Protein AF-0000000079569879 (afdb_homodimer)

InterPro domains:
  IPR009339 Protein of unknown function DUF998 [PF06197] (35-205)

Sequence (540 aa):
MSITLASHATQTTATSPPASRTATWTLASFAAPLALISIIAMALVHVVAIGAVDPIDQTMSMYGVHRLSAGLFGLGCTALAAACVALADRLPRVGRWAAYGAALTLVLVVVFPTDVGNGPLSLSAQIHRYAAGTAFALLAILICAVLATSRAASGVLTVLLVIAAVVLALTIIATFAPDFLGISQWRGVPQRVMLLDYALAVALIGARLSDPRAAARHRQGRAAAESHRASRGRSRPAHPGPRPLPGPRSAPARPLAAAGSSLQAAGAVRMSITLASHATQTTATSPPASRTATWTLASFAAPLALISIIAMALVHVVAIGAVDPIDQTMSMYGVHRLSAGLFGLGCTALAAACVALADRLPRVGRWAAYGAALTLVLVVVFPTDVGNGPLSLSAQIHRYAAGTAFALLAILICAVLATSRAASGVLTVLLVIAAVVLALTIIATFAPDFLGISQWRGVPQRVMLLDYALAVALIGARLSDPRAAARHRQGRAAAESHRASRGRSRPAHPGPRPLPGPRSAPARPLAAAGSSLQAAGAVR

Secondary structure (DSSP, 8-state):
--------------------------GGGGHHHHHHHHHHHHHHHHHHTTTTS-TTTS-GGGGGGSHHHHHHHHHHHHHHHHHHHHHHTTS-HHHHHHHHHHHHHHHHHHHSPPPSSSSPPPHHHHHHHHHHHHHHHHHHHHHHHHHHH--TTHHHHHHHHHHHHHHHHHHHHHHH-TTGGGGGGGTHHHHHHHHHHHHHHHHHHHHHHS-HHHHHHHHHHHHHHHHHHHHHHHT-----------------------------------/--------------------------GGGGHHHHHHHHHHHHHHHHHHTTTTS-TTTS-GGGGGGSHHHHHHHHHHHHHHHHHHHHHHTTS-HHHHHHHHHHHHHHHHHHHSPPPSSSSPPPHHHHHHHHHHHHHHHHHHHHHHHHHHH--TTHHHHHHHHHHHHHHHHHHHHHHH-TTGGGGGGGTHHHHHHHHHHHHHHHHHHHHHHS-HHHHHHHHHHHHHHHHHHHHHHHT-----------------------------------

pLDDT: mean 80.25, std 24.83, range [18.89, 98.94]

Organism: NCBI:txid1891644

Radius of gyration: 41.14 Å; Cα contacts (8 Å, |Δi|>4): 631; chains: 2; bounding box: 113×117×156 Å

Solvent-accessible surface area (backbone atoms only — not comparable to full-atom values): 29274 Å² total; per-residue (Å²): 137,83,80,78,78,76,80,77,77,77,75,73,73,76,74,69,74,74,72,76,72,69,80,76,80,51,60,30,53,46,6,22,62,27,13,47,49,14,51,51,26,56,53,48,31,63,63,62,28,60,92,74,56,55,63,44,45,35,53,71,61,58,38,42,61,34,60,61,13,20,26,23,39,30,48,15,38,45,26,38,20,49,14,27,52,28,36,20,84,79,39,56,71,68,17,20,55,21,20,47,50,22,20,52,20,30,48,44,32,32,50,21,36,60,73,87,80,87,68,85,77,48,71,44,22,48,51,15,52,52,22,45,54,48,20,54,51,24,48,52,48,24,53,50,40,47,55,73,75,34,74,76,64,37,66,64,51,48,52,45,47,52,51,41,51,53,27,49,51,50,44,51,40,30,70,77,40,33,75,54,89,52,33,41,66,43,39,8,44,37,50,51,51,37,53,50,45,50,34,50,49,48,20,52,52,18,53,51,64,43,32,66,68,46,49,49,50,51,52,49,49,50,52,50,51,52,50,51,51,55,50,56,67,65,60,61,72,77,74,81,71,83,74,82,73,81,75,78,77,82,73,76,78,78,78,82,80,82,82,79,73,88,78,83,81,83,83,79,84,132,137,85,80,78,79,78,79,78,76,77,76,74,73,76,73,68,73,74,72,78,71,68,79,77,80,52,60,30,53,46,6,23,60,26,13,48,49,14,51,53,26,55,54,47,30,62,63,64,27,59,91,76,56,56,63,46,42,35,53,70,60,58,39,43,62,32,60,60,12,20,25,22,39,31,47,13,38,46,26,37,19,50,16,28,52,29,35,20,85,78,39,57,72,68,17,19,54,21,20,47,50,22,21,53,23,31,47,43,33,30,51,22,34,58,73,87,79,85,68,84,76,50,70,42,23,48,52,15,52,52,23,46,54,48,21,55,52,24,48,52,47,23,52,51,42,46,54,73,73,32,75,78,63,37,65,63,52,47,53,44,49,52,52,41,52,52,28,50,52,51,44,50,40,31,71,77,39,32,74,52,92,53,32,40,66,43,40,9,44,37,49,53,51,36,52,52,44,50,34,49,49,47,19,52,53,18,53,50,63,44,33,64,67,46,47,50,50,51,51,49,49,50,53,50,51,50,51,51,53,55,51,56,65,64,60,58,70,76,72,78,70,80,72,81,73,79,72,78,72,80,69,76,82,73,79,81,78,87,80,87,71,88,71,76,79,82,89,77,79,135

Foldseek 3Di:
DPPPPPPPPPPPPPPPPDDPPPLPDALLLLLQVLLVLLVVLLVCLCVQCPVPDDLFQDASLSLCVDDRNVVSNLSSLQSNLSSLCSCLVVFPPLLNVLSNLLSVLSNLLSVQGWDDDDDDTDPSNVSNVVSLLSSLVSLLSNLVRCLVPDPVVNPVSVVLSVLSVVLSVLLVCCVPPVVPVVSSRGSSVSNSSSSNSSSVSSNVSSVQSSPVVNVVVVVVVVVVVVVVVVVVVVPPPDDPPDDPPPDPDPPDDPDDPDDDDPPDDDDPDD/DDPPPPPPPPPPPPPPPDDPPPLPDALLLLLQVLLVLLVVLLVCLCVQCPVPDDLFQDASLSLCVDDRNVVSNLSSLQSNLSSLCSCLVVFPPLLNVLSNLLSVLSNLLSVQGWDDDDDDTDPSNVSNVVSLLSSLVSLLSNLVRCLVPDPVVNPVSVVLSVLSVVLSVLLVCCVPPVVPVVSSRGSSVSNSSSSNSSSVSSNVSSVQSSPVVNVVVVVVVVVVVVVVVVVVVVPPPPPPPPDPDPPPDPPPPPDDDDDDDPPDDDDDDD

Structure (mmCIF, N/CA/C/O backbone):
data_AF-0000000079569879-model_v1
#
loop_
_entity.id
_entity.type
_entity.pdbx_description
1 polymer 'DUF998 domain-containing protein'
#
loop_
_atom_site.group_PDB
_atom_site.id
_atom_site.type_symbol
_atom_site.label_atom_id
_atom_site.label_alt_id
_atom_site.label_comp_id
_atom_site.label_asym_id
_atom_site.label_entity_id
_atom_site.label_seq_id
_atom_site.pdbx_PDB_ins_code
_atom_site.Cartn_x
_atom_site.Cartn_y
_atom_site.Cartn_z
_atom_site.occupancy
_atom_site.B_iso_or_equiv
_atom_site.auth_seq_id
_atom_site.auth_comp_id
_atom_site.auth_asym_id
_atom_site.auth_atom_id
_atom_site.pdbx_PDB_model_num
ATOM 1 N N . MET A 1 1 ? -15.891 85.938 1.828 1 34.03 1 MET A N 1
ATOM 2 C CA . MET A 1 1 ? -16.547 84.625 2.02 1 34.03 1 MET A CA 1
ATOM 3 C C . MET A 1 1 ? -15.82 83.562 1.267 1 34.03 1 MET A C 1
ATOM 5 O O . MET A 1 1 ? -15.977 83.438 0.052 1 34.03 1 MET A O 1
ATOM 9 N N . SER A 1 2 ? -14.523 83.312 1.575 1 44.41 2 SER A N 1
ATOM 10 C CA . SER A 1 2 ? -13.602 82.312 1.029 1 44.41 2 SER A CA 1
ATOM 11 C C . SER A 1 2 ? -14.039 80.875 1.384 1 44.41 2 SER A C 1
ATOM 13 O O . SER A 1 2 ? -14.18 80.562 2.562 1 44.41 2 SER A O 1
ATOM 15 N N . ILE A 1 3 ? -14.797 80.25 0.468 1 45.56 3 ILE A N 1
ATOM 16 C CA . ILE A 1 3 ? -15.234 78.875 0.487 1 45.56 3 ILE A CA 1
ATOM 17 C C . ILE A 1 3 ? -14.016 77.938 0.489 1 45.56 3 ILE A C 1
ATOM 19 O O . ILE A 1 3 ? -13.234 77.938 -0.467 1 45.56 3 ILE A O 1
ATOM 23 N N . THR A 1 4 ? -13.477 77.625 1.663 1 46.91 4 THR A N 1
ATOM 24 C CA . THR A 1 4 ? -12.461 76.562 1.837 1 46.91 4 THR A CA 1
ATOM 25 C C . THR A 1 4 ? -13 75.188 1.407 1 46.91 4 THR A C 1
ATOM 27 O O . THR A 1 4 ? -13.938 74.688 2.016 1 46.91 4 THR A O 1
ATOM 30 N N . LEU A 1 5 ? -12.852 74.812 0.13 1 45.88 5 LEU A N 1
ATOM 31 C CA . LEU A 1 5 ? -13.125 73.5 -0.375 1 45.88 5 LEU A CA 1
ATOM 32 C C . LEU A 1 5 ? -12.289 72.438 0.369 1 45.88 5 LEU A C 1
ATOM 34 O O . LEU A 1 5 ? -11.055 72.438 0.301 1 45.88 5 LEU A O 1
ATOM 38 N N . ALA A 1 6 ? -12.844 71.875 1.493 1 49.38 6 ALA A N 1
ATOM 39 C CA . ALA A 1 6 ? -12.258 70.75 2.172 1 49.38 6 ALA A CA 1
ATOM 40 C C . ALA A 1 6 ? -12.195 69.5 1.249 1 49.38 6 ALA A C 1
ATOM 42 O O . ALA A 1 6 ? -13.219 69.062 0.712 1 49.38 6 ALA A O 1
ATOM 43 N N . SER A 1 7 ? -11.07 69.25 0.539 1 48.66 7 SER A N 1
ATOM 44 C CA . SER A 1 7 ? -10.773 68.062 -0.206 1 48.66 7 SER A CA 1
ATOM 45 C C . SER A 1 7 ? -10.891 66.812 0.684 1 48.66 7 SER A C 1
ATOM 47 O O . SER A 1 7 ? -10.164 66.688 1.67 1 48.66 7 SER A O 1
ATOM 49 N N . HIS A 1 8 ? -12.109 66.25 0.897 1 49.5 8 HIS A N 1
ATOM 50 C CA . HIS A 1 8 ? -12.242 64.938 1.508 1 49.5 8 HIS A CA 1
ATOM 51 C C . HIS A 1 8 ? -11.484 63.875 0.709 1 49.5 8 HIS A C 1
ATOM 53 O O . HIS A 1 8 ? -11.875 63.531 -0.412 1 49.5 8 HIS A O 1
ATOM 59 N N . ALA A 1 9 ? -10.195 63.719 0.902 1 49.5 9 ALA A N 1
ATOM 60 C CA . ALA A 1 9 ? -9.484 62.531 0.401 1 49.5 9 ALA A CA 1
ATOM 61 C C . ALA A 1 9 ? -10.133 61.25 0.89 1 49.5 9 ALA A C 1
ATOM 63 O O . ALA A 1 9 ? -10.258 61.031 2.098 1 49.5 9 ALA A O 1
ATOM 64 N N . THR A 1 10 ? -11.07 60.656 0.145 1 49.91 10 THR A N 1
ATOM 65 C CA . THR A 1 10 ? -11.539 59.312 0.358 1 49.91 10 THR A CA 1
ATOM 66 C C . THR A 1 10 ? -10.367 58.344 0.469 1 49.91 10 THR A C 1
ATOM 68 O O . THR A 1 10 ? -9.625 58.125 -0.495 1 49.91 10 THR A O 1
ATOM 71 N N . GLN A 1 11 ? -9.766 58.156 1.621 1 50.34 11 GLN A N 1
ATOM 72 C CA . GLN A 1 11 ? -8.828 57.062 1.804 1 50.34 11 GLN A CA 1
ATOM 73 C C . GLN A 1 11 ? -9.477 55.719 1.419 1 50.34 11 GLN A C 1
ATOM 75 O O . GLN A 1 11 ? -10.391 55.25 2.094 1 50.34 11 GLN A O 1
ATOM 80 N N . THR A 1 12 ? -9.477 55.344 0.13 1 52.75 12 THR A N 1
ATOM 81 C CA . THR A 1 12 ? -9.781 53.969 -0.23 1 52.75 12 THR A CA 1
ATOM 82 C C . THR A 1 12 ? -8.953 53 0.602 1 52.75 12 THR A C 1
ATOM 84 O O . THR A 1 12 ? -7.723 52.969 0.503 1 52.75 12 THR A O 1
ATOM 87 N N . THR A 1 13 ? -9.461 52.656 1.745 1 54 13 THR A N 1
ATOM 88 C CA . THR A 1 13 ? -8.859 51.531 2.436 1 54 13 THR A CA 1
ATOM 89 C C . THR A 1 13 ? -8.609 50.375 1.468 1 54 13 THR A C 1
ATOM 91 O O . THR A 1 13 ? -9.547 49.844 0.862 1 54 13 THR A O 1
ATOM 94 N N . ALA A 1 14 ? -7.441 50.312 0.847 1 53.75 14 ALA A N 1
ATOM 95 C CA . ALA A 1 14 ? -7.039 49.125 0.111 1 53.75 14 ALA A CA 1
ATOM 96 C C . ALA A 1 14 ? -7.3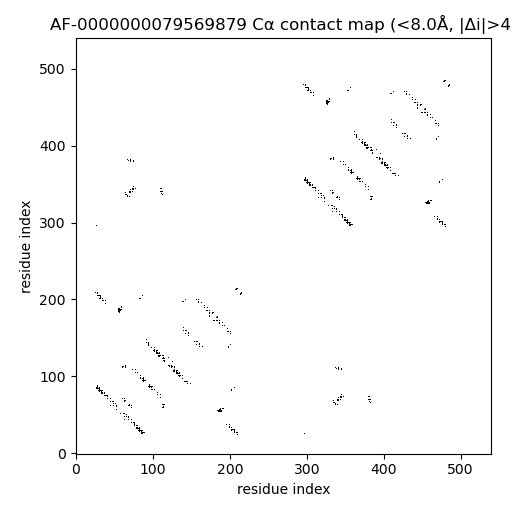2 47.844 0.917 1 53.75 14 ALA A C 1
ATOM 98 O O . ALA A 1 14 ? -6.762 47.656 2 1 53.75 14 ALA A O 1
ATOM 99 N N . THR A 1 15 ? -8.539 47.25 0.862 1 54.91 15 THR A N 1
ATOM 100 C CA . THR A 1 15 ? -8.773 45.906 1.379 1 54.91 15 THR A CA 1
ATOM 101 C C . THR A 1 15 ? -7.664 44.969 0.928 1 54.91 15 THR A C 1
ATOM 103 O O . THR A 1 15 ? -7.402 44.844 -0.27 1 54.91 15 THR A O 1
ATOM 106 N N . SER A 1 16 ? -6.703 44.688 1.727 1 54.06 16 SER A N 1
ATOM 107 C CA . SER A 1 16 ? -5.68 43.688 1.461 1 54.06 16 SER A CA 1
ATOM 108 C C . SER A 1 16 ? -6.273 42.469 0.778 1 54.06 16 SER A C 1
ATOM 110 O O . SER A 1 16 ? -7.418 42.094 1.041 1 54.06 16 SER A O 1
ATOM 112 N N . PRO A 1 17 ? -5.805 42.156 -0.421 1 53.41 17 PRO A N 1
ATOM 113 C CA . PRO A 1 17 ? -6.309 40.906 -1.037 1 53.41 17 PRO A CA 1
ATOM 114 C C . PRO A 1 17 ? -6.477 39.781 -0.033 1 53.41 17 PRO A C 1
ATOM 116 O O . PRO A 1 17 ? -5.773 39.75 0.98 1 53.41 17 PRO A O 1
ATOM 119 N N . PRO A 1 18 ? -7.66 39.188 -0.026 1 50.12 18 PRO A N 1
ATOM 120 C CA . PRO A 1 18 ? -7.844 38.062 0.874 1 50.12 18 PRO A CA 1
ATOM 121 C C . PRO A 1 18 ? -6.633 37.125 0.908 1 50.12 18 PRO A C 1
ATOM 123 O O . PRO A 1 18 ? -5.918 37 -0.089 1 50.12 18 PRO A O 1
ATOM 126 N N . ALA A 1 19 ? -6.012 37 1.988 1 46.03 19 ALA A N 1
ATOM 127 C CA . ALA A 1 19 ? -4.945 36.031 2.213 1 46.03 19 ALA A CA 1
ATOM 128 C C . ALA A 1 19 ? -5.191 34.781 1.407 1 46.03 19 ALA A C 1
ATOM 130 O O . ALA A 1 19 ? -6.324 34.281 1.33 1 46.03 19 ALA A O 1
ATOM 131 N N . SER A 1 20 ? -4.562 34.562 0.279 1 44.5 20 SER A N 1
ATOM 132 C CA . SER A 1 20 ? -4.602 33.281 -0.415 1 44.5 20 SER A CA 1
ATOM 133 C C . SER A 1 20 ? -4.746 32.125 0.569 1 44.5 20 SER A C 1
ATOM 135 O O . SER A 1 20 ? -3.924 31.969 1.475 1 44.5 20 SER A O 1
ATOM 137 N N . ARG A 1 21 ? -5.957 31.75 0.917 1 44.25 21 ARG A N 1
ATOM 138 C CA . ARG A 1 21 ? -6.168 30.609 1.794 1 44.25 21 ARG A CA 1
ATOM 139 C C . ARG A 1 21 ? -5.289 29.422 1.381 1 44.25 21 ARG A C 1
ATOM 141 O O . ARG A 1 21 ? -5.516 28.812 0.336 1 44.25 21 ARG A O 1
ATOM 148 N N . THR A 1 22 ? -4.02 29.453 1.562 1 47.56 22 THR A N 1
ATOM 149 C CA . THR A 1 22 ? -3.211 28.25 1.382 1 47.56 22 THR A CA 1
ATOM 150 C C . THR A 1 22 ? -4 27 1.767 1 47.56 22 THR A C 1
ATOM 152 O O . THR A 1 22 ? -4.543 26.922 2.871 1 47.56 22 THR A O 1
ATOM 155 N N . ALA A 1 23 ? -4.727 26.484 0.802 1 51.59 23 ALA A N 1
ATOM 156 C CA . ALA A 1 23 ? -5.48 25.25 1.003 1 51.59 23 ALA A CA 1
ATOM 157 C C . ALA A 1 23 ? -4.785 24.344 2.014 1 51.59 23 ALA A C 1
ATOM 159 O O . ALA A 1 23 ? -3.645 23.922 1.801 1 51.59 23 ALA A O 1
ATOM 160 N N . THR A 1 24 ? -4.992 24.516 3.279 1 62.5 24 THR A N 1
ATOM 161 C CA . THR A 1 24 ? -4.418 23.703 4.34 1 62.5 24 THR A CA 1
ATOM 162 C C . THR A 1 24 ? -4.855 22.25 4.199 1 62.5 24 THR A C 1
ATOM 164 O O . THR A 1 24 ? -6.043 21.938 4.305 1 62.5 24 THR A O 1
ATOM 167 N N . TRP A 1 25 ? -4.098 21.438 3.404 1 72.12 25 TRP A N 1
ATOM 168 C CA . TRP A 1 25 ? -4.398 20.016 3.305 1 72.12 25 TRP A CA 1
ATOM 169 C C . TRP A 1 25 ? -4.359 19.359 4.68 1 72.12 25 TRP A C 1
ATOM 171 O O . TRP A 1 25 ? -3.434 19.594 5.461 1 72.12 25 TRP A O 1
ATOM 181 N N . THR A 1 26 ? -5.5 18.844 4.988 1 80.19 26 THR A N 1
ATOM 182 C CA . THR A 1 26 ? -5.57 18 6.18 1 80.19 26 THR A CA 1
ATOM 183 C C . THR A 1 26 ? -5.414 16.531 5.809 1 80.19 26 THR A C 1
ATOM 185 O O . THR A 1 26 ? -5.418 16.188 4.625 1 80.19 26 THR A O 1
ATOM 188 N N . LEU A 1 27 ? -5.203 15.695 6.703 1 87.12 27 LEU A N 1
ATOM 189 C CA . LEU A 1 27 ? -5.117 14.258 6.473 1 87.12 27 LEU A CA 1
ATOM 190 C C . LEU A 1 27 ? -6.375 13.742 5.785 1 87.12 27 LEU A C 1
ATOM 192 O O . LEU A 1 27 ? -6.301 12.906 4.887 1 87.12 27 LEU A O 1
ATOM 196 N N . ALA A 1 28 ? -7.477 14.297 6.18 1 90.19 28 ALA A N 1
ATOM 197 C CA . ALA A 1 28 ? -8.766 13.859 5.641 1 90.19 28 ALA A CA 1
ATOM 198 C C . ALA A 1 28 ? -8.867 14.164 4.148 1 90.19 28 ALA A C 1
ATOM 200 O O . ALA A 1 28 ? -9.609 13.492 3.424 1 90.19 28 ALA A O 1
ATOM 201 N N . SER A 1 29 ? -8.164 15.156 3.684 1 91.19 29 SER A N 1
ATOM 202 C CA . SER A 1 29 ? -8.188 15.531 2.273 1 91.19 29 SER A CA 1
ATOM 203 C C . SER A 1 29 ? -7.656 14.406 1.393 1 91.19 29 SER A C 1
ATOM 205 O O . SER A 1 29 ? -7.91 14.383 0.187 1 91.19 29 SER A O 1
ATOM 207 N N . PHE A 1 30 ? -6.996 13.43 1.963 1 93.75 30 PHE A N 1
ATOM 208 C CA . PHE A 1 30 ? -6.383 12.359 1.187 1 93.75 30 PHE A CA 1
ATOM 209 C C . PHE A 1 30 ? -7.297 11.141 1.123 1 93.75 30 PHE A C 1
ATOM 211 O O . PHE A 1 30 ? -7.051 10.211 0.353 1 93.75 30 PHE A O 1
ATOM 218 N N . ALA A 1 31 ? -8.344 11.148 1.9 1 97.12 31 ALA A N 1
ATOM 219 C CA . ALA A 1 31 ? -9.219 9.977 1.971 1 97.12 31 ALA A CA 1
ATOM 220 C C . ALA A 1 31 ? -9.859 9.688 0.616 1 97.12 31 ALA A C 1
ATOM 222 O O . ALA A 1 31 ? -9.812 8.555 0.13 1 97.12 31 ALA A O 1
ATOM 223 N N . ALA A 1 32 ? -10.406 10.68 -0.006 1 97.38 32 ALA A N 1
ATOM 224 C CA . ALA A 1 32 ? -11.117 10.477 -1.269 1 97.38 32 ALA A CA 1
ATOM 225 C C . ALA A 1 32 ? -10.156 10.062 -2.377 1 97.38 32 ALA A C 1
ATOM 227 O O . ALA A 1 32 ? -10.383 9.055 -3.055 1 97.38 32 ALA A O 1
ATOM 228 N N . PRO A 1 33 ? -9.008 10.742 -2.598 1 97.38 33 PRO A N 1
ATOM 229 C CA . PRO A 1 33 ? -8.07 10.289 -3.623 1 97.38 33 PRO A CA 1
ATOM 230 C C . PRO A 1 33 ? -7.574 8.867 -3.377 1 97.38 33 PRO A C 1
ATOM 232 O O . PRO A 1 33 ? -7.418 8.086 -4.32 1 97.38 33 PRO A O 1
ATOM 235 N N . LEU A 1 34 ? -7.305 8.516 -2.168 1 98.44 34 LEU A N 1
ATOM 236 C CA . LEU A 1 34 ? -6.832 7.18 -1.836 1 98.44 34 LEU A CA 1
ATOM 237 C C . LEU A 1 34 ? -7.91 6.137 -2.115 1 98.44 34 LEU A C 1
ATOM 239 O O . LEU A 1 34 ? -7.613 5.051 -2.623 1 98.44 34 LEU A O 1
ATOM 243 N N . ALA A 1 35 ? -9.133 6.445 -1.771 1 98.75 35 ALA A N 1
ATOM 244 C CA . ALA A 1 35 ? -10.242 5.559 -2.105 1 98.75 35 ALA A CA 1
ATOM 245 C C . ALA A 1 35 ? -10.375 5.391 -3.617 1 98.75 35 ALA A C 1
ATOM 247 O O . ALA A 1 35 ? -10.664 4.297 -4.105 1 98.75 35 ALA A O 1
ATOM 248 N N . LEU A 1 36 ? -10.148 6.43 -4.352 1 98.56 36 LEU A N 1
ATOM 249 C CA . LEU A 1 36 ? -10.211 6.363 -5.809 1 98.56 36 LEU A CA 1
ATOM 250 C C . LEU A 1 36 ? -9.078 5.504 -6.359 1 98.56 36 LEU A C 1
ATOM 252 O O . LEU A 1 36 ? -9.273 4.734 -7.301 1 98.56 36 LEU A O 1
ATOM 256 N N . ILE A 1 37 ? -7.926 5.625 -5.801 1 98.56 37 ILE A N 1
ATOM 257 C CA . ILE A 1 37 ? -6.816 4.758 -6.18 1 98.56 37 ILE A CA 1
ATOM 258 C C . ILE A 1 37 ? -7.199 3.297 -5.953 1 98.56 37 ILE A C 1
ATOM 260 O O . ILE A 1 37 ? -6.902 2.436 -6.785 1 98.56 37 ILE A O 1
ATOM 264 N N . SER A 1 38 ? -7.816 3.035 -4.844 1 98.81 38 SER A N 1
ATOM 265 C CA . SER A 1 38 ? -8.297 1.684 -4.566 1 98.81 38 SER A CA 1
ATOM 266 C C . SER A 1 38 ? -9.25 1.202 -5.656 1 98.81 38 SER A C 1
ATOM 268 O O . SER A 1 38 ? -9.109 0.087 -6.164 1 98.81 38 SER A O 1
ATOM 270 N N . ILE A 1 39 ? -10.18 2.018 -6.039 1 98.75 39 ILE A N 1
ATOM 271 C CA . ILE A 1 39 ? -11.172 1.664 -7.055 1 98.75 39 ILE A CA 1
ATOM 272 C C . ILE A 1 39 ? -10.461 1.375 -8.383 1 98.75 39 ILE A C 1
ATOM 274 O O . ILE A 1 39 ? -10.742 0.363 -9.031 1 98.75 39 ILE A O 1
ATOM 278 N N . ILE A 1 40 ? -9.57 2.201 -8.75 1 98.69 40 ILE A N 1
ATOM 279 C CA . ILE A 1 40 ? -8.859 2.061 -10.016 1 98.69 40 ILE A CA 1
ATOM 280 C C . ILE A 1 40 ? -8.016 0.785 -9.992 1 98.69 40 ILE A C 1
ATOM 282 O O . ILE A 1 40 ? -8.031 0.01 -10.953 1 98.69 40 ILE A O 1
ATOM 286 N N . ALA A 1 41 ? -7.285 0.57 -8.922 1 98.69 41 ALA A N 1
ATOM 287 C CA . ALA A 1 41 ? -6.477 -0.638 -8.797 1 98.69 41 ALA A CA 1
ATOM 288 C C . ALA A 1 41 ? -7.34 -1.892 -8.883 1 98.69 41 ALA A C 1
ATOM 290 O O . ALA A 1 41 ? -6.996 -2.84 -9.594 1 98.69 41 ALA A O 1
ATOM 291 N N . MET A 1 42 ? -8.484 -1.856 -8.219 1 98.12 42 MET A N 1
ATOM 292 C CA . MET A 1 42 ? -9.383 -3.01 -8.195 1 98.12 42 MET A CA 1
ATOM 293 C C . MET A 1 42 ? -10.039 -3.219 -9.555 1 98.12 42 MET A C 1
ATOM 295 O O . MET A 1 42 ? -10.328 -4.352 -9.938 1 98.12 42 MET A O 1
ATOM 299 N N . ALA A 1 43 ? -10.203 -2.191 -10.273 1 98.19 43 ALA A N 1
ATOM 300 C CA . ALA A 1 43 ? -10.703 -2.33 -11.641 1 98.19 43 ALA A CA 1
ATOM 301 C C . ALA A 1 43 ? -9.641 -2.926 -12.555 1 98.19 43 ALA A C 1
ATOM 303 O O . ALA A 1 43 ? -9.93 -3.812 -13.359 1 98.19 43 ALA A O 1
ATOM 304 N N . LEU A 1 44 ? -8.438 -2.5 -12.391 1 98.44 44 LEU A N 1
ATOM 305 C CA . LEU A 1 44 ? -7.348 -2.887 -13.281 1 98.44 44 LEU A CA 1
ATOM 306 C C . LEU A 1 44 ? -6.984 -4.355 -13.094 1 98.44 44 LEU A C 1
ATOM 308 O O . LEU A 1 44 ? -6.5 -5.004 -14.023 1 98.44 44 LEU A O 1
ATOM 312 N N . VAL A 1 45 ? -7.215 -4.898 -11.891 1 98.44 45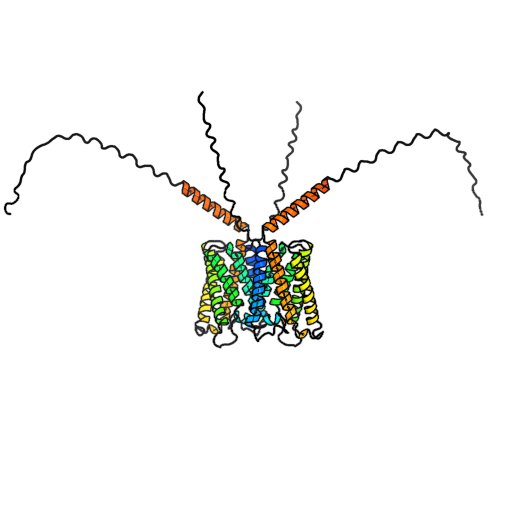 VAL A N 1
ATOM 313 C CA . VAL A 1 45 ? -6.91 -6.312 -11.695 1 98.44 45 VAL A CA 1
ATOM 314 C C . VAL A 1 45 ? -7.73 -7.156 -12.672 1 98.44 45 VAL A C 1
ATOM 316 O O . VAL A 1 45 ? -7.273 -8.211 -13.125 1 98.44 45 VAL A O 1
ATOM 319 N N . HIS A 1 46 ? -8.945 -6.777 -13.062 1 98.12 46 HIS A N 1
ATOM 320 C CA . HIS A 1 46 ? -9.812 -7.535 -13.961 1 98.12 46 HIS A CA 1
ATOM 321 C C . HIS A 1 46 ? -9.305 -7.492 -15.391 1 98.12 46 HIS A C 1
ATOM 323 O O . HIS A 1 46 ? -9.625 -8.367 -16.203 1 98.12 46 HIS A O 1
ATOM 329 N N . VAL A 1 47 ? -8.5 -6.48 -15.656 1 98 47 VAL A N 1
ATOM 330 C CA . VAL A 1 47 ? -7.926 -6.367 -16.984 1 98 47 VAL A CA 1
ATOM 331 C C . VAL A 1 47 ? -6.664 -7.223 -17.078 1 98 47 VAL A C 1
ATOM 333 O O . VAL A 1 47 ? -6.508 -8.008 -18.031 1 98 47 VAL A O 1
ATOM 336 N N . VAL A 1 48 ? -5.812 -7.203 -16.125 1 97.5 48 VAL A N 1
ATOM 337 C CA . VAL A 1 48 ? -4.504 -7.836 -16.219 1 97.5 48 VAL A CA 1
ATOM 338 C C . VAL A 1 48 ? -4.629 -9.336 -15.945 1 97.5 48 VAL A C 1
ATOM 340 O O . VAL A 1 48 ? -3.74 -10.109 -16.297 1 97.5 48 VAL A O 1
ATOM 343 N N . ALA A 1 49 ? -5.699 -9.734 -15.336 1 97.5 49 ALA A N 1
ATOM 344 C CA . ALA A 1 49 ? -5.863 -11.141 -14.984 1 97.5 49 ALA A CA 1
ATOM 345 C C . ALA A 1 49 ? -6.953 -11.797 -15.82 1 97.5 49 ALA A C 1
ATOM 347 O O . ALA A 1 49 ? -7.555 -12.789 -15.414 1 97.5 49 ALA A O 1
ATOM 348 N N . ILE A 1 50 ? -7.227 -11.211 -16.922 1 96.81 50 ILE A N 1
ATOM 349 C CA . ILE A 1 50 ? -8.164 -11.844 -17.859 1 96.81 50 ILE A CA 1
ATOM 350 C C . ILE A 1 50 ? -7.68 -13.25 -18.203 1 96.81 50 ILE A C 1
ATOM 352 O O . ILE A 1 50 ? -6.504 -13.453 -18.516 1 96.81 50 ILE A O 1
ATOM 356 N N . GLY A 1 51 ? -8.594 -14.234 -18.062 1 96.31 51 GLY A N 1
ATOM 357 C CA . GLY A 1 51 ? -8.25 -15.617 -18.359 1 96.31 51 GLY A CA 1
ATOM 358 C C . GLY A 1 51 ? -7.641 -16.359 -17.188 1 96.31 51 GLY A C 1
ATOM 359 O O . GLY A 1 51 ? -7.645 -17.578 -17.156 1 96.31 51 GLY A O 1
ATOM 360 N N . ALA A 1 52 ? -7.098 -15.617 -16.234 1 95.69 52 ALA A N 1
ATOM 361 C CA . ALA A 1 52 ? -6.434 -16.234 -15.094 1 95.69 52 ALA A CA 1
ATOM 362 C C . ALA A 1 52 ? -7.387 -16.359 -13.906 1 95.69 52 ALA A C 1
ATOM 364 O O . ALA A 1 52 ? -7.32 -17.328 -13.141 1 95.69 52 ALA A O 1
ATOM 365 N N . VAL A 1 53 ? -8.258 -15.375 -13.719 1 96.94 53 VAL A N 1
ATOM 366 C CA . VAL A 1 53 ? -9.234 -15.359 -12.633 1 96.94 53 VAL A CA 1
ATOM 367 C C . VAL A 1 53 ? -10.641 -15.188 -13.203 1 96.94 53 VAL A C 1
ATOM 369 O O . VAL A 1 53 ? -10.883 -14.273 -13.992 1 96.94 53 VAL A O 1
ATOM 372 N N . ASP A 1 54 ? -11.539 -16.078 -12.844 1 97.25 54 ASP A N 1
ATOM 373 C CA . ASP A 1 54 ? -12.938 -15.922 -13.219 1 97.25 54 ASP A CA 1
ATOM 374 C C . ASP A 1 54 ? -13.672 -14.992 -12.25 1 97.25 54 ASP A C 1
ATOM 376 O O . ASP A 1 54 ? -13.891 -15.352 -11.086 1 97.25 54 ASP A O 1
ATOM 380 N N . PRO A 1 55 ? -14.086 -13.844 -12.727 1 96.81 55 PRO A N 1
ATOM 381 C CA . PRO A 1 55 ? -14.641 -12.852 -11.797 1 96.81 55 PRO A CA 1
ATOM 382 C C . PRO A 1 55 ? -16.016 -13.25 -11.273 1 96.81 55 PRO A C 1
ATOM 384 O O . PRO A 1 55 ? -16.516 -12.664 -10.305 1 96.81 55 PRO A O 1
ATOM 387 N N . ILE A 1 56 ? -16.641 -14.18 -11.867 1 96.75 56 ILE A N 1
ATOM 388 C CA . ILE A 1 56 ? -17.984 -14.578 -11.469 1 96.75 56 ILE A CA 1
ATOM 389 C C . ILE A 1 56 ? -17.906 -15.602 -10.336 1 96.75 56 ILE A C 1
ATOM 391 O O . ILE A 1 56 ? -18.531 -15.422 -9.289 1 96.75 56 ILE A O 1
ATOM 395 N N . ASP A 1 57 ? -17.094 -16.594 -10.391 1 94.56 57 ASP A N 1
ATOM 396 C CA . ASP A 1 57 ? -17.156 -17.688 -9.422 1 94.56 57 ASP A CA 1
ATOM 397 C C . ASP A 1 57 ? -16 -17.594 -8.422 1 94.56 57 ASP A C 1
ATOM 399 O O . ASP A 1 57 ? -16.016 -18.266 -7.387 1 94.56 57 ASP A O 1
ATOM 403 N N . GLN A 1 58 ? -15 -16.828 -8.82 1 95.19 58 GLN A N 1
ATOM 404 C CA . GLN A 1 58 ? -13.859 -16.75 -7.918 1 95.19 58 GLN A CA 1
ATOM 405 C C . GLN A 1 58 ? -13.859 -15.453 -7.125 1 95.19 58 GLN A C 1
ATOM 407 O O . GLN A 1 58 ? -14.273 -14.406 -7.641 1 95.19 58 GLN A O 1
ATOM 412 N N . THR A 1 59 ? -13.383 -15.578 -5.914 1 95.12 59 THR A N 1
ATOM 413 C CA . THR A 1 59 ? -13.367 -14.438 -5 1 95.12 59 THR A CA 1
ATOM 414 C C . THR A 1 59 ? -12.352 -13.398 -5.449 1 95.12 59 THR A C 1
ATOM 416 O O . THR A 1 59 ? -11.453 -13.695 -6.234 1 95.12 59 THR A O 1
ATOM 419 N N . MET A 1 60 ? -12.539 -12.18 -4.945 1 96.19 60 MET A N 1
ATOM 420 C CA . MET A 1 60 ? -11.633 -11.062 -5.211 1 96.19 60 MET A CA 1
ATOM 421 C C . MET A 1 60 ? -10.211 -11.406 -4.77 1 96.19 60 MET A C 1
ATOM 423 O O . MET A 1 60 ? -9.242 -10.977 -5.402 1 96.19 60 MET A O 1
ATOM 427 N N . SER A 1 61 ? -10.031 -12.148 -3.75 1 96.5 61 SER A N 1
ATOM 428 C CA . SER A 1 61 ? -8.719 -12.422 -3.164 1 96.5 61 SER A CA 1
ATOM 429 C C . SER A 1 61 ? -7.859 -13.266 -4.105 1 96.5 61 SER A C 1
ATOM 431 O O . SER A 1 61 ? -6.637 -13.305 -3.961 1 96.5 61 SER A O 1
ATOM 433 N N . MET A 1 62 ? -8.5 -13.961 -5.102 1 97.19 62 MET A N 1
ATOM 434 C CA . MET A 1 62 ? -7.727 -14.734 -6.074 1 97.19 62 MET A CA 1
ATOM 435 C C . MET A 1 62 ? -6.836 -13.82 -6.906 1 97.19 62 MET A C 1
ATOM 437 O O . MET A 1 62 ? -5.777 -14.234 -7.375 1 97.19 62 MET A O 1
ATOM 441 N N . TYR A 1 63 ? -7.195 -12.562 -7.035 1 97.75 63 TYR A N 1
ATOM 442 C CA . TYR A 1 63 ? -6.336 -11.602 -7.719 1 97.75 63 TYR A CA 1
ATOM 443 C C . TYR A 1 63 ? -5.062 -11.352 -6.922 1 97.75 63 TYR A C 1
ATOM 445 O O . TYR A 1 63 ? -4.047 -10.938 -7.484 1 97.75 63 TYR A O 1
ATOM 453 N N . GLY A 1 64 ? -5.078 -11.641 -5.656 1 97.75 64 GLY A N 1
ATOM 454 C CA . GLY A 1 64 ? -3.924 -11.422 -4.797 1 97.75 64 GLY A CA 1
ATOM 455 C C . GLY A 1 64 ? -2.889 -12.523 -4.898 1 97.75 64 GLY A C 1
ATOM 456 O O . GLY A 1 64 ? -1.784 -12.398 -4.363 1 97.75 64 GLY A O 1
ATOM 457 N N . VAL A 1 65 ? -3.229 -13.586 -5.598 1 96.88 65 VAL A N 1
ATOM 458 C CA . VAL A 1 65 ? -2.285 -14.695 -5.656 1 96.88 65 VAL A CA 1
ATOM 459 C C . VAL A 1 65 ? -1.909 -14.984 -7.109 1 96.88 65 VAL A C 1
ATOM 461 O O . VAL A 1 65 ? -1.324 -16.016 -7.414 1 96.88 65 VAL A O 1
ATOM 464 N N . HIS A 1 66 ? -2.225 -14.102 -7.969 1 96.12 66 HIS A N 1
ATOM 465 C CA . HIS A 1 66 ? -1.788 -14.156 -9.359 1 96.12 66 HIS A CA 1
ATOM 466 C C . HIS A 1 66 ? -0.705 -13.117 -9.633 1 96.12 66 HIS A C 1
ATOM 468 O O . HIS A 1 66 ? -0.832 -11.961 -9.242 1 96.12 66 HIS A O 1
ATOM 474 N N . ARG A 1 67 ? 0.287 -13.508 -10.359 1 95.19 67 ARG A N 1
ATOM 475 C CA . ARG A 1 67 ? 1.518 -12.75 -10.547 1 95.19 67 ARG A CA 1
ATOM 476 C C . ARG A 1 67 ? 1.217 -11.336 -11.031 1 95.19 67 ARG A C 1
ATOM 478 O O . ARG A 1 67 ? 1.741 -10.359 -10.484 1 95.19 67 ARG A O 1
ATOM 485 N N . LEU A 1 68 ? 0.326 -11.211 -12.016 1 96.69 68 LEU A N 1
ATOM 486 C CA . LEU A 1 68 ? 0.16 -9.93 -12.695 1 96.69 68 LEU A CA 1
ATOM 487 C C . LEU A 1 68 ? -0.787 -9.023 -11.922 1 96.69 68 LEU A C 1
ATOM 489 O O . LEU A 1 68 ? -0.774 -7.805 -12.102 1 96.69 68 LEU A O 1
ATOM 493 N N . SER A 1 69 ? -1.563 -9.617 -11.055 1 98.19 69 SER A N 1
ATOM 494 C CA . SER A 1 69 ? -2.578 -8.789 -10.414 1 98.19 69 SER A CA 1
ATOM 495 C C . SER A 1 69 ? -2.297 -8.633 -8.922 1 98.19 69 SER A C 1
ATOM 497 O O . SER A 1 69 ? -2.891 -7.785 -8.258 1 98.19 69 SER A O 1
ATOM 499 N N . ALA A 1 70 ? -1.4 -9.383 -8.367 1 98.25 70 ALA A N 1
ATOM 500 C CA . ALA A 1 70 ? -1.168 -9.383 -6.922 1 98.25 70 ALA A CA 1
ATOM 501 C C . ALA A 1 70 ? -0.765 -8 -6.426 1 98.25 70 ALA A C 1
ATOM 503 O O . ALA A 1 70 ? -1.246 -7.539 -5.387 1 98.25 70 ALA A O 1
ATOM 504 N N . GLY A 1 71 ? 0.078 -7.375 -7.156 1 98.38 71 GLY A N 1
ATOM 505 C CA . GLY A 1 71 ? 0.488 -6.031 -6.785 1 98.38 71 GLY A CA 1
ATOM 506 C C . GLY A 1 71 ? -0.659 -5.039 -6.777 1 98.38 71 GLY A C 1
ATOM 507 O O . GLY A 1 71 ? -0.781 -4.227 -5.855 1 98.38 71 GLY A O 1
ATOM 508 N N . LEU A 1 72 ? -1.469 -5.09 -7.781 1 98.62 72 LEU A N 1
ATOM 509 C CA . LEU A 1 72 ? -2.621 -4.203 -7.895 1 98.62 72 LEU A CA 1
ATOM 510 C C . LEU A 1 72 ? -3.627 -4.473 -6.781 1 98.62 72 LEU A C 1
ATOM 512 O O . LEU A 1 72 ? -4.188 -3.539 -6.203 1 98.62 72 LEU A O 1
ATOM 516 N N . PHE A 1 73 ? -3.854 -5.793 -6.5 1 98.75 73 PHE A N 1
ATOM 517 C CA . PHE A 1 73 ? -4.73 -6.164 -5.395 1 98.75 73 PHE A CA 1
ATOM 518 C C . PHE A 1 73 ? -4.219 -5.582 -4.082 1 98.75 73 PHE A C 1
ATOM 520 O O . PHE A 1 73 ? -4.984 -4.965 -3.332 1 98.75 73 PHE A O 1
ATOM 527 N N . GLY A 1 74 ? -2.936 -5.758 -3.811 1 98.44 74 GLY A N 1
ATOM 528 C CA . GLY A 1 74 ? -2.334 -5.207 -2.609 1 98.44 74 GLY A CA 1
ATOM 529 C C . GLY A 1 74 ? -2.43 -3.693 -2.535 1 98.44 74 GLY A C 1
ATOM 530 O O . GLY A 1 74 ? -2.744 -3.135 -1.482 1 98.44 74 GLY A O 1
ATOM 531 N N . LEU A 1 75 ? -2.143 -3.07 -3.652 1 98.56 75 LEU A N 1
ATOM 532 C CA . LEU A 1 75 ? -2.227 -1.616 -3.725 1 98.56 75 LEU A CA 1
ATOM 533 C C . LEU A 1 75 ? -3.645 -1.138 -3.428 1 98.56 75 LEU A C 1
ATOM 535 O O . LEU A 1 75 ? -3.836 -0.169 -2.689 1 98.56 75 LEU A O 1
ATOM 539 N N . GLY A 1 76 ? -4.578 -1.766 -4.035 1 98.75 76 GLY A N 1
ATOM 540 C CA . GLY A 1 76 ? -5.961 -1.395 -3.789 1 98.75 76 GLY A CA 1
ATOM 541 C C . GLY A 1 76 ? -6.355 -1.511 -2.328 1 98.75 76 GLY A C 1
ATOM 542 O O . GLY A 1 76 ? -6.965 -0.596 -1.771 1 98.75 76 GLY A O 1
ATOM 543 N N . CYS A 1 77 ? -6.008 -2.637 -1.702 1 98.69 77 CYS A N 1
ATOM 544 C CA . CYS A 1 77 ? -6.324 -2.865 -0.297 1 98.69 77 CYS A CA 1
ATOM 545 C C . CYS A 1 77 ? -5.613 -1.856 0.594 1 98.69 77 CYS A C 1
ATOM 547 O O . CYS A 1 77 ? -6.219 -1.279 1.496 1 98.69 77 CYS A O 1
ATOM 549 N N . THR A 1 78 ? -4.391 -1.607 0.303 1 98.69 78 THR A N 1
ATOM 550 C CA . THR A 1 78 ? -3.607 -0.706 1.14 1 98.69 78 THR A CA 1
ATOM 551 C C . THR A 1 78 ? -4.066 0.738 0.955 1 98.69 78 THR A C 1
ATOM 553 O O . THR A 1 78 ? -4.059 1.522 1.906 1 98.69 78 THR A O 1
ATOM 556 N N . ALA A 1 79 ? -4.41 1.069 -0.264 1 98.75 79 ALA A N 1
ATOM 557 C CA . ALA A 1 79 ? -4.945 2.408 -0.502 1 98.75 79 ALA A CA 1
ATOM 558 C C . ALA A 1 79 ? -6.234 2.631 0.279 1 98.75 79 ALA A C 1
ATOM 560 O O . ALA A 1 79 ? -6.434 3.693 0.873 1 98.75 79 ALA A O 1
ATOM 561 N N . LEU A 1 80 ? -7.094 1.668 0.283 1 98.88 80 LEU A N 1
ATOM 562 C CA . LEU A 1 80 ? -8.336 1.794 1.038 1 98.88 80 LEU A CA 1
ATOM 563 C C . LEU A 1 80 ? -8.055 1.852 2.537 1 98.88 80 LEU A C 1
ATOM 565 O O . LEU A 1 80 ? -8.703 2.613 3.262 1 98.88 80 LEU A O 1
ATOM 569 N N . ALA A 1 81 ? -7.137 1.038 2.988 1 98.88 81 ALA A N 1
ATOM 570 C CA . ALA A 1 81 ? -6.711 1.089 4.383 1 98.88 81 ALA A CA 1
ATOM 571 C C . ALA A 1 81 ? -6.223 2.484 4.758 1 98.88 81 ALA A C 1
ATOM 573 O O . ALA A 1 81 ? -6.625 3.037 5.785 1 98.88 81 ALA A O 1
ATOM 574 N N . ALA A 1 82 ? -5.434 3.049 3.906 1 98.25 82 ALA A N 1
ATOM 575 C CA . ALA A 1 82 ? -4.906 4.391 4.145 1 98.25 82 ALA A CA 1
ATOM 576 C C . ALA A 1 82 ? -6.023 5.43 4.137 1 98.25 82 ALA A C 1
ATOM 578 O O . ALA A 1 82 ? -5.992 6.391 4.906 1 98.25 82 ALA A O 1
ATOM 579 N N . ALA A 1 83 ? -6.926 5.258 3.24 1 98.56 83 ALA A N 1
ATOM 580 C CA . ALA A 1 83 ? -8.07 6.168 3.197 1 98.56 83 ALA A CA 1
ATOM 581 C C . ALA A 1 83 ? -8.836 6.145 4.516 1 98.56 83 ALA A C 1
ATOM 583 O O . ALA A 1 83 ? -9.258 7.191 5.012 1 98.56 83 ALA A O 1
ATOM 584 N N . CYS A 1 84 ? -9 4.98 5.047 1 98.69 84 CYS A N 1
ATOM 585 C CA . CYS A 1 84 ? -9.688 4.836 6.324 1 98.69 84 CYS A CA 1
ATOM 586 C C . CYS A 1 84 ? -8.93 5.559 7.434 1 98.69 84 CYS A C 1
ATOM 588 O O . CYS A 1 84 ? -9.531 6.273 8.234 1 98.69 84 CYS A O 1
ATOM 590 N N . VAL A 1 85 ? -7.684 5.422 7.441 1 97.5 85 VAL A N 1
ATOM 591 C CA . VAL A 1 85 ? -6.859 6.086 8.445 1 97.5 85 VAL A CA 1
ATOM 592 C C . VAL A 1 85 ? -6.961 7.602 8.273 1 97.5 85 VAL A C 1
ATOM 594 O O . VAL A 1 85 ? -7.098 8.336 9.258 1 97.5 85 VAL A O 1
ATOM 597 N N . ALA A 1 86 ? -6.918 8.031 7.059 1 96 86 ALA A N 1
ATOM 598 C CA . ALA A 1 86 ? -6.973 9.453 6.762 1 96 86 ALA A CA 1
ATOM 599 C C . ALA A 1 86 ? -8.281 10.07 7.25 1 96 86 ALA A C 1
ATOM 601 O O . ALA A 1 86 ? -8.328 11.25 7.609 1 96 86 ALA A O 1
ATOM 602 N N . LEU A 1 87 ? -9.266 9.258 7.285 1 95.31 87 LEU A N 1
ATOM 603 C CA . LEU A 1 87 ? -10.602 9.734 7.625 1 95.31 87 LEU A CA 1
ATOM 604 C C . LEU A 1 87 ? -10.844 9.625 9.125 1 95.31 87 LEU A C 1
ATOM 606 O O . LEU A 1 87 ? -11.773 10.25 9.656 1 95.31 87 LEU A O 1
ATOM 610 N N . ALA A 1 88 ? -10.133 8.883 9.805 1 96.19 88 ALA A N 1
ATOM 611 C CA . ALA A 1 88 ? -10.453 8.383 11.141 1 96.19 88 ALA A CA 1
ATOM 612 C C . ALA A 1 88 ? -10.664 9.531 12.125 1 96.19 88 ALA A C 1
ATOM 614 O O . ALA A 1 88 ? -11.648 9.547 12.867 1 96.19 88 ALA A O 1
ATOM 615 N N . ASP A 1 89 ? -9.859 10.531 12.031 1 91.38 89 ASP A N 1
ATOM 616 C CA . ASP A 1 89 ? -9.891 11.578 13.039 1 91.38 89 ASP A CA 1
ATOM 617 C C . ASP A 1 89 ? -11.078 12.508 12.828 1 91.38 89 ASP A C 1
ATOM 619 O O . ASP A 1 89 ? -11.422 13.305 13.703 1 91.38 89 ASP A O 1
ATOM 623 N N . ARG A 1 90 ? -11.672 12.391 11.758 1 92.81 90 ARG A N 1
ATOM 624 C CA . ARG A 1 90 ? -12.82 13.242 11.461 1 92.81 90 ARG A CA 1
ATOM 625 C C . ARG A 1 90 ? -14.125 12.516 11.719 1 92.81 90 ARG A C 1
ATOM 627 O O . ARG A 1 90 ? -15.211 13.086 11.57 1 92.81 90 ARG A O 1
ATOM 634 N N . LEU A 1 91 ? -14.023 11.352 12.109 1 95.12 91 LEU A N 1
ATOM 635 C CA . LEU A 1 91 ? -15.203 10.531 12.336 1 95.12 91 LEU A CA 1
ATOM 636 C C . LEU A 1 91 ? -15.586 10.523 13.812 1 95.12 91 LEU A C 1
ATOM 638 O O . LEU A 1 91 ? -14.758 10.82 14.672 1 95.12 91 LEU A O 1
ATOM 642 N N . PRO A 1 92 ? -16.906 10.281 14.07 1 94.56 92 PRO A N 1
ATOM 643 C CA . PRO A 1 92 ? -17.266 10.039 15.469 1 94.56 92 PRO A CA 1
ATOM 644 C C . PRO A 1 92 ? -16.516 8.844 16.062 1 94.56 92 PRO A C 1
ATOM 646 O O . PRO A 1 92 ? -15.906 8.062 15.336 1 94.56 92 PRO A O 1
ATOM 649 N N . ARG A 1 93 ? -16.578 8.672 17.344 1 96.75 93 ARG A N 1
ATOM 650 C CA . ARG A 1 93 ? -15.75 7.715 18.078 1 96.75 93 ARG A CA 1
ATOM 651 C C . ARG A 1 93 ? -15.914 6.309 17.5 1 96.75 93 ARG A C 1
ATOM 653 O O . ARG A 1 93 ? -14.922 5.629 17.234 1 96.75 93 ARG A O 1
ATOM 660 N N . VAL A 1 94 ? -17.109 5.875 17.344 1 97.5 94 VAL A N 1
ATOM 661 C CA . VAL A 1 94 ? -17.375 4.535 16.844 1 97.5 94 VAL A CA 1
ATOM 662 C C . VAL A 1 94 ? -16.844 4.406 15.414 1 97.5 94 VAL A C 1
ATOM 664 O O . VAL A 1 94 ? -16.219 3.398 15.062 1 97.5 94 VAL A O 1
ATOM 667 N N . GLY A 1 95 ? -17.109 5.383 14.594 1 97.81 95 GLY A N 1
ATOM 668 C CA . GLY A 1 95 ? -16.594 5.391 13.234 1 97.81 95 GLY A CA 1
ATOM 669 C C . GLY A 1 95 ? -15.078 5.395 13.164 1 97.81 95 GLY A C 1
ATOM 670 O O . GLY A 1 95 ? -14.492 4.734 12.305 1 97.81 95 GLY A O 1
ATOM 671 N N . ARG A 1 96 ? -14.508 6.121 14.102 1 97.94 96 ARG A N 1
ATOM 672 C CA . ARG A 1 96 ? -13.055 6.207 14.172 1 97.94 96 ARG A CA 1
ATOM 673 C C . ARG A 1 96 ? -12.438 4.84 14.438 1 97.94 96 ARG A C 1
ATOM 675 O O . ARG A 1 96 ? -11.523 4.418 13.727 1 97.94 96 ARG A O 1
ATOM 682 N N . TRP A 1 97 ? -12.906 4.137 15.391 1 98.5 97 TRP A N 1
ATOM 683 C CA . TRP A 1 97 ? -12.359 2.824 15.727 1 98.5 97 TRP A CA 1
ATOM 684 C C . TRP A 1 97 ? -12.68 1.805 14.641 1 98.5 97 TRP A C 1
ATOM 686 O O . TRP A 1 97 ? -11.875 0.909 14.367 1 98.5 97 TRP A O 1
ATOM 696 N N . ALA A 1 98 ? -13.844 1.971 14.031 1 98.81 98 ALA A N 1
ATOM 697 C CA . ALA A 1 98 ? -14.172 1.116 12.891 1 98.81 98 ALA A CA 1
ATOM 698 C C . ALA A 1 98 ? -13.195 1.349 11.742 1 98.81 98 ALA A C 1
ATOM 700 O O . ALA A 1 98 ? -12.766 0.398 11.078 1 98.81 98 ALA A O 1
ATOM 701 N N . ALA A 1 99 ? -12.859 2.592 11.539 1 98.81 99 ALA A N 1
ATOM 702 C CA . ALA A 1 99 ? -11.922 2.939 10.469 1 98.81 99 ALA A CA 1
ATOM 703 C C . ALA A 1 99 ? -10.547 2.344 10.734 1 98.81 99 ALA A C 1
ATOM 705 O O . ALA A 1 99 ? -9.945 1.733 9.844 1 98.81 99 ALA A O 1
ATOM 706 N N . TYR A 1 100 ? -10.039 2.488 11.938 1 98.62 100 TYR A N 1
ATOM 707 C CA . TYR A 1 100 ? -8.742 1.915 12.273 1 98.62 100 TYR A CA 1
ATOM 708 C C . TYR A 1 100 ? -8.781 0.394 12.188 1 98.62 100 TYR A C 1
ATOM 710 O O . TYR A 1 100 ? -7.828 -0.227 11.703 1 98.62 100 TYR A O 1
ATOM 718 N N . GLY A 1 101 ? -9.812 -0.197 12.664 1 98.88 101 GLY A N 1
ATOM 719 C CA . GLY A 1 101 ? -9.969 -1.639 12.562 1 98.88 101 GLY A CA 1
ATOM 720 C C . GLY A 1 101 ? -10.008 -2.131 11.125 1 98.88 101 GLY A C 1
ATOM 721 O O . GLY A 1 101 ? -9.391 -3.145 10.789 1 98.88 101 GLY A O 1
ATOM 722 N N . ALA A 1 102 ? -10.789 -1.424 10.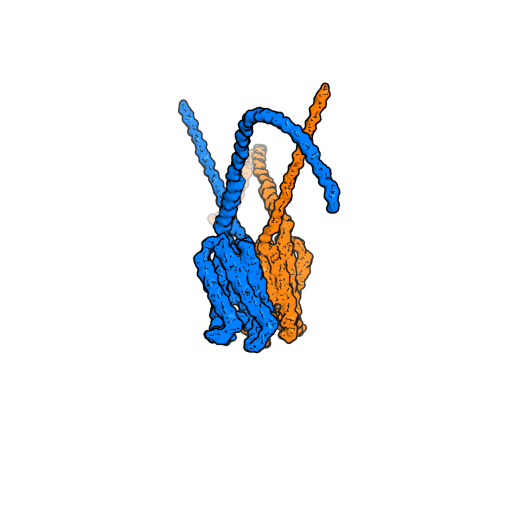328 1 98.88 102 ALA A N 1
ATOM 723 C CA . ALA A 1 102 ? -10.859 -1.78 8.914 1 98.88 102 ALA A CA 1
ATOM 724 C C . ALA A 1 102 ? -9.492 -1.672 8.25 1 98.88 102 ALA A C 1
ATOM 726 O O . ALA A 1 102 ? -9.102 -2.541 7.465 1 98.88 102 ALA A O 1
ATOM 727 N N . ALA A 1 103 ? -8.789 -0.609 8.57 1 98.88 103 ALA A N 1
ATOM 728 C CA . ALA A 1 103 ? -7.449 -0.442 8.023 1 98.88 103 ALA A CA 1
ATOM 729 C C . ALA A 1 103 ? -6.543 -1.604 8.43 1 98.88 103 ALA A C 1
ATOM 731 O O . ALA A 1 103 ? -5.859 -2.188 7.586 1 98.88 103 ALA A O 1
ATOM 732 N N . LEU A 1 104 ? -6.574 -1.96 9.664 1 98.75 104 LEU A N 1
ATOM 733 C CA . LEU A 1 104 ? -5.746 -3.051 10.172 1 98.75 104 LEU A CA 1
ATOM 734 C C . LEU A 1 104 ? -6.098 -4.363 9.484 1 98.75 104 LEU A C 1
ATOM 736 O O . LEU A 1 104 ? -5.211 -5.098 9.047 1 98.75 104 LEU A O 1
ATOM 740 N N . THR A 1 105 ? -7.289 -4.629 9.398 1 98.94 105 THR A N 1
ATOM 741 C CA . THR A 1 105 ? -7.711 -5.906 8.836 1 98.94 105 THR A CA 1
ATOM 742 C C . THR A 1 105 ? -7.473 -5.945 7.332 1 98.94 105 THR A C 1
ATOM 744 O O . THR A 1 105 ? -7.18 -7 6.77 1 98.94 105 THR A O 1
ATOM 747 N N . LEU A 1 106 ? -7.566 -4.824 6.641 1 98.88 106 LEU A N 1
ATOM 748 C CA . LEU A 1 106 ? -7.211 -4.77 5.227 1 98.88 106 LEU A CA 1
ATOM 749 C C . LEU A 1 106 ? -5.723 -5.043 5.027 1 98.88 106 LEU A C 1
ATOM 751 O O . LEU A 1 106 ? -5.332 -5.707 4.066 1 98.88 106 LEU A O 1
ATOM 755 N N . VAL A 1 107 ? -4.898 -4.551 5.914 1 98.81 107 VAL A N 1
ATOM 756 C CA . VAL A 1 107 ? -3.471 -4.836 5.848 1 98.81 107 VAL A CA 1
ATOM 757 C C . VAL A 1 107 ? -3.232 -6.328 6.078 1 98.81 107 VAL A C 1
ATOM 759 O O . VAL A 1 107 ? -2.396 -6.941 5.41 1 98.81 107 VAL A O 1
ATOM 762 N N . LEU A 1 108 ? -3.971 -6.922 6.984 1 98.81 108 LEU A N 1
ATOM 763 C CA . LEU A 1 108 ? -3.836 -8.352 7.23 1 98.81 108 LEU A CA 1
ATOM 764 C C . LEU A 1 108 ? -4.23 -9.156 5.996 1 98.81 108 LEU A C 1
ATOM 766 O O . LEU A 1 108 ? -3.627 -10.188 5.703 1 98.81 108 LEU A O 1
ATOM 770 N N . VAL A 1 109 ? -5.219 -8.703 5.262 1 98.75 109 VAL A N 1
ATOM 771 C CA . VAL A 1 109 ? -5.637 -9.344 4.02 1 98.75 109 VAL A CA 1
ATOM 772 C C . VAL A 1 109 ? -4.469 -9.383 3.037 1 98.75 109 VAL A C 1
ATOM 774 O O . VAL A 1 109 ? -4.277 -10.367 2.326 1 98.75 109 VAL A O 1
ATOM 777 N N . VAL A 1 110 ? -3.699 -8.312 3.006 1 98.56 110 VAL A N 1
ATOM 778 C CA . VAL A 1 110 ? -2.572 -8.188 2.088 1 98.56 110 VAL A CA 1
ATOM 779 C C . VAL A 1 110 ? -1.405 -9.039 2.578 1 98.56 110 VAL A C 1
ATOM 781 O O . VAL A 1 110 ? -0.732 -9.695 1.781 1 98.56 110 VAL A O 1
ATOM 784 N N . VAL A 1 111 ? -1.189 -9.125 3.846 1 98.62 111 VAL A N 1
ATOM 785 C CA . VAL A 1 111 ? -0.053 -9.805 4.457 1 98.62 111 VAL A CA 1
ATOM 786 C C . VAL A 1 111 ? -0.26 -11.32 4.395 1 98.62 111 VAL A C 1
ATOM 788 O O . VAL A 1 111 ? 0.702 -12.078 4.254 1 98.62 111 VAL A O 1
ATOM 791 N N . PHE A 1 112 ? -1.514 -11.742 4.473 1 98.62 112 PHE A N 1
ATOM 792 C CA . PHE A 1 112 ? -1.854 -13.156 4.477 1 98.62 112 PHE A CA 1
ATOM 793 C C . PHE A 1 112 ? -2.699 -13.516 3.258 1 98.62 112 PHE A C 1
ATOM 795 O O . PHE A 1 112 ? -3.924 -13.383 3.287 1 98.62 112 PHE A O 1
ATOM 802 N N . PRO A 1 113 ? -2.027 -14.055 2.238 1 98.12 113 PRO A N 1
ATOM 803 C CA . PRO A 1 113 ? -2.781 -14.383 1.025 1 98.12 113 PRO A CA 1
ATOM 804 C C . PRO A 1 113 ? -3.635 -15.641 1.186 1 98.12 113 PRO A C 1
ATOM 806 O O . PRO A 1 113 ? -3.363 -16.469 2.057 1 98.12 113 PRO A O 1
ATOM 809 N N . THR A 1 114 ? -4.629 -15.688 0.365 1 97.44 114 THR A N 1
ATOM 810 C CA . THR A 1 114 ? -5.469 -16.875 0.31 1 97.44 114 THR A CA 1
ATOM 811 C C . THR A 1 114 ? -4.75 -18.016 -0.419 1 97.44 114 THR A C 1
ATOM 813 O O . THR A 1 114 ? -3.625 -17.844 -0.888 1 97.44 114 THR A O 1
ATOM 816 N N . ASP A 1 115 ? -5.391 -19.234 -0.403 1 96.56 115 ASP A N 1
ATOM 817 C CA . ASP A 1 115 ? -4.855 -20.422 -1.07 1 96.56 115 ASP A CA 1
ATOM 818 C C . ASP A 1 115 ? -5.352 -20.5 -2.512 1 96.56 115 ASP A C 1
ATOM 820 O O . ASP A 1 115 ? -6.391 -19.938 -2.852 1 96.56 115 ASP A O 1
ATOM 824 N N . VAL A 1 116 ? -4.402 -21.188 -3.221 1 91.19 116 VAL A N 1
ATOM 825 C CA . VAL A 1 116 ? -4.828 -21.531 -4.57 1 91.19 116 VAL A CA 1
ATOM 826 C C . VAL A 1 116 ? -5.395 -22.953 -4.586 1 91.19 116 VAL A C 1
ATOM 828 O O . VAL A 1 116 ? -4.906 -23.828 -3.863 1 91.19 116 VAL A O 1
ATOM 831 N N . GLY A 1 117 ? -6.559 -23.25 -5.039 1 85.5 117 GLY A N 1
ATOM 832 C CA . GLY A 1 117 ? -7.105 -24.594 -5.133 1 85.5 117 GLY A CA 1
ATOM 833 C C . GLY A 1 117 ? -8.273 -24.828 -4.195 1 85.5 117 GLY A C 1
ATOM 834 O O . GLY A 1 117 ? -8.828 -23.891 -3.635 1 85.5 117 GLY A O 1
ATOM 835 N N . ASN A 1 118 ? -8.664 -26.094 -4.062 1 81.56 118 ASN A N 1
ATOM 836 C CA . ASN A 1 118 ? -9.883 -26.422 -3.332 1 81.56 118 ASN A CA 1
ATOM 837 C C . ASN A 1 118 ? -9.578 -27.266 -2.094 1 81.56 118 ASN A C 1
ATOM 839 O O . ASN A 1 118 ? -10.484 -27.828 -1.473 1 81.56 118 ASN A O 1
ATOM 843 N N . GLY A 1 119 ? -8.328 -27.359 -1.714 1 86.69 119 GLY A N 1
ATOM 844 C CA . GLY A 1 119 ? -7.973 -28.109 -0.519 1 86.69 119 GLY A CA 1
ATOM 845 C C . GLY A 1 119 ? -8.32 -27.391 0.766 1 86.69 119 GLY A C 1
ATOM 846 O O . GLY A 1 119 ? -8.938 -26.328 0.734 1 86.69 119 GLY A O 1
ATOM 847 N N . PRO A 1 120 ? -7.996 -28.094 1.913 1 92.75 120 PRO A N 1
ATOM 848 C CA . PRO A 1 120 ? -8.211 -27.391 3.186 1 92.75 120 PRO A CA 1
ATOM 849 C C . PRO A 1 120 ? -7.449 -26.078 3.275 1 92.75 120 PRO A C 1
ATOM 851 O O . PRO A 1 120 ? -6.328 -25.969 2.768 1 92.75 120 PRO A O 1
ATOM 854 N N . LEU A 1 121 ? -8.047 -25.188 3.982 1 94.19 121 LEU A N 1
ATOM 855 C CA . LEU A 1 121 ? -7.457 -23.859 4.074 1 94.19 121 LEU A CA 1
ATOM 856 C C . LEU A 1 121 ? -6.211 -23.875 4.953 1 94.19 121 LEU A C 1
ATOM 858 O O . LEU A 1 121 ? -6.219 -24.469 6.039 1 94.19 121 LEU A O 1
ATOM 862 N N . SER A 1 122 ? -5.164 -23.219 4.477 1 96.88 122 SER A N 1
ATOM 863 C CA . SER A 1 122 ? -3.99 -22.938 5.301 1 96.88 122 SER A CA 1
ATOM 864 C C . SER A 1 122 ? -4.305 -21.906 6.383 1 96.88 122 SER A C 1
ATOM 866 O O . SER A 1 122 ? -5.371 -21.297 6.371 1 96.88 122 SER A O 1
ATOM 868 N N . LEU A 1 123 ? -3.391 -21.781 7.348 1 97.12 123 LEU A N 1
ATOM 869 C CA . LEU A 1 123 ? -3.541 -20.719 8.352 1 97.12 123 LEU A CA 1
ATOM 870 C C . LEU A 1 123 ? -3.598 -19.344 7.695 1 97.12 123 LEU A C 1
ATOM 872 O O . LEU A 1 123 ? -4.406 -18.5 8.086 1 97.12 123 LEU A O 1
ATOM 876 N N . SER A 1 124 ? -2.752 -19.125 6.734 1 97.75 124 SER A N 1
ATOM 877 C CA . SER A 1 124 ? -2.754 -17.859 6 1 97.75 124 SER A CA 1
ATOM 878 C C . SER A 1 124 ? -4.117 -17.578 5.383 1 97.75 124 SER A C 1
ATOM 880 O O . SER A 1 124 ? -4.656 -16.484 5.527 1 97.75 124 SER A O 1
ATOM 882 N N . ALA A 1 125 ? -4.668 -18.547 4.773 1 97.88 125 ALA A N 1
ATOM 883 C CA . ALA A 1 125 ? -5.961 -18.391 4.113 1 97.88 125 ALA A CA 1
ATOM 884 C C . ALA A 1 125 ? -7.07 -18.141 5.137 1 97.88 125 ALA A C 1
ATOM 886 O O . ALA A 1 125 ? -8.008 -17.391 4.871 1 97.88 125 ALA A O 1
ATOM 887 N N . GLN A 1 126 ? -6.957 -18.797 6.258 1 97.81 126 GLN A N 1
ATOM 888 C CA . GLN A 1 126 ? -7.938 -18.578 7.316 1 97.81 126 GLN A CA 1
ATOM 889 C C . GLN A 1 126 ? -7.863 -17.141 7.836 1 97.81 126 GLN A C 1
ATOM 891 O O . GLN A 1 126 ? -8.891 -16.484 7.969 1 97.81 126 GLN A O 1
ATOM 896 N N . ILE A 1 127 ? -6.699 -16.719 8.133 1 98.62 127 ILE A N 1
ATOM 897 C CA . ILE A 1 127 ? -6.523 -15.352 8.594 1 98.62 127 ILE A CA 1
ATOM 898 C C . ILE A 1 127 ? -7.047 -14.383 7.535 1 98.62 127 ILE A C 1
ATOM 900 O O . ILE A 1 127 ? -7.773 -13.438 7.859 1 98.62 127 ILE A O 1
ATOM 904 N N . HIS A 1 128 ? -6.719 -14.672 6.293 1 98.5 128 HIS A N 1
ATOM 905 C CA . HIS A 1 128 ? -7.176 -13.836 5.188 1 98.5 128 HIS A CA 1
ATOM 906 C C . HIS A 1 128 ? -8.695 -13.742 5.164 1 98.5 128 HIS A C 1
ATOM 908 O O . HIS A 1 128 ? -9.25 -12.641 5.109 1 98.5 128 HIS A O 1
ATOM 914 N N . ARG A 1 129 ? -9.328 -14.883 5.25 1 97.19 129 ARG A N 1
ATOM 915 C CA . ARG A 1 129 ? -10.789 -14.961 5.172 1 97.19 129 ARG A CA 1
ATOM 916 C C . ARG A 1 129 ? -11.438 -14.148 6.289 1 97.19 129 ARG A C 1
ATOM 918 O O . ARG A 1 129 ? -12.328 -13.336 6.031 1 97.19 129 ARG A O 1
ATOM 925 N N . TYR A 1 130 ? -11.016 -14.273 7.445 1 98.12 130 TYR A N 1
ATOM 926 C CA . TYR A 1 130 ? -11.648 -13.609 8.586 1 98.12 130 TYR A CA 1
ATOM 927 C C . TYR A 1 130 ? -11.258 -12.141 8.648 1 98.12 130 TYR A C 1
ATOM 929 O O . TYR A 1 130 ? -12.055 -11.297 9.07 1 98.12 130 TYR A O 1
ATOM 937 N N . ALA A 1 131 ? -10.086 -11.867 8.25 1 98.81 131 ALA A N 1
ATOM 938 C CA . ALA A 1 131 ? -9.703 -10.461 8.141 1 98.81 131 ALA A CA 1
ATOM 939 C C . ALA A 1 131 ? -10.578 -9.734 7.129 1 98.81 131 ALA A C 1
ATOM 941 O O . ALA A 1 131 ? -11.055 -8.625 7.391 1 98.81 131 ALA A O 1
ATOM 942 N N . ALA A 1 132 ? -10.805 -10.352 6.039 1 98.38 132 ALA A N 1
ATOM 943 C CA . ALA A 1 132 ? -11.641 -9.75 5 1 98.38 132 ALA A CA 1
ATOM 944 C C . ALA A 1 132 ? -13.07 -9.547 5.496 1 98.38 132 ALA A C 1
ATOM 946 O O . ALA A 1 132 ? -13.625 -8.453 5.367 1 98.38 132 ALA A O 1
ATOM 947 N N . GLY A 1 133 ? -13.625 -10.609 6.047 1 97.75 133 GLY A N 1
ATOM 948 C CA . GLY A 1 133 ? -14.961 -10.484 6.602 1 97.75 133 GLY A CA 1
ATOM 949 C C . GLY A 1 133 ? -15.078 -9.391 7.645 1 97.75 133 GLY A C 1
ATOM 950 O O . GLY A 1 133 ? -16.047 -8.625 7.648 1 97.75 133 GLY A O 1
ATOM 951 N N . THR A 1 134 ? -14.117 -9.312 8.508 1 98.56 134 THR A N 1
ATOM 952 C CA . THR A 1 134 ? -14.109 -8.305 9.562 1 98.56 134 THR A CA 1
ATOM 953 C C . THR A 1 134 ? -13.984 -6.902 8.969 1 98.56 134 THR A C 1
ATOM 955 O O . THR A 1 134 ? -14.664 -5.973 9.406 1 98.56 134 THR A O 1
ATOM 958 N N . ALA A 1 135 ? -13.125 -6.773 7.984 1 98.75 135 ALA A N 1
ATOM 959 C CA . ALA A 1 135 ? -12.992 -5.48 7.32 1 98.75 135 ALA A CA 1
ATOM 960 C C . ALA A 1 135 ? -14.328 -5.02 6.746 1 98.75 135 ALA A C 1
ATOM 962 O O . ALA A 1 135 ? -14.719 -3.861 6.914 1 98.75 135 ALA A O 1
ATOM 963 N N . PHE A 1 136 ? -14.992 -5.879 6.109 1 98.44 136 PHE A N 1
ATOM 964 C CA . PHE A 1 136 ? -16.281 -5.555 5.512 1 98.44 136 PHE A CA 1
ATOM 965 C C . PHE A 1 136 ? -17.281 -5.141 6.578 1 98.44 136 PHE A C 1
ATOM 967 O O . PHE A 1 136 ? -18 -4.156 6.41 1 98.44 136 PHE A O 1
ATOM 974 N N . ALA A 1 137 ? -17.312 -5.828 7.637 1 98.44 137 ALA A N 1
ATOM 975 C CA . ALA A 1 137 ? -18.219 -5.496 8.719 1 98.44 137 ALA A CA 1
ATOM 976 C C . ALA A 1 137 ? -17.875 -4.141 9.336 1 98.44 137 ALA A C 1
ATOM 978 O O . ALA A 1 137 ? -18.781 -3.336 9.617 1 98.44 137 ALA A O 1
ATOM 979 N N . LEU A 1 138 ? -16.656 -3.912 9.531 1 98.88 138 LEU A N 1
ATOM 980 C CA . LEU A 1 138 ? -16.203 -2.666 10.148 1 98.88 138 LEU A CA 1
ATOM 981 C C . LEU A 1 138 ? -16.5 -1.478 9.234 1 98.88 138 LEU A C 1
ATOM 983 O O . LEU A 1 138 ? -16.844 -0.395 9.711 1 98.88 138 LEU A O 1
ATOM 987 N N . LEU A 1 139 ? -16.391 -1.675 7.977 1 98.81 139 LEU A N 1
ATOM 988 C CA . LEU A 1 139 ? -16.703 -0.602 7.043 1 98.81 139 LEU A CA 1
ATOM 989 C C . LEU A 1 139 ? -18.203 -0.296 7.062 1 98.81 139 LEU A C 1
ATOM 991 O O . LEU A 1 139 ? -18.609 0.864 6.957 1 98.81 139 LEU A O 1
ATOM 995 N N . ALA A 1 140 ? -19.016 -1.312 7.211 1 98.44 140 ALA A N 1
ATOM 996 C CA . ALA A 1 140 ? -20.453 -1.079 7.387 1 98.44 140 ALA A CA 1
ATOM 997 C C . ALA A 1 140 ? -20.719 -0.278 8.656 1 98.44 140 ALA A C 1
ATOM 999 O O . ALA A 1 140 ? -21.531 0.651 8.648 1 98.44 140 ALA A O 1
ATOM 1000 N N . ILE A 1 141 ? -20.031 -0.601 9.672 1 98.38 141 ILE A N 1
ATOM 1001 C CA . ILE A 1 141 ? -20.188 0.094 10.945 1 98.38 141 ILE A CA 1
ATOM 1002 C C . ILE A 1 141 ? -19.75 1.548 10.797 1 98.38 141 ILE A C 1
ATOM 1004 O O . ILE A 1 141 ? -20.375 2.453 11.352 1 98.38 141 ILE A O 1
ATOM 1008 N N . LEU A 1 142 ? -18.719 1.704 10.078 1 98.25 142 LEU A N 1
ATOM 1009 C CA . LEU A 1 142 ? -18.219 3.051 9.805 1 98.25 142 LEU A CA 1
ATOM 1010 C C . LEU A 1 142 ? -19.297 3.889 9.125 1 98.25 142 LEU A C 1
ATOM 1012 O O . LEU A 1 142 ? -19.578 5.016 9.539 1 98.25 142 LEU A O 1
ATOM 1016 N N . ILE A 1 143 ? -19.922 3.369 8.141 1 97.75 143 ILE A N 1
ATOM 1017 C CA . ILE A 1 143 ? -20.984 4.074 7.434 1 97.75 143 ILE A CA 1
ATOM 1018 C C . ILE A 1 143 ? -22.141 4.355 8.391 1 97.75 143 ILE A C 1
ATOM 1020 O O . ILE A 1 143 ? -22.688 5.469 8.414 1 97.75 143 ILE A O 1
ATOM 1024 N N . CYS A 1 144 ? -22.516 3.408 9.203 1 96.88 144 CYS A N 1
ATOM 1025 C CA . CYS A 1 144 ? -23.578 3.574 10.188 1 96.88 144 CYS A CA 1
ATOM 1026 C C . CYS A 1 144 ? -23.266 4.719 11.141 1 96.88 144 CYS A C 1
ATOM 1028 O O . CYS A 1 144 ? -24.141 5.531 11.453 1 96.88 144 CYS A O 1
ATOM 1030 N N . ALA A 1 145 ? -22.078 4.742 11.562 1 96.56 145 ALA A N 1
ATOM 1031 C CA . ALA A 1 145 ? -21.656 5.773 12.516 1 96.56 145 ALA A CA 1
ATOM 1032 C C . ALA A 1 145 ? -21.781 7.168 11.898 1 96.56 145 ALA A C 1
ATOM 1034 O O . ALA A 1 145 ? -22.219 8.109 12.57 1 96.56 145 ALA A O 1
ATOM 1035 N N . VAL A 1 146 ? -21.422 7.254 10.625 1 95.94 146 VAL A N 1
ATOM 1036 C CA . VAL A 1 146 ? -21.5 8.539 9.93 1 95.94 146 VAL A CA 1
ATOM 1037 C C . VAL A 1 146 ? -22.969 8.93 9.766 1 95.94 146 VAL A C 1
ATOM 1039 O O . VAL A 1 146 ? -23.344 10.078 10.016 1 95.94 146 VAL A O 1
ATOM 1042 N N . LEU A 1 147 ? -23.781 7.984 9.438 1 95.06 147 LEU A N 1
ATOM 1043 C CA . LEU A 1 147 ? -25.203 8.234 9.234 1 95.06 147 LEU A CA 1
ATOM 1044 C C . LEU A 1 147 ? -25.875 8.625 10.539 1 95.06 147 LEU A C 1
ATOM 1046 O O . LEU A 1 147 ? -26.828 9.414 10.539 1 95.06 147 LEU A O 1
ATOM 1050 N N . ALA A 1 148 ? -25.391 8.203 11.617 1 93.88 148 ALA A N 1
ATOM 1051 C CA . ALA A 1 148 ? -25.984 8.484 12.922 1 93.88 148 ALA A CA 1
ATOM 1052 C C . ALA A 1 148 ? -25.656 9.898 13.383 1 93.88 148 ALA A C 1
ATOM 1054 O O . ALA A 1 148 ? -26.359 10.461 14.227 1 93.88 148 ALA A O 1
ATOM 1055 N N . THR A 1 149 ? -24.641 10.461 12.875 1 89.06 149 THR A N 1
ATOM 1056 C CA . THR A 1 1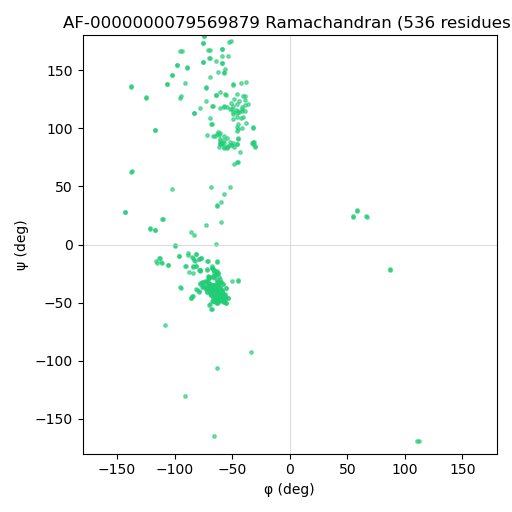49 ? -24.172 11.727 13.43 1 89.06 149 THR A CA 1
ATOM 1057 C C . THR A 1 149 ? -24.312 12.852 12.398 1 89.06 149 THR A C 1
ATOM 1059 O O . THR A 1 149 ? -24.141 14.023 12.734 1 89.06 149 THR A O 1
ATOM 1062 N N . SER A 1 150 ? -24.484 12.43 11.234 1 81.62 150 SER A N 1
ATOM 1063 C CA . SER A 1 150 ? -24.531 13.469 10.211 1 81.62 150 SER A CA 1
ATOM 1064 C C . SER A 1 150 ? -25.641 13.203 9.203 1 81.62 150 SER A C 1
ATOM 1066 O O . SER A 1 150 ? -25.875 12.055 8.812 1 81.62 150 SER A O 1
ATOM 1068 N N . ARG A 1 151 ? -26.359 14.258 8.891 1 77.38 151 ARG A N 1
ATOM 1069 C CA . ARG A 1 151 ? -27.391 14.141 7.863 1 77.38 151 ARG A CA 1
ATOM 1070 C C . ARG A 1 151 ? -26.812 14.406 6.477 1 77.38 151 ARG A C 1
ATOM 1072 O O . ARG A 1 151 ? -27.5 14.195 5.469 1 77.38 151 ARG A O 1
ATOM 1079 N N . ALA A 1 152 ? -25.594 14.852 6.449 1 65.94 152 ALA A N 1
ATOM 1080 C CA . ALA A 1 152 ? -25 15.125 5.145 1 65.94 152 ALA A CA 1
ATOM 1081 C C . ALA A 1 152 ? -24.875 13.844 4.324 1 65.94 152 ALA A C 1
ATOM 1083 O O . ALA A 1 152 ? -24.391 12.828 4.816 1 65.94 152 ALA A O 1
ATOM 1084 N N . ALA A 1 153 ? -25.359 13.82 3.072 1 72.19 153 ALA A N 1
ATOM 1085 C CA . ALA A 1 153 ? -25.328 12.727 2.098 1 72.19 153 ALA A CA 1
ATOM 1086 C C . ALA A 1 153 ? -26.031 11.492 2.646 1 72.19 153 ALA A C 1
ATOM 1088 O O . ALA A 1 153 ? -25.688 10.359 2.285 1 72.19 153 ALA A O 1
ATOM 1089 N N . SER A 1 154 ? -26.969 11.695 3.486 1 84.19 154 SER A N 1
ATOM 1090 C CA . SER A 1 154 ? -27.625 10.594 4.191 1 84.19 154 SER A CA 1
ATOM 1091 C C . SER A 1 154 ? -28.344 9.672 3.221 1 84.19 154 SER A C 1
ATOM 1093 O O . SER A 1 154 ? -28.297 8.445 3.369 1 84.19 154 SER A O 1
ATOM 1095 N N . GLY A 1 155 ? -28.828 10.305 2.141 1 92.06 155 GLY A N 1
ATOM 1096 C CA . GLY A 1 155 ? -29.562 9.453 1.212 1 92.06 155 GLY A CA 1
ATOM 1097 C C . GLY A 1 155 ? -28.656 8.453 0.498 1 92.06 155 GLY A C 1
ATOM 1098 O O . GLY A 1 155 ? -28.922 7.25 0.526 1 92.06 155 GLY A O 1
ATOM 1099 N N . VAL A 1 156 ? -27.641 8.969 -0.144 1 95.69 156 VAL A N 1
ATOM 1100 C CA . VAL A 1 156 ? -26.719 8.117 -0.899 1 95.69 156 VAL A CA 1
ATOM 1101 C C . VAL A 1 156 ? -26.031 7.129 0.041 1 95.69 156 VAL A C 1
ATOM 1103 O O . VAL A 1 156 ? -25.906 5.945 -0.279 1 95.69 156 VAL A O 1
ATOM 1106 N N . LEU A 1 157 ? -25.625 7.566 1.204 1 96.62 157 LEU A N 1
ATOM 1107 C CA . LEU A 1 157 ? -24.938 6.688 2.152 1 96.62 157 LEU A CA 1
ATOM 1108 C C . LEU A 1 157 ? -25.891 5.602 2.658 1 96.62 157 LEU A C 1
ATOM 1110 O O . LEU A 1 157 ? -25.453 4.473 2.912 1 96.62 157 LEU A O 1
ATOM 1114 N N . THR A 1 158 ? -27.141 5.965 2.803 1 96.81 158 THR A N 1
ATOM 1115 C CA . THR A 1 158 ? -28.125 4.961 3.203 1 96.81 158 THR A CA 1
ATOM 1116 C C . THR A 1 158 ? -28.25 3.879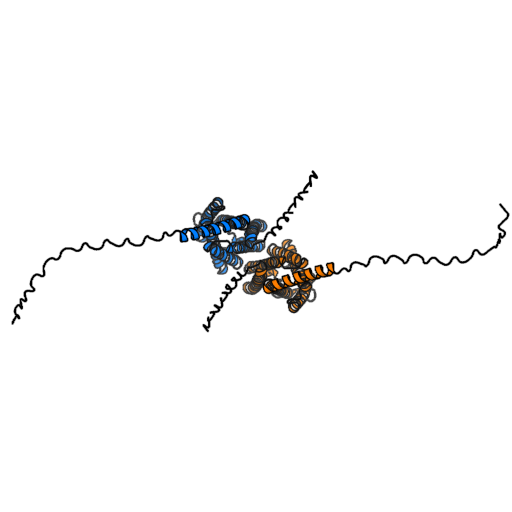 2.135 1 96.81 158 THR A C 1
ATOM 1118 O O . THR A 1 158 ? -28.297 2.688 2.453 1 96.81 158 THR A O 1
ATOM 1121 N N . VAL A 1 159 ? -28.297 4.285 0.901 1 97.75 159 VAL A N 1
ATOM 1122 C CA . VAL A 1 159 ? -28.391 3.328 -0.198 1 97.75 159 VAL A CA 1
ATOM 1123 C C . VAL A 1 159 ? -27.141 2.445 -0.208 1 97.75 159 VAL A C 1
ATOM 1125 O O . VAL A 1 159 ? -27.234 1.222 -0.317 1 97.75 159 VAL A O 1
ATOM 1128 N N . LEU A 1 160 ? -26.016 3.039 -0.064 1 98 160 LEU A N 1
ATOM 1129 C CA . LEU A 1 160 ? -24.75 2.293 -0.044 1 98 160 LEU A CA 1
ATOM 1130 C C . LEU A 1 160 ? -24.719 1.322 1.132 1 98 160 LEU A C 1
ATOM 1132 O O . LEU A 1 160 ? -24.219 0.2 1.001 1 98 160 LEU A O 1
ATOM 1136 N N . LEU A 1 161 ? -25.266 1.738 2.225 1 97.75 161 LEU A N 1
ATOM 1137 C CA . LEU A 1 161 ? -25.297 0.865 3.393 1 97.75 161 LEU A CA 1
ATOM 1138 C C . LEU A 1 161 ? -26.219 -0.332 3.152 1 97.75 161 LEU A C 1
ATOM 1140 O O . LEU A 1 161 ? -25.891 -1.457 3.535 1 97.75 161 LEU A O 1
ATOM 1144 N N . VAL A 1 162 ? -27.328 -0.101 2.59 1 97.94 162 VAL A N 1
ATOM 1145 C CA . VAL A 1 162 ? -28.266 -1.181 2.299 1 97.94 162 VAL A CA 1
ATOM 1146 C C . VAL A 1 162 ? -27.625 -2.172 1.328 1 97.94 162 VAL A C 1
ATOM 1148 O O . VAL A 1 162 ? -27.672 -3.385 1.542 1 97.94 162 VAL A O 1
ATOM 1151 N N . ILE A 1 163 ? -27.016 -1.669 0.275 1 98.44 163 ILE A N 1
ATOM 1152 C CA . ILE A 1 163 ? -26.312 -2.527 -0.673 1 98.44 163 ILE A CA 1
ATOM 1153 C C . ILE A 1 163 ? -25.234 -3.324 0.055 1 98.44 163 ILE A C 1
ATOM 1155 O O . ILE A 1 163 ? -25.125 -4.539 -0.121 1 98.44 163 ILE A O 1
ATOM 1159 N N . ALA A 1 164 ? -24.484 -2.648 0.868 1 98.19 164 ALA A N 1
ATOM 1160 C CA . ALA A 1 164 ? -23.406 -3.295 1.627 1 98.19 164 ALA A CA 1
ATOM 1161 C C . ALA A 1 164 ? -23.969 -4.422 2.498 1 98.19 164 ALA A C 1
ATOM 1163 O O . ALA A 1 164 ? -23.375 -5.5 2.576 1 98.19 164 ALA A O 1
ATOM 1164 N N . ALA A 1 165 ? -25.047 -4.172 3.139 1 97.81 165 ALA A N 1
ATOM 1165 C CA . ALA A 1 165 ? -25.656 -5.172 4.012 1 97.81 165 ALA A CA 1
ATOM 1166 C C . ALA A 1 165 ? -26.094 -6.402 3.221 1 97.81 165 ALA A C 1
ATOM 1168 O O . ALA A 1 165 ? -25.844 -7.535 3.645 1 97.81 165 ALA A O 1
ATOM 1169 N N . VAL A 1 166 ? -26.688 -6.184 2.117 1 98.06 166 VAL A N 1
ATOM 1170 C CA . VAL A 1 166 ? -27.172 -7.273 1.284 1 98.06 166 VAL A CA 1
ATOM 1171 C C . VAL A 1 166 ? -26 -8.102 0.767 1 98.06 166 VAL A C 1
ATOM 1173 O O . VAL A 1 166 ? -26 -9.328 0.893 1 98.06 166 VAL A O 1
ATOM 1176 N N . VAL A 1 167 ? -25.047 -7.465 0.259 1 97.75 167 VAL A N 1
ATOM 1177 C CA . VAL A 1 167 ? -23.938 -8.188 -0.359 1 97.75 167 VAL A CA 1
ATOM 1178 C C . VAL A 1 167 ? -23.078 -8.828 0.722 1 97.75 167 VAL A C 1
ATOM 1180 O O . VAL A 1 167 ? -22.484 -9.891 0.508 1 97.75 167 VAL A O 1
ATOM 1183 N N . LEU A 1 168 ? -22.984 -8.203 1.854 1 98 168 LEU A N 1
ATOM 1184 C CA . LEU A 1 168 ? -22.297 -8.836 2.973 1 98 168 LEU A CA 1
ATOM 1185 C C . LEU A 1 168 ? -22.984 -10.133 3.371 1 98 168 LEU A C 1
ATOM 1187 O O . LEU A 1 168 ? -22.328 -11.148 3.596 1 98 168 LEU A O 1
ATOM 1191 N N . ALA A 1 169 ? -24.266 -10.117 3.48 1 97.31 169 ALA A N 1
ATOM 1192 C CA . ALA A 1 169 ? -25.016 -11.328 3.791 1 97.31 169 ALA A CA 1
ATOM 1193 C C . ALA A 1 169 ? -24.766 -12.414 2.744 1 97.31 169 ALA A C 1
ATOM 1195 O O . ALA A 1 169 ? -24.547 -13.578 3.088 1 97.31 169 ALA A O 1
ATOM 1196 N N . LEU A 1 170 ? -24.797 -12.008 1.5 1 97.12 170 LEU A N 1
ATOM 1197 C CA . LEU A 1 170 ? -24.547 -12.961 0.424 1 97.12 170 LEU A CA 1
ATOM 1198 C C . LEU A 1 170 ? -23.141 -13.539 0.515 1 97.12 170 LEU A C 1
ATOM 1200 O O . LEU A 1 170 ? -22.938 -14.734 0.29 1 97.12 170 LEU A O 1
ATOM 1204 N N . THR A 1 171 ? -22.203 -12.727 0.804 1 96.44 171 THR A N 1
ATOM 1205 C CA . THR A 1 171 ? -20.812 -13.172 0.946 1 96.44 171 THR A CA 1
ATOM 1206 C C . THR A 1 171 ? -20.672 -14.141 2.115 1 96.44 171 THR A C 1
ATOM 1208 O O . THR A 1 171 ? -19.969 -15.141 2.02 1 96.44 171 THR A O 1
ATOM 1211 N N . ILE A 1 172 ? -21.359 -13.898 3.215 1 96.56 172 ILE A N 1
ATOM 1212 C CA . ILE A 1 172 ? -21.344 -14.781 4.379 1 96.56 172 ILE A CA 1
ATOM 1213 C C . ILE A 1 172 ? -21.938 -16.125 4.012 1 96.56 172 ILE A C 1
ATOM 1215 O O . ILE A 1 172 ? -21.375 -17.172 4.332 1 96.56 172 ILE A O 1
ATOM 1219 N N . ILE A 1 173 ? -22.984 -16.125 3.322 1 96.56 173 ILE A N 1
ATOM 1220 C CA . ILE A 1 173 ? -23.625 -17.359 2.889 1 96.56 173 ILE A CA 1
ATOM 1221 C C . ILE A 1 173 ? -22.688 -18.125 1.948 1 96.56 173 ILE A C 1
ATOM 1223 O O . ILE A 1 173 ? -22.5 -19.328 2.1 1 96.56 173 ILE A O 1
ATOM 1227 N N . ALA A 1 174 ? -22.078 -17.391 1.009 1 94.81 174 ALA A N 1
ATOM 1228 C CA . ALA A 1 174 ? -21.172 -18.031 0.049 1 94.81 174 ALA A CA 1
ATOM 1229 C C . ALA A 1 174 ? -19.984 -18.672 0.756 1 94.81 174 ALA A C 1
ATOM 1231 O O . ALA A 1 174 ? -19.438 -19.672 0.293 1 94.81 174 ALA A O 1
ATOM 1232 N N . THR A 1 175 ? -19.594 -18.094 1.832 1 92.69 175 THR A N 1
ATOM 1233 C CA . THR A 1 175 ? -18.406 -18.547 2.551 1 92.69 175 THR A CA 1
ATOM 1234 C C . THR A 1 175 ? -18.734 -19.766 3.418 1 92.69 175 THR A C 1
ATOM 1236 O O . THR A 1 175 ? -17.984 -20.734 3.447 1 92.69 175 THR A O 1
ATOM 1239 N N . PHE A 1 176 ? -19.891 -19.797 4.055 1 94 176 PHE A N 1
ATOM 1240 C CA . PHE A 1 176 ? -20.125 -20.797 5.082 1 94 176 PHE A CA 1
ATOM 1241 C C . PHE A 1 176 ? -21.156 -21.812 4.613 1 94 176 PHE A C 1
ATOM 1243 O O . PHE A 1 176 ? -21.297 -22.891 5.199 1 94 176 PHE A O 1
ATOM 1250 N N . ALA A 1 177 ? -21.875 -21.516 3.598 1 95.19 177 ALA A N 1
ATOM 1251 C CA . ALA A 1 177 ? -22.844 -22.422 2.969 1 95.19 177 ALA A CA 1
ATOM 1252 C C . ALA A 1 177 ? -22.75 -22.344 1.447 1 95.19 177 ALA A C 1
ATOM 1254 O O . ALA A 1 177 ? -23.734 -22.016 0.778 1 95.19 177 ALA A O 1
ATOM 1255 N N . PRO A 1 178 ? -21.609 -22.719 0.92 1 91.31 178 PRO A N 1
ATOM 1256 C CA . PRO A 1 178 ? -21.344 -22.5 -0.507 1 91.31 178 PRO A CA 1
ATOM 1257 C C . PRO A 1 178 ? -22.297 -23.297 -1.4 1 91.31 178 PRO A C 1
ATOM 1259 O O . PRO A 1 178 ? -22.516 -22.938 -2.561 1 91.31 178 PRO A O 1
ATOM 1262 N N . ASP A 1 179 ? -22.859 -24.312 -0.987 1 93.12 179 ASP A N 1
ATOM 1263 C CA . ASP A 1 179 ? -23.75 -25.125 -1.789 1 93.12 179 ASP A CA 1
ATOM 1264 C C . ASP A 1 179 ? -25.172 -24.562 -1.779 1 93.12 179 ASP A C 1
ATOM 1266 O O . ASP A 1 179 ? -26.016 -24.984 -2.576 1 93.12 179 ASP A O 1
ATOM 1270 N N . PHE A 1 180 ? -25.375 -23.625 -0.88 1 91.75 180 PHE A N 1
ATOM 1271 C CA . PHE A 1 180 ? -26.703 -23.031 -0.771 1 91.75 180 PHE A CA 1
ATOM 1272 C C . PHE A 1 180 ? -27.047 -22.234 -2.027 1 91.75 180 PHE A C 1
ATOM 1274 O O . PHE A 1 180 ? -26.344 -21.281 -2.377 1 91.75 180 PHE A O 1
ATOM 1281 N N . LEU A 1 181 ? -28.141 -22.625 -2.766 1 91.31 181 LEU A N 1
ATOM 1282 C CA . LEU A 1 181 ? -28.688 -21.953 -3.943 1 91.31 181 LEU A CA 1
ATOM 1283 C C . LEU A 1 181 ? -27.609 -21.781 -5.016 1 91.31 181 LEU A C 1
ATOM 1285 O O . LEU A 1 181 ? -27.656 -20.828 -5.797 1 91.31 181 LEU A O 1
ATOM 1289 N N . GLY A 1 182 ? -26.578 -22.625 -4.973 1 93.44 182 GLY A N 1
ATOM 1290 C CA . GLY A 1 182 ? -25.531 -22.562 -5.977 1 93.44 182 GLY A CA 1
ATOM 1291 C C . GLY A 1 182 ? -24.703 -21.297 -5.902 1 93.44 182 GLY A C 1
ATOM 1292 O O . GLY A 1 182 ? -24.141 -20.844 -6.906 1 93.44 182 GLY A O 1
ATOM 1293 N N . ILE A 1 183 ? -24.656 -20.688 -4.785 1 92.94 183 ILE A N 1
ATOM 1294 C CA . ILE A 1 183 ? -24.047 -19.375 -4.633 1 92.94 183 ILE A CA 1
ATOM 1295 C C . ILE A 1 183 ? -22.547 -19.469 -4.883 1 92.94 183 ILE A C 1
ATOM 1297 O O . ILE A 1 183 ? -21.891 -18.484 -5.246 1 92.94 183 ILE A O 1
ATOM 1301 N N . SER A 1 184 ? -21.984 -20.609 -4.738 1 91 184 SER A N 1
ATOM 1302 C CA . SER A 1 184 ? -20.562 -20.812 -4.992 1 91 184 SER A CA 1
ATOM 1303 C C . SER A 1 184 ? -20.203 -20.531 -6.449 1 91 184 SER A C 1
ATOM 1305 O O . SER A 1 184 ? -19.078 -20.172 -6.762 1 91 184 SER A O 1
ATOM 1307 N N . GLN A 1 185 ? -21.172 -20.656 -7.332 1 94.31 185 GLN A N 1
ATOM 1308 C CA . GLN A 1 185 ? -20.938 -20.484 -8.766 1 94.31 185 GLN A CA 1
ATOM 1309 C C . GLN A 1 185 ? -20.859 -19.016 -9.133 1 94.31 185 GLN A C 1
ATOM 1311 O O . GLN A 1 185 ? -20.438 -18.656 -10.234 1 94.31 185 GLN A O 1
ATOM 1316 N N . TRP A 1 186 ? -21.266 -18.094 -8.18 1 95.69 186 TRP A N 1
ATOM 1317 C CA . TRP A 1 186 ? -21.219 -16.672 -8.5 1 95.69 186 TRP A CA 1
ATOM 1318 C C . TRP A 1 186 ? -20.797 -15.852 -7.285 1 95.69 186 TRP A C 1
ATOM 1320 O O . TRP A 1 186 ? -21.141 -14.672 -7.168 1 95.69 186 TRP A O 1
ATOM 1330 N N . ARG A 1 187 ? -20.047 -16.453 -6.426 1 95.12 187 ARG A N 1
ATOM 1331 C CA . ARG A 1 187 ? -19.641 -15.859 -5.156 1 95.12 187 ARG A CA 1
ATOM 1332 C C . ARG A 1 187 ? -18.734 -14.648 -5.387 1 95.12 187 ARG A C 1
ATOM 1334 O O . ARG A 1 187 ? -18.609 -13.789 -4.508 1 95.12 187 ARG A O 1
ATOM 1341 N N . GLY A 1 188 ? -18.109 -14.555 -6.508 1 96.94 188 GLY A N 1
ATOM 1342 C CA . GLY A 1 188 ? -17.234 -13.438 -6.789 1 96.94 188 GLY A CA 1
ATOM 1343 C C . GLY A 1 188 ? -17.969 -12.125 -6.973 1 96.94 188 GLY A C 1
ATOM 1344 O O . GLY A 1 188 ? -17.422 -11.055 -6.699 1 96.94 188 GLY A O 1
ATOM 1345 N N . VAL A 1 189 ? -19.141 -12.094 -7.387 1 97.19 189 VAL A N 1
ATOM 1346 C CA . VAL A 1 189 ? -19.906 -10.914 -7.773 1 97.19 189 VAL A CA 1
ATOM 1347 C C . VAL A 1 189 ? -20.219 -10.07 -6.539 1 97.19 189 VAL A C 1
ATOM 1349 O O . VAL A 1 189 ? -19.906 -8.875 -6.5 1 97.19 189 VAL A O 1
ATOM 1352 N N . PRO A 1 190 ? -20.766 -10.656 -5.5 1 96.62 190 PRO A N 1
ATOM 1353 C CA . PRO A 1 190 ? -21.062 -9.812 -4.34 1 96.62 190 PRO A CA 1
ATOM 1354 C C . PRO A 1 190 ? -19.828 -9.18 -3.732 1 96.62 190 PRO A C 1
ATOM 1356 O O . PRO A 1 190 ? -19.875 -8.047 -3.24 1 96.62 190 PRO A O 1
ATOM 1359 N N . GLN A 1 191 ? -18.766 -9.82 -3.771 1 96.44 191 GLN A N 1
ATOM 1360 C CA . GLN A 1 191 ? -17.547 -9.273 -3.201 1 96.44 191 GLN A CA 1
ATOM 1361 C C . GLN A 1 191 ? -17.062 -8.062 -3.998 1 96.44 191 GLN A C 1
ATOM 1363 O O . GLN A 1 191 ? -16.609 -7.074 -3.422 1 96.44 191 GLN A O 1
ATOM 1368 N N . ARG A 1 192 ? -17.203 -8.117 -5.262 1 97.56 192 ARG A N 1
ATOM 1369 C CA . ARG A 1 192 ? -16.828 -6.992 -6.109 1 97.56 192 ARG A CA 1
ATOM 1370 C C . ARG A 1 192 ? -17.75 -5.797 -5.887 1 97.56 192 ARG A C 1
ATOM 1372 O O . ARG A 1 192 ? -17.297 -4.656 -5.812 1 97.56 192 ARG A O 1
ATOM 1379 N N . VAL A 1 193 ? -18.922 -6.082 -5.789 1 97.81 193 VAL A N 1
ATOM 1380 C CA . VAL A 1 193 ? -19.875 -5.02 -5.496 1 97.81 193 VAL A CA 1
ATOM 1381 C C . VAL A 1 193 ? -19.578 -4.41 -4.133 1 97.81 193 VAL A C 1
ATOM 1383 O O . VAL A 1 193 ? -19.594 -3.188 -3.969 1 97.81 193 VAL A O 1
ATOM 1386 N N . MET A 1 194 ? -19.266 -5.211 -3.221 1 97.38 194 MET A N 1
ATOM 1387 C CA . MET A 1 194 ? -19 -4.781 -1.853 1 97.38 194 MET A CA 1
ATOM 1388 C C . MET A 1 194 ? -17.781 -3.859 -1.804 1 97.38 194 MET A C 1
ATOM 1390 O O . MET A 1 194 ? -17.844 -2.781 -1.209 1 97.38 194 MET A O 1
ATOM 1394 N N . LEU A 1 195 ? -16.766 -4.262 -2.438 1 97.19 195 LEU A N 1
ATOM 1395 C CA . LEU A 1 195 ? -15.539 -3.471 -2.408 1 97.19 195 LEU A CA 1
ATOM 1396 C C . LEU A 1 195 ? -15.742 -2.129 -3.104 1 97.19 195 LEU A C 1
ATOM 1398 O O . LEU A 1 195 ? -15.297 -1.094 -2.604 1 97.19 195 LEU A O 1
ATOM 1402 N N . LEU A 1 196 ? -16.406 -2.184 -4.219 1 98 196 LEU A N 1
ATOM 1403 C CA . LEU A 1 196 ? -16.719 -0.936 -4.91 1 98 196 LEU A CA 1
ATOM 1404 C C . LEU A 1 196 ? -17.594 -0.035 -4.043 1 98 196 LEU A C 1
ATOM 1406 O O . LEU A 1 196 ? -17.328 1.166 -3.932 1 98 196 LEU A O 1
ATOM 1410 N N . ASP A 1 197 ? -18.547 -0.64 -3.467 1 98.19 197 ASP A N 1
ATOM 1411 C CA . ASP A 1 197 ? -19.5 0.057 -2.615 1 98.19 197 ASP A CA 1
ATOM 1412 C C . ASP A 1 197 ? -18.797 0.76 -1.456 1 98.19 197 ASP A C 1
ATOM 1414 O O . ASP A 1 197 ? -19.031 1.946 -1.213 1 98.19 197 ASP A O 1
ATOM 1418 N N . TYR A 1 198 ? -17.953 0.084 -0.785 1 98.62 198 TYR A N 1
ATOM 1419 C CA . TYR A 1 198 ? -17.25 0.634 0.372 1 98.62 198 TYR A CA 1
ATOM 1420 C C . TYR A 1 198 ? -16.266 1.718 -0.05 1 98.62 198 TYR A C 1
ATOM 1422 O O . TYR A 1 198 ? -16.156 2.76 0.602 1 98.62 198 TYR A O 1
ATOM 1430 N N . ALA A 1 199 ? -15.555 1.483 -1.082 1 98.69 199 ALA A N 1
ATOM 1431 C CA . ALA A 1 199 ? -14.609 2.486 -1.559 1 98.69 199 ALA A CA 1
ATOM 1432 C C . ALA A 1 199 ? -15.32 3.771 -1.964 1 98.69 199 ALA A C 1
ATOM 1434 O O . ALA A 1 199 ? -14.836 4.871 -1.689 1 98.69 199 ALA A O 1
ATOM 1435 N N . LEU A 1 200 ? -16.453 3.627 -2.574 1 98.31 200 LEU A N 1
ATOM 1436 C CA . LEU A 1 200 ? -17.266 4.785 -2.941 1 98.31 200 LEU A CA 1
ATOM 1437 C C . LEU A 1 200 ? -17.734 5.535 -1.701 1 98.31 200 LEU A C 1
ATOM 1439 O O . LEU A 1 200 ? -17.703 6.77 -1.666 1 98.31 200 LEU A O 1
ATOM 1443 N N . ALA A 1 201 ? -18.172 4.801 -0.753 1 98.19 201 ALA A N 1
ATOM 1444 C CA . ALA A 1 201 ? -18.641 5.418 0.49 1 98.19 201 ALA A CA 1
ATOM 1445 C C . ALA A 1 201 ? -17.5 6.203 1.157 1 98.19 201 ALA A C 1
ATOM 1447 O O . ALA A 1 201 ? -17.703 7.348 1.571 1 98.19 201 ALA A O 1
ATOM 1448 N N . VAL A 1 202 ? -16.344 5.602 1.226 1 98.12 202 VAL A N 1
ATOM 1449 C CA . VAL A 1 202 ? -15.188 6.246 1.849 1 98.12 202 VAL A CA 1
ATOM 1450 C C . VAL A 1 202 ? -14.797 7.488 1.055 1 98.12 202 VAL A C 1
ATOM 1452 O O . VAL A 1 202 ? -14.5 8.531 1.636 1 98.12 202 VAL A O 1
ATOM 1455 N N . ALA A 1 203 ? -14.859 7.395 -0.254 1 97.75 203 ALA A N 1
ATOM 1456 C CA . ALA A 1 203 ? -14.57 8.547 -1.103 1 97.75 203 ALA A CA 1
ATOM 1457 C C . ALA A 1 203 ? -15.562 9.68 -0.851 1 97.75 203 ALA A C 1
ATOM 1459 O O . ALA A 1 203 ? -15.164 10.844 -0.723 1 97.75 203 ALA A O 1
ATOM 1460 N N . LEU A 1 204 ? -16.75 9.312 -0.762 1 96.25 204 LEU A N 1
ATOM 1461 C CA . LEU A 1 204 ? -17.812 10.305 -0.566 1 96.25 204 LEU A CA 1
ATOM 1462 C C . LEU A 1 204 ? -17.688 10.969 0.798 1 96.25 204 LEU A C 1
ATOM 1464 O O . LEU A 1 204 ? -17.781 12.195 0.903 1 96.25 204 LEU A O 1
ATOM 1468 N N . ILE A 1 205 ? -17.484 10.188 1.786 1 95.81 205 ILE A N 1
ATOM 1469 C CA . ILE A 1 205 ? -17.312 10.719 3.135 1 95.81 205 ILE A CA 1
ATOM 1470 C C . ILE A 1 205 ? -16.094 11.625 3.189 1 95.81 205 ILE A C 1
ATOM 1472 O O . ILE A 1 205 ? -16.141 12.727 3.74 1 95.81 205 ILE A O 1
ATOM 1476 N N . GLY A 1 206 ? -15.023 11.164 2.602 1 94.69 206 GLY A N 1
ATOM 1477 C CA . GLY A 1 206 ? -13.805 11.961 2.561 1 94.69 206 GLY A CA 1
ATOM 1478 C C . GLY A 1 206 ? -13.984 13.281 1.842 1 94.69 206 GLY A C 1
ATOM 1479 O O . GLY A 1 206 ? -13.508 14.312 2.309 1 94.69 206 GLY A O 1
ATOM 1480 N N . ALA A 1 207 ? -14.641 13.281 0.728 1 93.12 207 ALA A N 1
ATOM 1481 C CA . ALA A 1 207 ? -14.883 14.5 -0.048 1 93.12 207 ALA A CA 1
ATOM 1482 C C . ALA A 1 207 ? -15.719 15.5 0.746 1 93.12 207 ALA A C 1
ATOM 1484 O O . ALA A 1 207 ? -15.492 16.703 0.661 1 93.12 207 ALA A O 1
ATOM 1485 N N . ARG A 1 208 ? -16.547 15.023 1.494 1 90.06 208 ARG A N 1
ATOM 1486 C CA . ARG A 1 208 ? -17.438 15.891 2.26 1 90.06 208 ARG A CA 1
ATOM 1487 C C . ARG A 1 208 ? -16.719 16.469 3.48 1 90.06 208 ARG A C 1
ATOM 1489 O O . ARG A 1 208 ? -16.938 17.625 3.842 1 90.06 208 ARG A O 1
ATOM 1496 N N . LEU A 1 209 ? -15.992 15.648 4.051 1 86.25 209 LEU A N 1
ATOM 1497 C CA . LEU A 1 209 ? -15.328 16.078 5.281 1 86.25 209 LEU A CA 1
ATOM 1498 C C . LEU A 1 209 ? -14.117 16.953 4.973 1 86.25 209 LEU A C 1
ATOM 1500 O O . LEU A 1 209 ? -13.602 17.641 5.855 1 86.25 209 LEU A O 1
ATOM 1504 N N . SER A 1 210 ? -13.578 16.859 3.834 1 81.19 210 SER A N 1
ATOM 1505 C CA . SER A 1 210 ? -12.43 17.688 3.451 1 81.19 210 SER A CA 1
ATOM 1506 C C . SER A 1 210 ? -12.883 19.062 2.973 1 81.19 210 SER A C 1
ATOM 1508 O O . SER A 1 210 ? -12.055 19.953 2.795 1 81.19 210 SER A O 1
ATOM 1510 N N . ASP A 1 211 ? -14.039 19.266 2.695 1 71.75 211 ASP A N 1
ATOM 1511 C CA . ASP A 1 211 ? -14.578 20.562 2.287 1 71.75 211 ASP A CA 1
ATOM 1512 C C . ASP A 1 211 ? -14.547 21.562 3.443 1 71.75 211 ASP A C 1
ATOM 1514 O O . ASP A 1 211 ? -15.164 21.328 4.484 1 71.75 211 ASP A O 1
ATOM 1518 N N . PRO A 1 212 ? -13.547 22.5 3.375 1 62.28 212 PRO A N 1
ATOM 1519 C CA . PRO A 1 212 ? -13.43 23.516 4.43 1 62.28 212 PRO A CA 1
ATOM 1520 C C . PRO A 1 212 ? -14.773 24.141 4.797 1 62.28 212 PRO A C 1
ATOM 1522 O O . PRO A 1 212 ? -14.969 24.578 5.938 1 62.28 212 PRO A O 1
ATOM 1525 N N . ARG A 1 213 ? -15.617 24.203 3.836 1 59.41 213 ARG A N 1
ATOM 1526 C CA . ARG A 1 213 ? -16.922 24.781 4.125 1 59.41 213 ARG A CA 1
ATOM 1527 C C . ARG A 1 213 ? -17.719 23.891 5.082 1 59.41 213 ARG A C 1
ATOM 1529 O O . ARG A 1 213 ? -18.406 24.406 5.973 1 59.41 213 ARG A O 1
ATOM 1536 N N . ALA A 1 214 ? -17.5 22.703 4.859 1 58.41 214 ALA A N 1
ATOM 1537 C CA . ALA A 1 214 ? -18.219 21.75 5.715 1 58.41 214 ALA A CA 1
ATOM 1538 C C . ALA A 1 214 ? -17.625 21.75 7.125 1 58.41 214 ALA A C 1
ATOM 1540 O O . ALA A 1 214 ? -18.375 21.688 8.109 1 58.41 214 ALA A O 1
ATOM 1541 N N . ALA A 1 215 ? -16.344 21.859 7.16 1 57.5 215 ALA A N 1
ATOM 1542 C CA . ALA A 1 215 ? -15.672 21.938 8.453 1 57.5 215 ALA A CA 1
ATOM 1543 C C . ALA A 1 215 ? -16.094 23.172 9.234 1 57.5 215 ALA A C 1
ATOM 1545 O O . ALA A 1 215 ? -16.312 23.125 10.445 1 57.5 215 ALA A O 1
ATOM 1546 N N . ALA A 1 216 ? -16.266 24.219 8.531 1 57.5 216 ALA A N 1
ATOM 1547 C CA . ALA A 1 216 ? -16.719 25.469 9.141 1 57.5 216 ALA A CA 1
ATOM 1548 C C . ALA A 1 216 ? -18.141 25.344 9.672 1 57.5 216 ALA A C 1
ATOM 1550 O O . ALA A 1 216 ? -18.453 25.844 10.758 1 57.5 216 ALA A O 1
ATOM 1551 N N . ARG A 1 217 ? -18.938 24.688 9.008 1 56.62 217 ARG A N 1
ATOM 1552 C CA . ARG A 1 217 ? -20.328 24.531 9.414 1 56.62 217 ARG A CA 1
ATOM 1553 C C . ARG A 1 217 ? -20.438 23.641 10.656 1 56.62 217 ARG A C 1
ATOM 1555 O O . ARG A 1 217 ? -21.234 23.906 11.555 1 56.62 217 ARG A O 1
ATOM 1562 N N . HIS A 1 218 ? -19.578 22.688 10.703 1 56.53 218 HIS A N 1
ATOM 1563 C CA . HIS A 1 218 ? -19.562 21.797 11.852 1 56.53 218 HIS A CA 1
ATOM 1564 C C . HIS A 1 218 ? -19.062 22.516 13.102 1 56.53 218 HIS A C 1
ATOM 1566 O O . HIS A 1 218 ? -19.578 22.297 14.195 1 56.53 218 HIS A O 1
ATOM 1572 N N . ARG A 1 219 ? -18.062 23.328 12.891 1 55.25 219 ARG A N 1
ATOM 1573 C CA . ARG A 1 219 ? -17.547 24.125 14 1 55.25 219 ARG A CA 1
ATOM 1574 C C . ARG A 1 219 ? -18.578 25.141 14.477 1 55.25 219 ARG A C 1
ATOM 1576 O O . ARG A 1 219 ? -18.734 25.344 15.688 1 55.25 219 ARG A O 1
ATOM 1583 N N . GLN A 1 220 ? -19.25 25.641 13.562 1 58.72 220 GLN A N 1
ATOM 1584 C CA . GLN A 1 220 ? -20.297 26.594 13.922 1 58.72 220 GLN A CA 1
ATOM 1585 C C . GLN A 1 220 ? -21.469 25.906 14.617 1 58.72 220 GLN A C 1
ATOM 1587 O O . GLN A 1 220 ? -22.031 26.438 15.562 1 58.72 220 GLN A O 1
ATOM 1592 N N . GLY A 1 221 ? -21.688 24.734 14.086 1 56.91 221 GLY A N 1
ATOM 1593 C CA . GLY A 1 221 ? -22.75 23.984 14.734 1 56.91 221 GLY A CA 1
ATOM 1594 C C . GLY A 1 221 ? -22.391 23.562 16.156 1 56.91 221 GLY A C 1
ATOM 1595 O O . GLY A 1 221 ? -23.234 23.625 17.047 1 56.91 221 GLY A O 1
ATOM 1596 N N . ARG A 1 222 ? -21.156 23.188 16.312 1 55.69 222 ARG A N 1
ATOM 1597 C CA . ARG A 1 222 ? -20.688 22.828 17.641 1 55.69 222 ARG A CA 1
ATOM 1598 C C . ARG A 1 222 ? -20.656 24.031 18.562 1 55.69 222 ARG A C 1
ATOM 1600 O O . ARG A 1 222 ? -21.047 23.953 19.734 1 55.69 222 ARG A O 1
ATOM 1607 N N . ALA A 1 223 ? -20.203 25.156 18.109 1 57.28 223 ALA A N 1
ATOM 1608 C CA . ALA A 1 223 ? -20.188 26.406 18.875 1 57.28 223 ALA A CA 1
ATOM 1609 C C . ALA A 1 223 ? -21.594 26.828 19.25 1 57.28 223 ALA A C 1
ATOM 1611 O O . ALA A 1 223 ? -21.828 27.266 20.391 1 57.28 223 ALA A O 1
ATOM 1612 N N . ALA A 1 224 ? -22.516 26.625 18.375 1 64.06 224 ALA A N 1
ATOM 1613 C CA . ALA A 1 224 ? -23.906 26.984 18.625 1 64.06 224 ALA A CA 1
ATOM 1614 C C . ALA A 1 224 ? -24.516 26.062 19.688 1 64.06 224 ALA A C 1
ATOM 1616 O O . ALA A 1 224 ? -25.25 26.516 20.562 1 64.06 224 ALA A O 1
ATOM 1617 N N . ALA A 1 225 ? -24.156 24.812 19.656 1 63.59 225 ALA A N 1
ATOM 1618 C CA . ALA A 1 225 ? -24.656 23.844 20.609 1 63.59 225 ALA A CA 1
ATOM 1619 C C . ALA A 1 225 ? -24.078 24.094 22 1 63.59 225 ALA A C 1
ATOM 1621 O O . ALA A 1 225 ? -24.797 23.984 23 1 63.59 225 ALA A O 1
ATOM 1622 N N . GLU A 1 226 ? -22.875 24.453 21.938 1 63.75 226 GLU A N 1
ATOM 1623 C CA . GLU A 1 226 ? -22.234 24.797 23.203 1 63.75 226 GLU A CA 1
ATOM 1624 C C . GLU A 1 226 ? -22.812 26.078 23.797 1 63.75 226 GLU A C 1
ATOM 1626 O O . GLU A 1 226 ? -23.031 26.156 25 1 63.75 226 GLU A O 1
ATOM 1631 N N . SER A 1 227 ? -23.125 27 23.047 1 68.88 227 SER A N 1
ATOM 1632 C CA . SER A 1 227 ? -23.75 28.234 23.484 1 68.88 227 SER A CA 1
ATOM 1633 C C . SER A 1 227 ? -25.172 27.984 23.984 1 68.88 227 SER A C 1
ATOM 1635 O O . SER A 1 227 ? -25.594 28.578 24.984 1 68.88 227 SER A O 1
ATOM 1637 N N . HIS A 1 228 ? -25.844 27.125 23.328 1 70.31 228 HIS A N 1
ATOM 1638 C CA . HIS A 1 228 ? -27.203 26.781 23.75 1 70.31 228 HIS A CA 1
ATOM 1639 C C . HIS A 1 228 ? -27.203 26.031 25.078 1 70.31 228 HIS A C 1
ATOM 1641 O O . HIS A 1 228 ? -28.062 26.266 25.922 1 70.31 228 HIS A O 1
ATOM 1647 N N . ARG A 1 229 ? -26.266 25.156 25.25 1 66.25 229 ARG A N 1
ATOM 1648 C CA . ARG A 1 229 ? -26.125 24.438 26.516 1 66.25 229 ARG A CA 1
ATOM 1649 C C . ARG A 1 229 ? -25.734 25.375 27.641 1 66.25 229 ARG A C 1
ATOM 1651 O O . ARG A 1 229 ? -26.234 25.25 28.766 1 66.25 229 ARG A O 1
ATOM 1658 N N . ALA A 1 230 ? -24.906 26.344 27.391 1 69.62 230 ALA A N 1
ATOM 1659 C CA . ALA A 1 230 ? -24.484 27.344 28.359 1 69.62 230 ALA A CA 1
ATOM 1660 C C . ALA A 1 230 ? -25.656 28.234 28.766 1 69.62 230 ALA A C 1
ATOM 1662 O O . ALA A 1 230 ? -25.781 28.625 29.922 1 69.62 230 ALA A O 1
ATOM 1663 N N . SER A 1 231 ? -26.5 28.484 27.797 1 68.19 231 SER A N 1
ATOM 1664 C CA . SER A 1 231 ? -27.656 29.328 28.062 1 68.19 231 SER A CA 1
ATOM 1665 C C . SER A 1 231 ? -28.719 28.594 28.875 1 68.19 231 SER A C 1
ATOM 1667 O O . SER A 1 231 ? -29.375 29.188 29.734 1 68.19 231 SER A O 1
ATOM 1669 N N . ARG A 1 232 ? -28.875 27.328 28.625 1 66.19 232 ARG A N 1
ATOM 1670 C CA . ARG A 1 232 ? -29.844 26.531 29.391 1 66.19 232 ARG A CA 1
ATOM 1671 C C . ARG A 1 232 ? -29.359 26.328 30.812 1 66.19 232 ARG A C 1
ATOM 1673 O O . ARG A 1 232 ? -30.188 26.219 31.734 1 66.19 232 ARG A O 1
ATOM 1680 N N . GLY A 1 233 ? -28.094 26.219 30.906 1 62.75 233 GLY A N 1
ATOM 1681 C CA . GLY A 1 233 ? -27.547 26.062 32.25 1 62.75 233 GLY A CA 1
ATOM 1682 C C . GLY A 1 233 ? -27.766 27.297 33.125 1 62.75 233 GLY A C 1
ATOM 1683 O O . GLY A 1 233 ? -27.906 27.172 34.344 1 62.75 233 GLY A O 1
ATOM 1684 N N . ARG A 1 234 ? -27.922 28.438 32.531 1 61.5 234 ARG A N 1
ATOM 1685 C CA . ARG A 1 234 ? -28.109 29.688 33.281 1 61.5 234 ARG A CA 1
ATOM 1686 C C . ARG A 1 234 ? -29.578 29.922 33.594 1 61.5 234 ARG A C 1
ATOM 1688 O O . ARG A 1 234 ? -29.906 30.703 34.5 1 61.5 234 ARG A O 1
ATOM 1695 N N . SER A 1 235 ? -30.5 29.344 32.812 1 57.31 235 SER A N 1
ATOM 1696 C CA . SER A 1 235 ? -31.922 29.641 33 1 57.31 235 SER A CA 1
ATOM 1697 C C . SER A 1 235 ? -32.531 28.734 34.062 1 57.31 235 SER A C 1
ATOM 1699 O O . SER A 1 235 ? -33.75 28.641 34.188 1 57.31 235 SER A O 1
ATOM 1701 N N . ARG A 1 236 ? -31.766 27.984 34.812 1 54.62 236 ARG A N 1
ATOM 1702 C CA . ARG A 1 236 ? -32.5 27.344 35.938 1 54.62 236 ARG A CA 1
ATOM 1703 C C . ARG A 1 236 ? -33.062 28.391 36.875 1 54.62 236 ARG A C 1
ATOM 1705 O O . ARG A 1 236 ? -32.312 29.172 37.469 1 54.62 236 ARG A O 1
ATOM 1712 N N . PRO A 1 237 ? -34.344 28.734 36.688 1 51.34 237 PRO A N 1
ATOM 1713 C CA . PRO A 1 237 ? -34.938 29.656 37.656 1 51.34 237 PRO A CA 1
ATOM 1714 C C . PRO A 1 237 ? -34.688 29.266 39.094 1 51.34 237 PRO A C 1
ATOM 1716 O O . PRO A 1 237 ? -34.531 28.078 39.406 1 51.34 237 PRO A O 1
ATOM 1719 N N . ALA A 1 238 ? -34.125 30.125 39.938 1 49.78 238 ALA A N 1
ATOM 1720 C CA . ALA A 1 238 ? -34.031 29.984 41.375 1 49.78 238 ALA A CA 1
ATOM 1721 C C . ALA A 1 238 ? -35.375 29.547 41.969 1 49.78 238 ALA A C 1
ATOM 1723 O O . ALA A 1 238 ? -36.406 30.078 41.594 1 49.78 238 ALA A O 1
ATOM 1724 N N . HIS A 1 239 ? -35.594 28.297 42.312 1 50.03 239 HIS A N 1
ATOM 1725 C CA . HIS A 1 239 ? -36.781 27.797 43 1 50.03 239 HIS A CA 1
ATOM 1726 C C . HIS A 1 239 ? -37.219 28.766 44.094 1 50.03 239 HIS A C 1
ATOM 1728 O O . HIS A 1 239 ? -36.375 29.281 44.844 1 50.03 239 HIS A O 1
ATOM 1734 N N . PRO A 1 240 ? -38.312 29.484 44 1 48.22 240 PRO A N 1
ATOM 1735 C CA . PRO A 1 240 ? -38.75 30.359 45.094 1 48.22 240 PRO A CA 1
ATOM 1736 C C . PRO A 1 240 ? -38.75 29.641 46.438 1 48.22 240 PRO A C 1
ATOM 1738 O O . PRO A 1 240 ? -38.938 28.422 46.5 1 48.22 240 PRO A O 1
ATOM 1741 N N . GLY A 1 241 ? -37.906 29.922 47.469 1 43.06 241 GLY A N 1
ATOM 1742 C CA . GLY A 1 241 ? -37.844 29.375 48.812 1 43.06 241 GLY A CA 1
ATOM 1743 C C . GLY A 1 241 ? -39.188 29.188 49.469 1 43.06 241 GLY A C 1
ATOM 1744 O O . GLY A 1 241 ? -40.188 29.781 49.031 1 43.06 241 GLY A O 1
ATOM 1745 N N . PRO A 1 242 ? -39.438 28.109 50.188 1 45.12 242 PRO A N 1
ATOM 1746 C CA . PRO A 1 242 ? -40.75 27.766 50.75 1 45.12 242 PRO A CA 1
ATOM 1747 C C . PRO A 1 242 ? -41.375 28.922 51.531 1 45.12 242 PRO A C 1
ATOM 1749 O O . PRO A 1 242 ? -40.688 29.781 52.031 1 45.12 242 PRO A O 1
ATOM 1752 N N . ARG A 1 243 ? -42.531 29.359 51.156 1 46.12 243 ARG A N 1
ATOM 1753 C CA . ARG A 1 243 ? -43.25 30.406 51.875 1 46.12 243 ARG A CA 1
ATOM 1754 C C . ARG A 1 243 ? -43.406 30.031 53.344 1 46.12 243 ARG A C 1
ATOM 1756 O O . ARG A 1 243 ? -43.625 28.875 53.688 1 46.12 243 ARG A O 1
ATOM 1763 N N . PRO A 1 244 ? -42.875 30.781 54.312 1 41.5 244 PRO A N 1
ATOM 1764 C CA . PRO A 1 244 ? -42.938 30.453 55.719 1 41.5 244 PRO A CA 1
ATOM 1765 C C . PRO A 1 244 ? -44.375 30.078 56.188 1 41.5 244 PRO A C 1
ATOM 1767 O O . PRO A 1 244 ? -45.344 30.625 55.656 1 41.5 244 PRO A O 1
ATOM 1770 N N . LEU A 1 245 ? -44.688 28.797 56.5 1 41.88 245 LEU A N 1
ATOM 1771 C CA . LEU A 1 245 ? -45.969 28.266 56.969 1 41.88 245 LEU A CA 1
ATOM 1772 C C . LEU A 1 245 ? -46.594 29.141 58.031 1 41.88 245 LEU A C 1
ATOM 1774 O O . LEU A 1 245 ? -45.875 29.781 58.812 1 41.88 245 LEU A O 1
ATOM 1778 N N . PRO A 1 246 ? -47.781 29.594 57.812 1 42.06 246 PRO A N 1
ATOM 1779 C CA . PRO A 1 246 ? -48.406 30.484 58.781 1 42.06 246 PRO A CA 1
ATOM 1780 C C . PRO A 1 246 ? -48.375 29.922 60.219 1 42.06 246 PRO A C 1
ATOM 1782 O O . PRO A 1 246 ? -48.312 28.703 60.406 1 42.06 246 PRO A O 1
ATOM 1785 N N . GLY A 1 247 ? -47.688 30.562 61.188 1 36 247 GLY A N 1
ATOM 1786 C CA . GLY A 1 247 ? -47.531 30.266 62.625 1 36 247 GLY A CA 1
ATOM 1787 C C . GLY A 1 247 ? -48.812 29.812 63.281 1 36 247 GLY A C 1
ATOM 1788 O O . GLY A 1 247 ? -49.906 30.172 62.844 1 36 247 GLY A O 1
ATOM 1789 N N . PRO A 1 248 ? -48.844 28.516 63.75 1 36.66 248 PRO A N 1
ATOM 1790 C CA . PRO A 1 248 ? -50 27.859 64.312 1 36.66 248 PRO A CA 1
ATOM 1791 C C . PRO A 1 248 ? -50.812 28.766 65.25 1 36.66 248 PRO A C 1
ATOM 1793 O O . PRO A 1 248 ? -50.25 29.719 65.812 1 36.66 248 PRO A O 1
ATOM 1796 N N . ARG A 1 249 ? -52.031 29.031 64.938 1 36.47 249 ARG A N 1
ATOM 1797 C CA . ARG A 1 249 ? -52.969 29.781 65.812 1 36.47 249 ARG A CA 1
ATOM 1798 C C . ARG A 1 249 ? -52.969 29.234 67.188 1 36.47 249 ARG A C 1
ATOM 1800 O O . ARG A 1 249 ? -52.875 28.016 67.438 1 36.47 249 ARG A O 1
ATOM 1807 N N . SER A 1 250 ? -52.594 30.062 68.188 1 32.34 250 SER A N 1
ATOM 1808 C CA . SER A 1 250 ? -52.469 29.922 69.625 1 32.34 250 SER A CA 1
ATOM 1809 C C . SER A 1 250 ? -53.719 29.281 70.25 1 32.34 250 SER A C 1
ATOM 1811 O O . SER A 1 250 ? -54.812 29.844 70.188 1 32.34 250 SER A O 1
ATOM 1813 N N . ALA A 1 251 ? -53.938 27.906 69.938 1 33.44 251 ALA A N 1
ATOM 1814 C CA . ALA A 1 251 ? -55.125 27.312 70.562 1 33.44 251 ALA A CA 1
ATOM 1815 C C . ALA A 1 251 ? -55.156 27.625 72.062 1 33.44 251 ALA A C 1
ATOM 1817 O O . ALA A 1 251 ? -54.094 27.75 72.688 1 33.44 251 ALA A O 1
ATOM 1818 N N . PRO A 1 252 ? -56.375 27.969 72.5 1 31.97 252 PRO A N 1
ATOM 1819 C CA . PRO A 1 252 ? -56.625 28.484 73.875 1 31.97 252 PRO A CA 1
ATOM 1820 C C . PRO A 1 252 ? -56.188 27.516 75 1 31.97 252 PRO A C 1
ATOM 1822 O O . PRO A 1 252 ? -55.969 26.328 74.688 1 31.97 252 PRO A O 1
ATOM 1825 N N . ALA A 1 253 ? -56.031 27.938 76.125 1 27.41 253 ALA A N 1
ATOM 1826 C CA . ALA A 1 253 ? -55.469 27.703 77.5 1 27.41 253 ALA A CA 1
ATOM 1827 C C . ALA A 1 253 ? -56.125 26.516 78.188 1 27.41 253 ALA A C 1
ATOM 1829 O O . ALA A 1 253 ? -55.969 26.312 79.375 1 27.41 253 ALA A O 1
ATOM 1830 N N . ARG A 1 254 ? -56.531 25.391 77.375 1 28.12 254 ARG A N 1
ATOM 1831 C CA . ARG A 1 254 ? -57.406 24.703 78.25 1 28.12 254 ARG A CA 1
ATOM 1832 C C . ARG A 1 254 ? -56.656 24.234 79.5 1 28.12 254 ARG A C 1
ATOM 1834 O O . ARG A 1 254 ? -55.469 23.906 79.438 1 28.12 254 ARG A O 1
ATOM 1841 N N . PRO A 1 255 ? -57.375 24.156 80.75 1 27.33 255 PRO A N 1
ATOM 1842 C CA . PRO A 1 255 ? -57 24.062 82.125 1 27.33 255 PRO A CA 1
ATOM 1843 C C . PRO A 1 255 ? -56.375 22.719 82.5 1 27.33 255 PRO A C 1
ATOM 1845 O O . PRO A 1 255 ? -56.594 21.719 81.812 1 27.33 255 PRO A O 1
ATOM 1848 N N . LEU A 1 256 ? -55.406 22.641 83.375 1 24.19 256 LEU A N 1
ATOM 1849 C CA . LEU A 1 256 ? -54.375 21.844 84.062 1 24.19 256 LEU A CA 1
ATOM 1850 C C . LEU A 1 256 ? -55.031 20.656 84.75 1 24.19 256 LEU A C 1
ATOM 1852 O O . LEU A 1 256 ? -55.219 20.703 86 1 24.19 256 LEU A O 1
ATOM 1856 N N . ALA A 1 257 ? -56.031 19.906 84.062 1 25 257 ALA A N 1
ATOM 1857 C CA . ALA A 1 257 ? -56.625 19.047 85.062 1 25 257 ALA A CA 1
ATOM 1858 C C . ALA A 1 257 ? -55.562 18.141 85.688 1 25 257 ALA A C 1
ATOM 1860 O O . ALA A 1 257 ? -54.531 17.828 85.062 1 25 257 ALA A O 1
ATOM 1861 N N . ALA A 1 258 ? -55.844 17.641 87 1 24.27 258 ALA A N 1
ATOM 1862 C CA . ALA A 1 258 ? -55.281 17.094 88.25 1 24.27 258 ALA A CA 1
ATOM 1863 C C . ALA A 1 258 ? -54.812 15.664 88 1 24.27 258 ALA A C 1
ATOM 1865 O O . ALA A 1 258 ? -55.469 14.875 87.312 1 24.27 258 ALA A O 1
ATOM 1866 N N . ALA A 1 259 ? -53.531 15.312 88.25 1 23.31 259 ALA A N 1
ATOM 1867 C CA . ALA A 1 259 ? -52.562 14.219 88.125 1 23.31 259 ALA A CA 1
ATOM 1868 C C . ALA A 1 259 ? -52.938 13.07 89.062 1 23.31 259 ALA A C 1
ATOM 1870 O O . ALA A 1 259 ? -52.781 13.164 90.312 1 23.31 259 ALA A O 1
ATOM 1871 N N . GLY A 1 260 ? -54.219 12.594 89.062 1 23.16 260 GLY A N 1
ATOM 1872 C CA . GLY A 1 260 ? -54.406 11.641 90.125 1 23.16 260 GLY A CA 1
ATOM 1873 C C . GLY A 1 260 ? -53.5 10.43 90 1 23.16 260 GLY A C 1
ATOM 1874 O O . GLY A 1 260 ? -53.094 10.039 88.938 1 23.16 260 GLY A O 1
ATOM 1875 N N . SER A 1 261 ? -52.75 10 91.125 1 22.75 261 SER A N 1
ATOM 1876 C CA . SER A 1 261 ? -51.656 9.172 91.625 1 22.75 261 SER A CA 1
ATOM 1877 C C . SER A 1 261 ? -52 7.695 91.625 1 22.75 261 SER A C 1
ATOM 1879 O O . SER A 1 261 ? -51.25 6.852 92.062 1 22.75 261 SER A O 1
ATOM 1881 N N . SER A 1 262 ? -53.031 7.098 90.938 1 23.53 262 SER A N 1
ATOM 1882 C CA . SER A 1 262 ? -53.406 5.844 91.562 1 23.53 262 SER A CA 1
ATOM 1883 C C . SER A 1 262 ? -52.312 4.793 91.375 1 23.53 262 SER A C 1
ATOM 1885 O O . SER A 1 262 ? -51.844 4.578 90.25 1 23.53 262 SER A O 1
ATOM 1887 N N . LEU A 1 263 ? -51.531 4.383 92.438 1 23.28 263 LEU A N 1
ATOM 1888 C CA . LEU A 1 263 ? -50.469 3.441 92.875 1 23.28 263 LEU A CA 1
ATOM 1889 C C . LEU A 1 263 ? -50.938 2.002 92.688 1 23.28 263 LEU A C 1
ATOM 1891 O O . LEU A 1 263 ? -50.938 1.216 93.625 1 23.28 263 LEU A O 1
ATOM 1895 N N . GLN A 1 264 ? -51.688 1.589 91.688 1 21.03 264 GLN A N 1
ATOM 1896 C CA . GLN A 1 264 ? -52.219 0.247 91.875 1 21.03 264 GLN A CA 1
ATOM 1897 C C . GLN A 1 264 ? -51.094 -0.742 92.188 1 21.03 264 GLN A C 1
ATOM 1899 O O . GLN A 1 264 ? -49.969 -0.556 91.688 1 21.03 264 GLN A O 1
ATOM 1904 N N . ALA A 1 265 ? -51.469 -1.929 92.75 1 22.67 265 ALA A N 1
ATOM 1905 C CA . ALA A 1 265 ? -51.312 -3.117 93.562 1 22.67 265 ALA A CA 1
ATOM 1906 C C . ALA A 1 265 ? -50.469 -4.172 92.875 1 22.67 265 ALA A C 1
ATOM 1908 O O . ALA A 1 265 ? -50.594 -4.395 91.688 1 22.67 265 ALA A O 1
ATOM 1909 N N . ALA A 1 266 ? -49.344 -4.434 93.562 1 24.27 266 ALA A N 1
ATOM 1910 C CA . ALA A 1 266 ? -48.25 -5.402 93.562 1 24.27 266 ALA A CA 1
ATOM 1911 C C . ALA A 1 266 ? -48.781 -6.832 93.5 1 24.27 266 ALA A C 1
ATOM 1913 O O . ALA A 1 266 ? -49.5 -7.277 94.375 1 24.27 266 ALA A O 1
ATOM 1914 N N . GLY A 1 267 ? -49.094 -7.371 92.312 1 20.97 267 GLY A N 1
ATOM 1915 C CA . GLY A 1 267 ? -49.438 -8.773 92.125 1 20.97 267 GLY A CA 1
ATOM 1916 C C . GLY A 1 267 ? -48.438 -9.719 92.75 1 20.97 267 GLY A C 1
ATOM 1917 O O . GLY A 1 267 ? -47.219 -9.469 92.688 1 20.97 267 GLY A O 1
ATOM 1918 N N . ALA A 1 268 ? -48.75 -10.617 93.812 1 23.77 268 ALA A N 1
ATOM 1919 C CA . ALA A 1 268 ? -48.375 -11.773 94.625 1 23.77 268 ALA A CA 1
ATOM 1920 C C . ALA A 1 268 ? -47.969 -12.953 93.75 1 23.77 268 ALA A C 1
ATOM 1922 O O . ALA A 1 268 ? -47.25 -13.859 94.188 1 23.77 268 ALA A O 1
ATOM 1923 N N . VAL A 1 269 ? -48.531 -13.172 92.5 1 22.42 269 VAL A N 1
ATOM 1924 C CA . VAL A 1 269 ? -48.938 -14.555 92.25 1 22.42 269 VAL A CA 1
ATOM 1925 C C . VAL A 1 269 ? -47.719 -15.477 92.375 1 22.42 269 VAL A C 1
ATOM 1927 O O . VAL A 1 269 ? -46.625 -15.102 92 1 22.42 269 VAL A O 1
ATOM 1930 N N . ARG A 1 270 ? -48.188 -16.781 92.688 1 23.52 270 ARG A N 1
ATOM 1931 C CA . ARG A 1 270 ? -48.062 -18.234 92.75 1 23.52 270 ARG A CA 1
ATOM 1932 C C . ARG A 1 270 ? -47.375 -18.812 91.5 1 23.52 270 ARG A C 1
ATOM 1934 O O . ARG A 1 270 ? -47.625 -18.391 90.375 1 23.52 270 ARG A O 1
ATOM 1941 N N . MET B 1 1 ? 0.233 57.625 65.875 1 34.22 1 MET B N 1
ATOM 1942 C CA . MET B 1 1 ? 0.979 57.156 64.688 1 34.22 1 MET B CA 1
ATOM 1943 C C . MET B 1 1 ? 0.521 55.781 64.25 1 34.22 1 MET B C 1
ATOM 1945 O O . MET B 1 1 ? 0.777 54.781 64.938 1 34.22 1 MET B O 1
ATOM 1949 N N . SER B 1 2 ? -0.712 55.656 63.719 1 44.88 2 SER B N 1
ATOM 1950 C CA . SER B 1 2 ? -1.45 54.5 63.219 1 44.88 2 SER B CA 1
ATOM 1951 C C . SER B 1 2 ? -0.774 53.906 61.969 1 44.88 2 SER B C 1
ATOM 1953 O O . SER B 1 2 ? -0.598 54.594 60.969 1 44.88 2 SER B O 1
ATOM 1955 N N . ILE B 1 3 ? 0.104 52.906 62.188 1 44.94 3 ILE B N 1
ATOM 1956 C CA . ILE B 1 3 ? 0.784 52.094 61.188 1 44.94 3 ILE B CA 1
ATOM 1957 C C . ILE B 1 3 ? -0.244 51.312 60.344 1 44.94 3 ILE B C 1
ATOM 1959 O O . ILE B 1 3 ? -0.947 50.469 60.906 1 44.94 3 ILE B O 1
ATOM 1963 N N . THR B 1 4 ? -0.799 51.938 59.312 1 46.97 4 THR B N 1
ATOM 1964 C CA . THR B 1 4 ? -1.626 51.25 58.312 1 46.97 4 THR B CA 1
ATOM 1965 C C . THR B 1 4 ? -0.826 50.156 57.594 1 46.97 4 THR B C 1
ATOM 1967 O O . THR B 1 4 ? 0.143 50.469 56.906 1 46.97 4 THR B O 1
ATOM 1970 N N . LEU B 1 5 ? -0.811 48.906 58.062 1 46.12 5 LEU B N 1
ATOM 1971 C CA . LEU B 1 5 ? -0.271 47.719 57.406 1 46.12 5 LEU B CA 1
ATOM 1972 C C . LEU B 1 5 ? -0.974 47.5 56.062 1 46.12 5 LEU B C 1
ATOM 1974 O O . LEU B 1 5 ? -2.18 47.25 56.031 1 46.12 5 LEU B O 1
ATOM 1978 N N . ALA B 1 6 ? -0.467 48.125 54.969 1 47.78 6 ALA B N 1
ATOM 1979 C CA . ALA B 1 6 ? -0.933 47.812 53.594 1 47.78 6 ALA B CA 1
ATOM 1980 C C . ALA B 1 6 ? -0.671 46.344 53.25 1 47.78 6 ALA B C 1
ATOM 1982 O O . ALA B 1 6 ? 0.469 45.875 53.312 1 47.78 6 ALA B O 1
ATOM 1983 N N . SER B 1 7 ? -1.64 45.438 53.406 1 48.16 7 SER B N 1
ATOM 1984 C CA . SER B 1 7 ? -1.624 44.031 52.938 1 48.16 7 SER B CA 1
ATOM 1985 C C . SER B 1 7 ? -1.396 44 51.438 1 48.16 7 SER B C 1
ATOM 1987 O O . SER B 1 7 ? -2.193 44.531 50.656 1 48.16 7 SER B O 1
ATOM 1989 N N . HIS B 1 8 ? -0.14 44 50.969 1 50.41 8 HIS B N 1
ATOM 1990 C CA . HIS B 1 8 ? 0.165 43.656 49.562 1 50.41 8 HIS B CA 1
ATOM 1991 C C . HIS B 1 8 ? -0.357 42.281 49.188 1 50.41 8 HIS B C 1
ATOM 1993 O O . HIS B 1 8 ? 0.16 41.281 49.688 1 50.41 8 HIS B O 1
ATOM 1999 N N . ALA B 1 9 ? -1.619 42.156 48.812 1 50.19 9 ALA B N 1
ATOM 2000 C CA . ALA B 1 9 ? -2.084 40.938 48.156 1 50.19 9 ALA B CA 1
ATOM 2001 C C . ALA B 1 9 ? -1.269 40.656 46.906 1 50.19 9 ALA B C 1
ATOM 2003 O O . ALA B 1 9 ? -1.239 41.438 45.969 1 50.19 9 ALA B O 1
ATOM 2004 N N . THR B 1 10 ? -0.217 39.844 47.031 1 49.44 10 THR B N 1
ATOM 2005 C CA . THR B 1 10 ? 0.454 39.25 45.875 1 49.44 10 THR B CA 1
ATOM 2006 C C . THR B 1 10 ? -0.546 38.5 44.969 1 49.44 10 THR B C 1
ATOM 2008 O O . THR B 1 10 ? -1.136 37.5 45.375 1 49.44 10 THR B O 1
ATOM 2011 N N . GLN B 1 11 ? -1.23 39.156 44.062 1 49.88 11 GLN B N 1
ATOM 2012 C CA . GLN B 1 11 ? -1.976 38.438 43.031 1 49.88 11 GLN B CA 1
ATOM 2013 C C . GLN B 1 11 ? -1.086 37.406 42.312 1 49.88 11 GLN B C 1
ATOM 2015 O O . GLN B 1 11 ? -0.175 37.812 41.594 1 49.88 11 GLN B O 1
ATOM 2020 N N . THR B 1 12 ? -0.938 36.188 42.844 1 52.88 12 THR B N 1
ATOM 2021 C CA . THR B 1 12 ? -0.377 35.125 42.031 1 52.88 12 THR B CA 1
ATOM 2022 C C . THR B 1 12 ? -1.098 35 40.719 1 52.88 12 THR B C 1
ATOM 2024 O O . THR B 1 12 ? -2.293 34.688 40.656 1 52.88 12 THR B O 1
ATOM 2027 N N . THR B 1 13 ? -0.647 35.75 39.75 1 54.09 13 THR B N 1
ATOM 2028 C CA . THR B 1 13 ? -1.11 35.469 38.406 1 54.09 13 THR B CA 1
ATOM 2029 C C . THR B 1 13 ? -1.076 33.969 38.125 1 54.09 13 THR B C 1
ATOM 2031 O O . THR B 1 13 ? -0.012 33.344 38.188 1 54.09 13 THR B O 1
ATOM 2034 N N . ALA B 1 14 ? -2.162 33.25 38.375 1 54.38 14 ALA B N 1
ATOM 2035 C CA . ALA B 1 14 ? -2.291 31.875 37.906 1 54.38 14 ALA B CA 1
ATOM 2036 C C . ALA B 1 14 ? -1.853 31.766 36.438 1 54.38 14 ALA B C 1
ATOM 2038 O O . ALA B 1 14 ? -2.449 32.375 35.562 1 54.38 14 ALA B O 1
ATOM 2039 N N . THR B 1 15 ? -0.55 31.562 36.125 1 55.59 15 THR B N 1
ATOM 2040 C CA . THR B 1 15 ? -0.134 31.156 34.781 1 55.59 15 THR B CA 1
ATOM 2041 C C . THR B 1 15 ? -1.013 30.031 34.25 1 55.59 15 THR B C 1
ATOM 2043 O O . THR B 1 15 ? -1.146 28.984 34.906 1 55.59 15 THR B O 1
ATOM 2046 N N . SER B 1 16 ? -1.988 30.281 33.469 1 54.66 16 SER B N 1
ATOM 2047 C CA . SER B 1 16 ? -2.785 29.281 32.781 1 54.66 16 SER B CA 1
ATOM 2048 C C . SER B 1 16 ? -1.922 28.109 32.344 1 54.66 16 SER B C 1
ATOM 2050 O O . SER B 1 16 ? -0.759 28.281 31.969 1 54.66 16 SER B O 1
ATOM 2052 N N . PRO B 1 17 ? -2.25 26.891 32.812 1 53.94 17 PRO B N 1
ATOM 2053 C CA . PRO B 1 17 ? -1.481 25.75 32.312 1 53.94 17 PRO B CA 1
ATOM 2054 C C . PRO B 1 17 ? -1.186 25.844 30.812 1 53.94 17 PRO B C 1
ATOM 2056 O O . PRO B 1 17 ? -1.944 26.469 30.078 1 53.94 17 PRO B O 1
ATOM 2059 N N . PRO B 1 18 ? 0.076 25.703 30.484 1 50.25 18 PRO B N 1
ATOM 2060 C CA . PRO B 1 18 ? 0.404 25.703 29.062 1 50.25 18 PRO B CA 1
ATOM 2061 C C . PRO B 1 18 ? -0.614 24.953 28.203 1 50.25 18 PRO B C 1
ATOM 2063 O O . PRO B 1 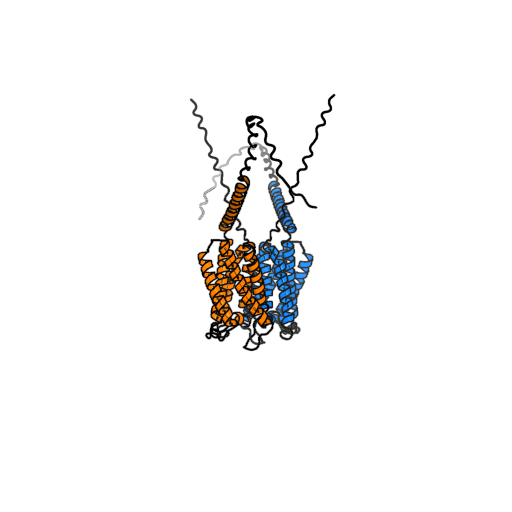18 ? -1.218 23.984 28.688 1 50.25 18 PRO B O 1
ATOM 2066 N N . ALA B 1 19 ? -1.286 25.594 27.375 1 45.94 19 ALA B N 1
ATOM 2067 C CA . ALA B 1 19 ? -2.162 24.969 26.391 1 45.94 19 ALA B CA 1
ATOM 2068 C C . ALA B 1 19 ? -1.62 23.609 25.953 1 45.94 19 ALA B C 1
ATOM 2070 O O . ALA B 1 19 ? -0.418 23.469 25.719 1 45.94 19 ALA B O 1
ATOM 2071 N N . SER B 1 20 ? -2.121 22.516 26.453 1 44.69 20 SER B N 1
ATOM 2072 C CA . SER B 1 20 ? -1.78 21.203 25.922 1 44.69 20 SER B CA 1
ATOM 2073 C C . SER B 1 20 ? -1.514 21.266 24.422 1 44.69 20 SER B C 1
ATOM 2075 O O . SER B 1 20 ? -2.371 21.703 23.656 1 44.69 20 SER B O 1
ATOM 2077 N N . ARG B 1 21 ? -0.291 21.531 24.031 1 44.22 21 ARG B N 1
ATOM 2078 C CA . ARG B 1 21 ? 0.055 21.547 22.609 1 44.22 21 ARG B CA 1
ATOM 2079 C C . ARG B 1 21 ? -0.53 20.328 21.906 1 44.22 21 ARG B C 1
ATOM 2081 O O . ARG B 1 21 ? -0.083 19.203 22.125 1 44.22 21 ARG B O 1
ATOM 2088 N N . THR B 1 22 ? -1.803 20.219 21.703 1 47.41 22 THR B N 1
ATOM 2089 C CA . THR B 1 22 ? -2.338 19.188 20.828 1 47.41 22 THR B CA 1
ATOM 2090 C C . THR B 1 22 ? -1.361 18.875 19.688 1 47.41 22 THR B C 1
ATOM 2092 O O . THR B 1 22 ? -0.93 19.781 18.969 1 47.41 22 THR B O 1
ATOM 2095 N N . ALA B 1 23 ? -0.454 17.984 19.984 1 51.5 23 ALA B N 1
ATOM 2096 C CA . ALA B 1 23 ? 0.511 17.531 18.984 1 51.5 23 ALA B CA 1
ATOM 2097 C C . ALA B 1 23 ? -0.085 17.594 17.578 1 51.5 23 ALA B C 1
ATOM 2099 O O . ALA B 1 23 ? -1.086 16.938 17.281 1 51.5 23 ALA B O 1
ATOM 2100 N N . THR B 1 24 ? -0.054 18.703 16.922 1 62.25 24 THR B N 1
ATOM 2101 C CA . THR B 1 24 ? -0.547 18.891 15.555 1 62.25 24 THR B CA 1
ATOM 2102 C C . THR B 1 24 ? 0.195 17.969 14.586 1 62.25 24 THR B C 1
ATOM 2104 O O . THR B 1 24 ? 1.406 18.109 14.398 1 62.25 24 THR B O 1
ATOM 2107 N N . TRP B 1 25 ? -0.292 16.719 14.422 1 71.81 25 TRP B N 1
ATOM 2108 C CA . TRP B 1 25 ? 0.308 15.82 13.438 1 71.81 25 TRP B CA 1
ATOM 2109 C C . TRP B 1 25 ? 0.281 16.438 12.047 1 71.81 25 TRP B C 1
ATOM 2111 O O . TRP B 1 25 ? -0.747 16.969 11.617 1 71.81 25 TRP B O 1
ATOM 2121 N N . THR B 1 26 ? 1.46 16.609 11.586 1 80.12 26 THR B N 1
ATOM 2122 C CA . THR B 1 26 ? 1.59 17.016 10.188 1 80.12 26 THR B CA 1
ATOM 2123 C C . THR B 1 26 ? 1.765 15.789 9.297 1 80.12 26 THR B C 1
ATOM 2125 O O . THR B 1 26 ? 1.951 14.672 9.789 1 80.12 26 THR B O 1
ATOM 2128 N N . LEU B 1 27 ? 1.638 15.898 8.062 1 87.19 27 LEU B N 1
ATOM 2129 C CA . LEU B 1 27 ? 1.859 14.82 7.113 1 87.19 27 LEU B CA 1
ATOM 2130 C C . LEU B 1 27 ? 3.256 14.227 7.273 1 87.19 27 LEU B C 1
ATOM 2132 O O . LEU B 1 27 ? 3.432 13.008 7.211 1 87.19 27 LEU B O 1
ATOM 2136 N N . ALA B 1 28 ? 4.188 15.086 7.543 1 90.38 28 ALA B N 1
ATOM 2137 C CA . ALA B 1 28 ? 5.582 14.672 7.676 1 90.38 28 ALA B CA 1
ATOM 2138 C C . ALA B 1 28 ? 5.762 13.742 8.875 1 90.38 28 ALA B C 1
ATOM 2140 O O . ALA B 1 28 ? 6.688 12.922 8.898 1 90.38 28 ALA B O 1
ATOM 2141 N N . SER B 1 29 ? 4.93 13.859 9.867 1 91.19 29 SER B N 1
ATOM 2142 C CA . SER B 1 29 ? 5.016 13.023 11.062 1 91.19 29 SER B CA 1
ATOM 2143 C C . SER B 1 29 ? 4.797 11.555 10.719 1 91.19 29 SER B C 1
ATOM 2145 O O . SER B 1 29 ? 5.172 10.672 11.492 1 91.19 29 SER B O 1
ATOM 2147 N N . PHE B 1 30 ? 4.297 11.25 9.555 1 93.81 30 PHE B N 1
ATOM 2148 C CA . PHE B 1 30 ? 3.984 9.875 9.18 1 93.81 30 PHE B CA 1
ATOM 2149 C C . PHE B 1 30 ? 5.125 9.258 8.383 1 93.81 30 PHE B C 1
ATOM 2151 O O . PHE B 1 30 ? 5.141 8.047 8.141 1 93.81 30 PHE B O 1
ATOM 2158 N N . ALA B 1 31 ? 6.07 10.062 7.988 1 97.12 31 ALA B N 1
ATOM 2159 C CA . ALA B 1 31 ? 7.145 9.562 7.133 1 97.12 31 ALA B CA 1
ATOM 2160 C C . ALA B 1 31 ? 7.953 8.484 7.84 1 97.12 31 ALA B C 1
ATOM 2162 O O . ALA B 1 31 ? 8.172 7.402 7.289 1 97.12 31 ALA B O 1
ATOM 2163 N N . ALA B 1 32 ? 8.352 8.734 9.047 1 97.44 32 ALA B N 1
ATOM 2164 C CA . ALA B 1 32 ? 9.203 7.789 9.773 1 97.44 32 ALA B CA 1
ATOM 2165 C C . ALA B 1 32 ? 8.453 6.496 10.078 1 97.44 32 ALA B C 1
ATOM 2167 O O . ALA B 1 32 ? 8.938 5.406 9.766 1 97.44 32 ALA B O 1
ATOM 2168 N N . PRO B 1 33 ? 7.219 6.523 10.625 1 97.38 33 PRO B N 1
ATOM 2169 C CA . PRO B 1 33 ? 6.488 5.273 10.844 1 97.38 33 PRO B CA 1
ATOM 2170 C C . PRO B 1 33 ? 6.262 4.484 9.562 1 97.38 33 PRO B C 1
ATOM 2172 O O . PRO B 1 33 ? 6.352 3.256 9.562 1 97.38 33 PRO B O 1
ATOM 2175 N N . LEU B 1 34 ? 5.949 5.137 8.5 1 98.5 34 LEU B N 1
ATOM 2176 C CA . LEU B 1 34 ? 5.723 4.465 7.227 1 98.5 34 LEU B CA 1
ATOM 2177 C C . LEU B 1 34 ? 7.008 3.824 6.711 1 98.5 34 LEU B C 1
ATOM 2179 O O . LEU B 1 34 ? 6.98 2.711 6.184 1 98.5 34 LEU B O 1
ATOM 2183 N N . ALA B 1 35 ? 8.109 4.527 6.836 1 98.75 35 ALA B N 1
ATOM 2184 C CA . ALA B 1 35 ? 9.406 3.943 6.477 1 98.75 35 ALA B CA 1
ATOM 2185 C C . ALA B 1 35 ? 9.711 2.717 7.328 1 98.75 35 ALA B C 1
ATOM 2187 O O . ALA B 1 35 ? 10.25 1.728 6.836 1 98.75 35 ALA B O 1
ATOM 2188 N N . LEU B 1 36 ? 9.352 2.748 8.578 1 98.56 36 LEU B N 1
ATOM 2189 C CA . LEU B 1 36 ? 9.555 1.61 9.469 1 98.56 36 LEU B CA 1
ATOM 2190 C C . LEU B 1 36 ? 8.672 0.436 9.062 1 98.56 36 LEU B C 1
ATOM 2192 O O . LEU B 1 36 ? 9.109 -0.716 9.094 1 98.56 36 LEU B O 1
ATOM 2196 N N . ILE B 1 37 ? 7.48 0.709 8.68 1 98.56 37 ILE B N 1
ATOM 2197 C CA . ILE B 1 37 ? 6.605 -0.335 8.156 1 98.56 37 ILE B CA 1
ATOM 2198 C C . ILE B 1 37 ? 7.25 -0.988 6.938 1 98.56 37 ILE B C 1
ATOM 2200 O O . ILE B 1 37 ? 7.211 -2.211 6.789 1 98.56 37 ILE B O 1
ATOM 2204 N N . SER B 1 38 ? 7.789 -0.183 6.086 1 98.81 38 SER B N 1
ATOM 2205 C CA . SER B 1 38 ? 8.5 -0.712 4.926 1 98.81 38 SER B CA 1
ATOM 2206 C C . SER B 1 38 ? 9.625 -1.647 5.348 1 98.81 38 SER B C 1
ATOM 2208 O O . SER B 1 38 ? 9.758 -2.75 4.809 1 98.81 38 SER B O 1
ATOM 2210 N N . ILE B 1 39 ? 10.414 -1.249 6.309 1 98.75 39 ILE B N 1
ATOM 2211 C CA . ILE B 1 39 ? 11.547 -2.043 6.785 1 98.75 39 ILE B CA 1
ATOM 2212 C C . ILE B 1 39 ? 11.039 -3.371 7.348 1 98.75 39 ILE B C 1
ATOM 2214 O O . ILE B 1 39 ? 11.57 -4.434 7.02 1 98.75 39 ILE B O 1
ATOM 2218 N N . ILE B 1 40 ? 10.039 -3.32 8.133 1 98.69 40 ILE B N 1
ATOM 2219 C CA . ILE B 1 40 ? 9.492 -4.512 8.766 1 98.69 40 ILE B CA 1
ATOM 2220 C C . ILE B 1 40 ? 8.922 -5.453 7.703 1 98.69 40 ILE B C 1
ATOM 2222 O O . ILE B 1 40 ? 9.188 -6.656 7.73 1 98.69 40 ILE B O 1
ATOM 2226 N N . ALA B 1 41 ? 8.148 -4.918 6.781 1 98.69 41 ALA B N 1
ATOM 2227 C CA . ALA B 1 41 ? 7.586 -5.727 5.707 1 98.69 41 ALA B CA 1
ATOM 2228 C C . ALA B 1 41 ? 8.688 -6.398 4.891 1 98.69 41 ALA B C 1
ATOM 2230 O O . ALA B 1 41 ? 8.609 -7.594 4.59 1 98.69 41 ALA B O 1
ATOM 2231 N N . MET B 1 42 ? 9.734 -5.645 4.59 1 98.12 42 MET B N 1
ATOM 2232 C CA . MET B 1 42 ? 10.836 -6.156 3.781 1 98.12 42 MET B CA 1
ATOM 2233 C C . MET B 1 42 ? 11.648 -7.188 4.555 1 98.12 42 MET B C 1
ATOM 2235 O O . MET B 1 42 ? 12.195 -8.125 3.969 1 98.12 42 MET B O 1
ATOM 2239 N N . ALA B 1 43 ? 11.672 -7.062 5.816 1 98.19 43 ALA B N 1
ATOM 2240 C CA . ALA B 1 43 ? 12.32 -8.086 6.637 1 98.19 43 ALA B CA 1
ATOM 2241 C C . ALA B 1 43 ? 11.484 -9.367 6.672 1 98.19 43 ALA B C 1
ATOM 2243 O O . ALA B 1 43 ? 12.016 -10.469 6.543 1 98.19 43 ALA B O 1
ATOM 2244 N N . LEU B 1 44 ? 10.219 -9.227 6.773 1 98.5 44 LEU B N 1
ATOM 2245 C CA . LEU B 1 44 ? 9.312 -10.359 6.953 1 98.5 44 LEU B CA 1
ATOM 2246 C C . LEU B 1 44 ? 9.227 -11.188 5.68 1 98.5 44 LEU B C 1
ATOM 2248 O O . LEU B 1 44 ? 8.969 -12.391 5.734 1 98.5 44 LEU B O 1
ATOM 2252 N N . VAL B 1 45 ? 9.453 -10.57 4.52 1 98.44 45 VAL B N 1
ATOM 2253 C CA . VAL B 1 45 ? 9.414 -11.359 3.291 1 98.44 45 VAL B CA 1
ATOM 2254 C C . VAL B 1 45 ? 10.469 -12.461 3.348 1 98.44 45 VAL B C 1
ATOM 2256 O O . VAL B 1 45 ? 10.281 -13.539 2.793 1 98.44 45 VAL B O 1
ATOM 2259 N N . HIS B 1 46 ? 11.625 -12.273 4.004 1 98.19 46 HIS B N 1
ATOM 2260 C CA . HIS B 1 46 ? 12.703 -13.25 4.082 1 98.19 46 HIS B CA 1
ATOM 2261 C C . HIS B 1 46 ? 12.328 -14.414 4.984 1 98.19 46 HIS B C 1
ATOM 2263 O O . HIS B 1 46 ? 12.891 -15.508 4.863 1 98.19 46 HIS B O 1
ATOM 2269 N N . VAL B 1 47 ? 11.367 -14.156 5.855 1 98.06 47 VAL B N 1
ATOM 2270 C CA . VAL B 1 47 ? 10.906 -15.211 6.746 1 98.06 47 VAL B CA 1
ATOM 2271 C C . VAL B 1 47 ? 9.859 -16.062 6.039 1 98.06 47 VAL B C 1
ATOM 2273 O O . VAL B 1 47 ? 9.945 -17.297 6.035 1 98.06 47 VAL B O 1
ATOM 2276 N N . VAL B 1 48 ? 8.93 -15.484 5.359 1 97.5 48 VAL B N 1
ATOM 2277 C CA . VAL B 1 48 ? 7.785 -16.219 4.82 1 97.5 48 VAL B CA 1
ATOM 2278 C C . VAL B 1 48 ? 8.18 -16.906 3.514 1 97.5 48 VAL B C 1
ATOM 2280 O O . VAL B 1 48 ? 7.5 -17.828 3.064 1 97.5 48 VAL B O 1
ATOM 2283 N N . ALA B 1 49 ? 9.25 -16.469 2.908 1 97.56 49 ALA B N 1
ATOM 2284 C CA . ALA B 1 49 ? 9.648 -17.031 1.626 1 97.56 49 ALA B CA 1
ATOM 2285 C C . ALA B 1 49 ? 10.93 -17.859 1.771 1 97.56 49 ALA B C 1
ATOM 2287 O O . ALA B 1 49 ? 11.672 -18.031 0.805 1 97.56 49 ALA B O 1
ATOM 2288 N N . ILE B 1 50 ? 11.188 -18.297 2.945 1 96.88 50 ILE B N 1
ATOM 2289 C CA . ILE B 1 50 ? 12.312 -19.203 3.152 1 96.88 50 ILE B CA 1
ATOM 2290 C C . ILE B 1 50 ? 12.156 -20.422 2.258 1 96.88 50 ILE B C 1
ATOM 2292 O O . ILE B 1 50 ? 11.078 -21.031 2.201 1 96.88 50 ILE B O 1
ATOM 2296 N N . GLY B 1 51 ? 13.227 -20.75 1.503 1 96.31 51 GLY B N 1
ATOM 2297 C CA . GLY B 1 51 ? 13.195 -21.906 0.617 1 96.31 51 GLY B CA 1
ATOM 2298 C C . GLY B 1 51 ? 12.641 -21.578 -0.758 1 96.31 51 GLY B C 1
ATOM 2299 O O . GLY B 1 51 ? 12.891 -22.312 -1.72 1 96.31 51 GLY B O 1
ATOM 2300 N N . ALA B 1 52 ? 11.875 -20.516 -0.859 1 95.75 52 ALA B N 1
ATOM 2301 C CA . ALA B 1 52 ? 11.242 -20.156 -2.125 1 95.75 52 ALA B CA 1
ATOM 2302 C C . ALA B 1 52 ? 12.086 -19.141 -2.889 1 95.75 52 ALA B C 1
ATOM 2304 O O . ALA B 1 52 ? 12.141 -19.156 -4.121 1 95.75 52 ALA B O 1
ATOM 2305 N N . VAL B 1 53 ? 12.711 -18.219 -2.188 1 97 53 VAL B N 1
ATOM 2306 C CA . VAL B 1 53 ? 13.562 -17.188 -2.777 1 97 53 VAL B CA 1
ATOM 2307 C C . VAL B 1 53 ? 14.953 -17.234 -2.143 1 97 53 VAL B C 1
ATOM 2309 O O . VAL B 1 53 ? 15.078 -17.219 -0.916 1 97 53 VAL B O 1
ATOM 2312 N N . ASP B 1 54 ? 15.977 -17.328 -2.961 1 97.25 54 ASP B N 1
ATOM 2313 C CA . ASP B 1 54 ? 17.344 -17.25 -2.467 1 97.25 54 ASP B CA 1
ATOM 2314 C C . ASP B 1 54 ? 17.781 -15.789 -2.312 1 97.25 54 ASP B C 1
ATOM 2316 O O . ASP B 1 54 ? 17.969 -15.086 -3.307 1 97.25 54 ASP B O 1
ATOM 2320 N N . PRO B 1 55 ? 17.984 -15.375 -1.093 1 96.81 55 PRO B N 1
ATOM 2321 C CA . PRO B 1 55 ? 18.25 -13.945 -0.879 1 96.81 55 PRO B CA 1
ATOM 2322 C C . PRO B 1 55 ? 19.625 -13.523 -1.386 1 96.81 55 PRO B C 1
ATOM 2324 O O . PRO B 1 55 ? 19.906 -12.328 -1.507 1 96.81 55 PRO B O 1
ATOM 2327 N N . ILE B 1 56 ? 20.484 -14.422 -1.663 1 96.75 56 ILE B N 1
ATOM 2328 C CA . ILE B 1 56 ? 21.828 -14.102 -2.098 1 96.75 56 ILE B CA 1
ATOM 2329 C C . ILE B 1 56 ? 21.859 -13.883 -3.609 1 96.75 56 ILE B C 1
ATOM 2331 O O . ILE B 1 56 ? 22.328 -12.852 -4.09 1 96.75 56 ILE B O 1
ATOM 2335 N N . ASP B 1 57 ? 21.266 -14.703 -4.406 1 94.56 57 ASP B N 1
ATOM 2336 C CA . ASP B 1 57 ? 21.453 -14.625 -5.852 1 94.56 57 ASP B CA 1
ATOM 2337 C C . ASP B 1 57 ? 20.219 -14.039 -6.531 1 94.56 57 ASP B C 1
ATOM 2339 O O . ASP B 1 57 ? 20.266 -13.656 -7.703 1 94.56 57 ASP B O 1
ATOM 2343 N N . GLN B 1 58 ? 19.125 -14.07 -5.785 1 95.25 58 GLN B N 1
ATOM 2344 C CA . GLN B 1 58 ? 17.906 -13.562 -6.422 1 95.25 58 GLN B CA 1
ATOM 2345 C C . GLN B 1 58 ? 17.578 -12.156 -5.941 1 95.25 58 GLN B C 1
ATOM 2347 O O . GLN B 1 58 ? 17.828 -11.812 -4.785 1 95.25 58 GLN B O 1
ATOM 2352 N N . THR B 1 59 ? 17.031 -11.406 -6.871 1 95.19 59 THR B N 1
ATOM 2353 C CA . THR B 1 59 ? 16.703 -10.008 -6.598 1 95.19 59 THR B CA 1
ATOM 2354 C C . THR B 1 59 ? 15.555 -9.906 -5.605 1 95.19 59 THR B C 1
ATOM 2356 O O . THR B 1 59 ? 14.812 -10.875 -5.41 1 95.19 59 THR B O 1
ATOM 2359 N N . MET B 1 60 ? 15.445 -8.734 -4.984 1 96.19 60 MET B N 1
ATOM 2360 C CA . MET B 1 60 ? 14.359 -8.43 -4.051 1 96.19 60 MET B CA 1
ATOM 2361 C C . MET B 1 60 ? 13 -8.586 -4.727 1 96.19 60 MET B C 1
ATOM 2363 O O . MET B 1 60 ? 12.031 -8.984 -4.086 1 96.19 60 MET B O 1
ATOM 2367 N N . SER B 1 61 ? 12.875 -8.305 -5.961 1 96.5 61 SER B N 1
ATOM 2368 C CA . SER B 1 61 ? 11.602 -8.289 -6.668 1 96.5 61 SER B CA 1
ATOM 2369 C C . SER B 1 61 ? 11.016 -9.695 -6.777 1 96.5 61 SER B C 1
ATOM 2371 O O . SER B 1 61 ? 9.812 -9.852 -7.02 1 96.5 61 SER B O 1
ATOM 2373 N N . MET B 1 62 ? 11.867 -10.758 -6.629 1 97.19 62 MET B N 1
ATOM 2374 C CA . MET B 1 62 ? 11.359 -12.125 -6.664 1 97.19 62 MET B CA 1
ATOM 2375 C C . MET B 1 62 ? 10.383 -12.367 -5.512 1 97.19 62 MET B C 1
ATOM 2377 O O . MET B 1 62 ? 9.477 -13.195 -5.625 1 97.19 62 MET B O 1
ATOM 2381 N N . TYR B 1 63 ? 10.5 -11.617 -4.438 1 97.75 63 TYR B N 1
ATOM 2382 C CA . TYR B 1 63 ? 9.531 -11.719 -3.35 1 97.75 63 TYR B CA 1
ATOM 2383 C C . TYR B 1 63 ? 8.164 -11.203 -3.787 1 97.75 63 TYR B C 1
ATOM 2385 O O . TYR B 1 63 ? 7.145 -11.57 -3.203 1 97.75 63 TYR B O 1
ATOM 2393 N N . GLY B 1 64 ? 8.117 -10.422 -4.816 1 97.75 64 GLY B N 1
ATOM 2394 C CA . GLY B 1 64 ? 6.867 -9.859 -5.309 1 97.75 64 GLY B CA 1
ATOM 2395 C C . GLY B 1 64 ? 6.086 -10.828 -6.18 1 97.75 64 GLY B C 1
ATOM 2396 O O . GLY B 1 64 ? 4.934 -10.562 -6.531 1 97.75 64 GLY B O 1
ATOM 2397 N N . VAL B 1 65 ? 6.695 -11.953 -6.516 1 96.94 65 VAL B N 1
ATOM 2398 C CA . VAL B 1 65 ? 6 -12.875 -7.41 1 96.94 65 VAL B CA 1
ATOM 2399 C C . VAL B 1 65 ? 5.828 -14.227 -6.727 1 96.94 65 VAL B C 1
ATOM 2401 O O . VAL B 1 65 ? 5.5 -15.219 -7.375 1 96.94 65 VAL B O 1
ATOM 2404 N N . HIS B 1 66 ? 6.035 -14.266 -5.477 1 96.12 66 HIS B N 1
ATOM 2405 C CA . HIS B 1 66 ? 5.75 -15.445 -4.668 1 96.12 66 HIS B CA 1
ATOM 2406 C C . HIS B 1 66 ? 4.512 -15.234 -3.801 1 96.12 66 HIS B C 1
ATOM 2408 O O . HIS B 1 66 ? 4.367 -14.188 -3.162 1 96.12 66 HIS B O 1
ATOM 2414 N N . ARG B 1 67 ? 3.688 -16.219 -3.721 1 95.12 67 ARG B N 1
ATOM 2415 C CA . ARG B 1 67 ? 2.354 -16.141 -3.137 1 95.12 67 ARG B CA 1
ATOM 2416 C C . ARG B 1 67 ? 2.412 -15.57 -1.721 1 95.12 67 ARG B C 1
ATOM 2418 O O . ARG B 1 67 ? 1.659 -14.648 -1.383 1 95.12 67 ARG B O 1
ATOM 2425 N N . LEU B 1 68 ? 3.342 -16.062 -0.909 1 96.69 68 LEU B N 1
ATOM 2426 C CA . LEU B 1 68 ? 3.311 -15.758 0.517 1 96.69 68 LEU B CA 1
ATOM 2427 C C . LEU B 1 68 ? 3.982 -14.414 0.797 1 96.69 68 LEU B C 1
ATOM 2429 O O . LEU B 1 68 ? 3.748 -13.805 1.844 1 96.69 68 LEU B O 1
ATOM 2433 N N . SER B 1 69 ? 4.781 -13.977 -0.131 1 98.19 69 SER B N 1
ATOM 2434 C CA . SER B 1 69 ? 5.547 -12.773 0.175 1 98.19 69 SER B CA 1
ATOM 2435 C C . SER B 1 69 ? 5.102 -11.602 -0.691 1 98.19 69 SER B C 1
ATOM 2437 O O . SER B 1 69 ? 5.453 -10.445 -0.416 1 98.19 69 SER B O 1
ATOM 2439 N N . ALA B 1 70 ? 4.32 -11.812 -1.7 1 98.25 70 ALA B N 1
ATOM 2440 C CA . ALA B 1 70 ? 3.959 -10.766 -2.65 1 98.25 70 ALA B CA 1
ATOM 2441 C C . ALA B 1 70 ? 3.246 -9.609 -1.951 1 98.25 70 ALA B C 1
ATOM 2443 O O . ALA B 1 70 ? 3.527 -8.445 -2.221 1 98.25 70 ALA B O 1
ATOM 2444 N N . GLY B 1 71 ? 2.363 -9.945 -1.086 1 98.38 71 GLY B N 1
ATOM 2445 C CA . GLY B 1 71 ? 1.664 -8.914 -0.34 1 98.38 71 GLY B CA 1
ATOM 2446 C C . GLY B 1 71 ? 2.588 -8.07 0.519 1 98.38 71 GLY B C 1
ATOM 2447 O O . GLY B 1 71 ? 2.463 -6.844 0.553 1 98.38 71 GLY B O 1
ATOM 2448 N N . LEU B 1 72 ? 3.48 -8.703 1.193 1 98.62 72 LEU B N 1
ATOM 2449 C CA . LEU B 1 72 ? 4.441 -8.016 2.051 1 98.62 72 LEU B CA 1
ATOM 2450 C C . LEU B 1 72 ? 5.375 -7.133 1.224 1 98.62 72 LEU B C 1
ATOM 2452 O O . LEU B 1 72 ? 5.684 -6.008 1.617 1 98.62 72 LEU B O 1
ATOM 2456 N N . PHE B 1 73 ? 5.832 -7.691 0.06 1 98.75 73 PHE B N 1
ATOM 2457 C CA . PHE B 1 73 ? 6.66 -6.906 -0.85 1 98.75 73 PHE B CA 1
ATOM 2458 C C . PHE B 1 73 ? 5.926 -5.648 -1.297 1 98.75 73 PHE B C 1
ATOM 2460 O O . PHE B 1 73 ? 6.48 -4.547 -1.239 1 98.75 73 PHE B O 1
ATOM 2467 N N . GLY B 1 74 ? 4.68 -5.801 -1.72 1 98.44 74 GLY B N 1
ATOM 2468 C CA . GLY B 1 74 ? 3.873 -4.664 -2.127 1 98.44 74 GLY B CA 1
ATOM 2469 C C . GLY B 1 74 ? 3.658 -3.656 -1.015 1 98.44 74 GLY B C 1
ATOM 2470 O O . GLY B 1 74 ? 3.754 -2.447 -1.237 1 98.44 74 GLY B O 1
ATOM 2471 N N . LEU B 1 75 ? 3.363 -4.184 0.145 1 98.56 75 LEU B N 1
ATOM 2472 C CA . LEU B 1 75 ? 3.164 -3.322 1.307 1 98.56 75 LEU B CA 1
ATOM 2473 C C . LEU B 1 75 ? 4.426 -2.52 1.611 1 98.56 75 LEU B C 1
ATOM 2475 O O . LEU B 1 75 ? 4.348 -1.321 1.893 1 98.56 75 LEU B O 1
ATOM 2479 N N . GLY B 1 76 ? 5.52 -3.178 1.616 1 98.75 76 GLY B N 1
ATOM 2480 C CA . GLY B 1 76 ? 6.773 -2.484 1.867 1 98.75 76 GLY B CA 1
ATOM 2481 C C . GLY B 1 76 ? 7.047 -1.367 0.878 1 98.75 76 GLY B C 1
ATOM 2482 O O . GLY B 1 76 ? 7.406 -0.256 1.272 1 98.75 76 GLY B O 1
ATOM 2483 N N . CYS B 1 77 ? 6.867 -1.661 -0.416 1 98.69 77 CYS B N 1
ATOM 2484 C CA . CYS B 1 77 ? 7.086 -0.67 -1.464 1 98.69 77 CYS B CA 1
ATOM 2485 C C . CYS B 1 77 ? 6.109 0.49 -1.334 1 98.69 77 CYS B C 1
ATOM 2487 O O . CYS B 1 77 ? 6.504 1.653 -1.414 1 98.69 77 CYS B O 1
ATOM 2489 N N . THR B 1 78 ? 4.891 0.18 -1.073 1 98.69 78 THR B N 1
ATOM 2490 C CA . THR B 1 78 ? 3.867 1.218 -0.997 1 98.69 78 THR B CA 1
ATOM 2491 C C . THR B 1 78 ? 4.043 2.059 0.264 1 98.69 78 THR B C 1
ATOM 2493 O O . THR B 1 78 ? 3.793 3.266 0.251 1 98.69 78 THR B O 1
ATOM 2496 N N . ALA B 1 79 ? 4.438 1.407 1.326 1 98.75 79 ALA B N 1
ATOM 2497 C CA . ALA B 1 79 ? 4.715 2.158 2.549 1 98.75 79 ALA B CA 1
ATOM 2498 C C . ALA B 1 79 ? 5.859 3.146 2.338 1 98.75 79 ALA B C 1
ATOM 2500 O O . ALA B 1 79 ? 5.785 4.293 2.785 1 98.75 79 ALA B O 1
ATOM 2501 N N . LEU B 1 80 ? 6.883 2.727 1.687 1 98.88 80 LEU B N 1
ATOM 2502 C CA . LEU B 1 80 ? 8 3.625 1.413 1 98.88 80 LEU B CA 1
ATOM 2503 C C . LEU B 1 80 ? 7.578 4.746 0.47 1 98.88 80 LEU B C 1
ATOM 2505 O O . LEU B 1 80 ? 7.984 5.898 0.645 1 98.88 80 LEU B O 1
ATOM 2509 N N . ALA B 1 81 ? 6.797 4.406 -0.523 1 98.88 81 ALA B N 1
ATOM 2510 C CA . ALA B 1 81 ? 6.242 5.418 -1.422 1 98.88 81 ALA B CA 1
ATOM 2511 C C . ALA B 1 81 ? 5.449 6.465 -0.646 1 98.88 81 ALA B C 1
ATOM 2513 O O . ALA B 1 81 ? 5.637 7.668 -0.846 1 98.88 81 ALA B O 1
ATOM 2514 N N . ALA B 1 82 ? 4.648 6.008 0.256 1 98.25 82 ALA B N 1
ATOM 2515 C CA . ALA B 1 82 ? 3.846 6.914 1.074 1 98.25 82 ALA B CA 1
ATOM 2516 C C . ALA B 1 82 ? 4.73 7.773 1.975 1 98.25 82 ALA B C 1
ATOM 2518 O O . ALA B 1 82 ? 4.434 8.945 2.207 1 98.25 82 ALA B O 1
ATOM 2519 N N . ALA B 1 83 ? 5.719 7.164 2.502 1 98.62 83 ALA B N 1
ATOM 2520 C CA . ALA B 1 83 ? 6.66 7.922 3.328 1 98.62 83 ALA B CA 1
ATOM 2521 C C . ALA B 1 83 ? 7.289 9.062 2.537 1 98.62 83 ALA B C 1
ATOM 2523 O O . ALA B 1 83 ? 7.449 10.172 3.053 1 98.62 83 ALA B O 1
ATOM 2524 N N . CYS B 1 84 ? 7.633 8.773 1.331 1 98.69 84 CYS B N 1
ATOM 2525 C CA . CYS B 1 84 ? 8.211 9.797 0.466 1 98.69 84 CYS B CA 1
ATOM 2526 C C . CYS B 1 84 ? 7.227 10.938 0.228 1 98.69 84 CYS B C 1
ATOM 2528 O O . CYS B 1 84 ? 7.594 12.109 0.313 1 98.69 84 CYS B O 1
ATOM 2530 N N . VAL B 1 85 ? 6.035 10.609 -0.004 1 97.5 85 VAL B N 1
ATOM 2531 C CA . VAL B 1 85 ? 5.008 11.617 -0.221 1 97.5 85 VAL B CA 1
ATOM 2532 C C . VAL B 1 85 ? 4.82 12.445 1.05 1 97.5 85 VAL B C 1
ATOM 2534 O O . VAL B 1 85 ? 4.719 13.672 0.99 1 97.5 85 VAL B O 1
ATOM 2537 N N . ALA B 1 86 ? 4.805 11.781 2.148 1 95.94 86 ALA B N 1
ATOM 2538 C CA . ALA B 1 86 ? 4.605 12.445 3.434 1 95.94 86 ALA B CA 1
ATOM 2539 C C . ALA B 1 86 ? 5.715 13.461 3.705 1 95.94 86 ALA B C 1
ATOM 2541 O O . ALA B 1 86 ? 5.492 14.469 4.371 1 95.94 86 ALA B O 1
ATOM 2542 N N . LEU B 1 87 ? 6.832 13.172 3.17 1 95.31 87 LEU B N 1
ATOM 2543 C CA . LEU B 1 87 ? 8.008 13.992 3.439 1 95.31 87 LEU B CA 1
ATOM 2544 C C . LEU B 1 87 ? 8.133 15.117 2.418 1 95.31 87 LEU B C 1
ATOM 2546 O O . LEU B 1 87 ? 8.859 16.094 2.643 1 95.31 87 LEU B O 1
ATOM 2550 N N . ALA B 1 88 ? 7.52 15.039 1.349 1 96.19 88 ALA B N 1
ATOM 2551 C CA . ALA B 1 88 ? 7.812 15.812 0.141 1 96.19 88 ALA B CA 1
ATOM 2552 C C . ALA B 1 88 ? 7.695 17.312 0.402 1 96.19 88 ALA B C 1
ATOM 2554 O O . ALA B 1 88 ? 8.578 18.078 0.023 1 96.19 88 ALA B O 1
ATOM 2555 N N . ASP B 1 89 ? 6.711 17.688 1.152 1 91.38 89 ASP B N 1
ATOM 2556 C CA . ASP B 1 89 ? 6.441 19.125 1.3 1 91.38 89 ASP B CA 1
ATOM 2557 C C . ASP B 1 89 ? 7.434 19.766 2.26 1 91.38 89 ASP B C 1
ATOM 2559 O O . ASP B 1 89 ? 7.523 21 2.332 1 91.38 89 ASP B O 1
ATOM 2563 N N . ARG B 1 90 ? 8.141 19 2.912 1 92.75 90 ARG B N 1
ATOM 2564 C CA . ARG B 1 90 ? 9.117 19.531 3.857 1 92.75 90 ARG B CA 1
ATOM 2565 C C . ARG B 1 90 ? 10.516 19.531 3.254 1 92.75 90 ARG B C 1
ATOM 2567 O O . ARG B 1 90 ? 11.469 20 3.889 1 92.75 90 ARG B O 1
ATOM 2574 N N . LEU B 1 91 ? 10.602 19.094 2.107 1 95.06 91 LEU B N 1
ATOM 2575 C CA . LEU B 1 91 ? 11.898 18.984 1.451 1 95.06 91 LEU B CA 1
ATOM 2576 C C . LEU B 1 91 ? 12.133 20.188 0.53 1 95.06 91 LEU B C 1
ATOM 2578 O O . LEU B 1 91 ? 11.188 20.844 0.119 1 95.06 91 LEU B O 1
ATOM 2582 N N . PRO B 1 92 ? 13.445 20.484 0.314 1 94.62 92 PRO B N 1
ATOM 2583 C CA . PRO B 1 92 ? 13.711 21.469 -0.74 1 94.62 92 PRO B CA 1
ATOM 2584 C C . PRO B 1 92 ? 13.172 21.047 -2.1 1 94.62 92 PRO B C 1
ATOM 2586 O O . PRO B 1 92 ? 12.805 19.875 -2.283 1 94.62 92 PRO B O 1
ATOM 2589 N N . ARG B 1 93 ? 13.148 21.922 -3.049 1 96.75 93 ARG B N 1
ATOM 2590 C CA . ARG B 1 93 ? 12.477 21.719 -4.328 1 96.75 93 ARG B CA 1
ATOM 2591 C C . ARG B 1 93 ? 12.969 20.453 -5.02 1 96.75 93 ARG B C 1
ATOM 2593 O O . ARG B 1 93 ? 12.164 19.625 -5.449 1 96.75 93 ARG B O 1
ATOM 2600 N N . VAL B 1 94 ? 14.234 20.297 -5.133 1 97.56 94 VAL B N 1
ATOM 2601 C CA . VAL B 1 94 ? 14.805 19.141 -5.797 1 97.56 94 VAL B CA 1
ATOM 2602 C C . VAL B 1 94 ? 14.438 17.859 -5.031 1 97.56 94 VAL B C 1
ATOM 2604 O O . VAL B 1 94 ? 14.07 16.859 -5.633 1 97.56 94 VAL B O 1
ATOM 2607 N N . GLY B 1 95 ? 14.57 17.891 -3.744 1 97.81 95 GLY B N 1
ATOM 2608 C CA . GLY B 1 95 ? 14.203 16.766 -2.912 1 97.81 95 GLY B CA 1
ATOM 2609 C C . GLY B 1 95 ? 12.727 16.406 -3.008 1 97.81 95 GLY B C 1
ATOM 2610 O O . GLY B 1 95 ? 12.367 15.234 -3.014 1 97.81 95 GLY B O 1
ATOM 2611 N N . ARG B 1 96 ? 11.945 17.469 -3.102 1 97.94 96 ARG B N 1
ATOM 2612 C CA . ARG B 1 96 ? 10.5 17.281 -3.219 1 97.94 96 ARG B CA 1
ATOM 2613 C C . ARG B 1 96 ? 10.141 16.516 -4.488 1 97.94 96 ARG B C 1
ATOM 2615 O O . ARG B 1 96 ? 9.406 15.531 -4.438 1 97.94 96 ARG B O 1
ATOM 2622 N N . TRP B 1 97 ? 10.648 16.906 -5.586 1 98.5 97 TRP B N 1
ATOM 2623 C CA . TRP B 1 97 ? 10.352 16.25 -6.855 1 98.5 97 TRP B CA 1
ATOM 2624 C C . TRP B 1 97 ? 10.961 14.859 -6.906 1 98.5 97 TRP B C 1
ATOM 2626 O O . TRP B 1 97 ? 10.383 13.938 -7.488 1 98.5 97 TRP B O 1
ATOM 2636 N N . ALA B 1 98 ? 12.125 14.719 -6.281 1 98.81 98 ALA B N 1
ATOM 2637 C CA . ALA B 1 98 ? 12.711 13.391 -6.168 1 98.81 98 ALA B CA 1
ATOM 2638 C C . ALA B 1 98 ? 11.828 12.461 -5.344 1 98.81 98 ALA B C 1
ATOM 2640 O O . ALA B 1 98 ? 11.656 11.289 -5.684 1 98.81 98 ALA B O 1
ATOM 2641 N N . ALA B 1 99 ? 11.266 13.008 -4.301 1 98.81 99 ALA B N 1
ATOM 2642 C CA . ALA B 1 99 ? 10.391 12.227 -3.441 1 98.81 99 ALA B CA 1
ATOM 2643 C C . ALA B 1 99 ? 9.133 11.781 -4.191 1 98.81 99 ALA B C 1
ATOM 2645 O O . ALA B 1 99 ? 8.758 10.609 -4.145 1 98.81 99 ALA B O 1
ATOM 2646 N N . TYR B 1 100 ? 8.508 12.688 -4.895 1 98.62 100 TYR B N 1
ATOM 2647 C CA . TYR B 1 100 ? 7.324 12.336 -5.676 1 98.62 100 TYR B CA 1
ATOM 2648 C C . TYR B 1 100 ? 7.668 11.336 -6.77 1 98.62 100 TYR B C 1
ATOM 2650 O O . TYR B 1 100 ? 6.914 10.391 -7.02 1 98.62 100 TYR B O 1
ATOM 2658 N N . GLY B 1 101 ? 8.75 11.531 -7.434 1 98.88 101 GLY B N 1
ATOM 2659 C CA . GLY B 1 101 ? 9.195 10.594 -8.453 1 98.88 101 GLY B CA 1
ATOM 2660 C C . GLY B 1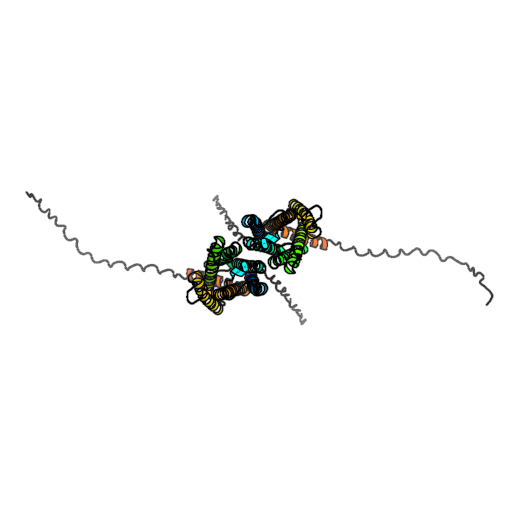 101 ? 9.469 9.203 -7.898 1 98.88 101 GLY B C 1
ATOM 2661 O O . GLY B 1 101 ? 9.102 8.203 -8.516 1 98.88 101 GLY B O 1
ATOM 2662 N N . ALA B 1 102 ? 10.164 9.195 -6.77 1 98.88 102 ALA B N 1
ATOM 2663 C CA . ALA B 1 102 ? 10.438 7.91 -6.125 1 98.88 102 ALA B CA 1
ATOM 2664 C C . ALA B 1 102 ? 9.141 7.203 -5.746 1 98.88 102 ALA B C 1
ATOM 2666 O O . ALA B 1 102 ? 9.008 5.992 -5.938 1 98.88 102 ALA B O 1
ATOM 2667 N N . ALA B 1 103 ? 8.211 7.957 -5.211 1 98.88 103 ALA B N 1
ATOM 2668 C CA . ALA B 1 103 ? 6.918 7.379 -4.859 1 98.88 103 ALA B CA 1
ATOM 2669 C C . ALA B 1 103 ? 6.23 6.789 -6.086 1 98.88 103 ALA B C 1
ATOM 2671 O O . ALA B 1 103 ? 5.758 5.652 -6.051 1 98.88 103 ALA B O 1
ATOM 2672 N N . LEU B 1 104 ? 6.219 7.516 -7.148 1 98.75 104 LEU B N 1
ATOM 2673 C CA . LEU B 1 104 ? 5.582 7.062 -8.375 1 98.75 104 LEU B CA 1
ATOM 2674 C C . LEU B 1 104 ? 6.254 5.793 -8.898 1 98.75 104 LEU B C 1
ATOM 2676 O O . LEU B 1 104 ? 5.57 4.832 -9.258 1 98.75 104 LEU B O 1
ATOM 2680 N N . THR B 1 105 ? 7.469 5.805 -8.945 1 98.94 105 THR B N 1
ATOM 2681 C CA . THR B 1 105 ? 8.188 4.672 -9.516 1 98.94 105 THR B CA 1
ATOM 2682 C C . THR B 1 105 ? 8.109 3.457 -8.594 1 98.94 105 THR B C 1
ATOM 2684 O O . THR B 1 105 ? 8.086 2.318 -9.07 1 98.94 105 THR B O 1
ATOM 2687 N N . LEU B 1 106 ? 8.047 3.641 -7.289 1 98.88 106 LEU B N 1
ATOM 2688 C CA . LEU B 1 106 ? 7.816 2.529 -6.371 1 98.88 106 LEU B CA 1
ATOM 2689 C C . LEU B 1 106 ? 6.441 1.915 -6.59 1 98.88 106 LEU B C 1
ATOM 2691 O O . LEU B 1 106 ? 6.281 0.694 -6.516 1 98.88 106 LEU B O 1
ATOM 2695 N N . VAL B 1 107 ? 5.457 2.73 -6.859 1 98.81 107 VAL B N 1
ATOM 2696 C CA . VAL B 1 107 ? 4.125 2.221 -7.168 1 98.81 107 VAL B CA 1
ATOM 2697 C C . VAL B 1 107 ? 4.168 1.429 -8.477 1 98.81 107 VAL B C 1
ATOM 2699 O O . VAL B 1 107 ? 3.535 0.374 -8.586 1 98.81 107 VAL B O 1
ATOM 2702 N N . LEU B 1 108 ? 4.922 1.892 -9.438 1 98.81 108 LEU B N 1
ATOM 2703 C CA . LEU B 1 108 ? 5.051 1.169 -10.695 1 98.81 108 LEU B CA 1
ATOM 2704 C C . LEU B 1 108 ? 5.711 -0.188 -10.477 1 98.81 108 LEU B C 1
ATOM 2706 O O . LEU B 1 108 ? 5.355 -1.169 -11.133 1 98.81 108 LEU B O 1
ATOM 2710 N N . VAL B 1 109 ? 6.652 -0.266 -9.562 1 98.75 109 VAL B N 1
ATOM 2711 C CA . VAL B 1 109 ? 7.305 -1.526 -9.227 1 98.75 109 VAL B CA 1
ATOM 2712 C C . VAL B 1 109 ? 6.262 -2.529 -8.727 1 98.75 109 VAL B C 1
ATOM 2714 O O . VAL B 1 109 ? 6.34 -3.719 -9.047 1 98.75 109 VAL B O 1
ATOM 2717 N N . VAL B 1 110 ? 5.297 -2.051 -7.973 1 98.56 110 VAL B N 1
ATOM 2718 C CA . VAL B 1 110 ? 4.258 -2.896 -7.391 1 98.56 110 VAL B CA 1
ATOM 2719 C C . VAL B 1 110 ? 3.242 -3.281 -8.461 1 98.56 110 VAL B C 1
ATOM 2721 O O . VAL B 1 110 ? 2.793 -4.426 -8.516 1 98.56 110 VAL B O 1
ATOM 2724 N N . VAL B 1 111 ? 2.939 -2.408 -9.359 1 98.62 111 VAL B N 1
ATOM 2725 C CA . VAL B 1 111 ? 1.907 -2.588 -10.375 1 98.62 111 VAL B CA 1
ATOM 2726 C C . VAL B 1 111 ? 2.414 -3.527 -11.469 1 98.62 111 VAL B C 1
ATOM 2728 O O . VAL B 1 111 ? 1.639 -4.293 -12.047 1 98.62 111 VAL B O 1
ATOM 2731 N N . PHE B 1 112 ? 3.707 -3.479 -11.727 1 98.62 112 PHE B N 1
ATOM 2732 C CA . PHE B 1 112 ? 4.32 -4.285 -12.773 1 98.62 112 PHE B CA 1
ATOM 2733 C C . PHE B 1 112 ? 5.328 -5.262 -12.188 1 98.62 112 PHE B C 1
ATOM 2735 O O . PHE B 1 112 ? 6.496 -4.918 -12 1 98.62 112 PHE B O 1
ATOM 2742 N N . PRO B 1 113 ? 4.883 -6.508 -12 1 98.12 113 PRO B N 1
ATOM 2743 C CA . PRO B 1 113 ? 5.793 -7.484 -11.398 1 98.12 113 PRO B CA 1
ATOM 2744 C C . PRO B 1 113 ? 6.859 -7.973 -12.383 1 98.12 113 PRO B C 1
ATOM 2746 O O . PRO B 1 113 ? 6.676 -7.879 -13.594 1 98.12 113 PRO B O 1
ATOM 2749 N N . THR B 1 114 ? 7.922 -8.438 -11.789 1 97.5 114 THR B N 1
ATOM 2750 C CA . THR B 1 114 ? 8.977 -9.047 -12.578 1 97.5 114 THR B CA 1
ATOM 2751 C C . THR B 1 114 ? 8.57 -10.445 -13.039 1 97.5 114 THR B C 1
ATOM 2753 O O . THR B 1 114 ? 7.484 -10.922 -12.703 1 97.5 114 THR B O 1
ATOM 2756 N N . ASP B 1 115 ? 9.438 -11.055 -13.922 1 96.56 115 ASP B N 1
ATOM 2757 C CA . ASP B 1 115 ? 9.211 -12.398 -14.445 1 96.56 115 ASP B CA 1
ATOM 2758 C C . ASP B 1 115 ? 9.844 -13.461 -13.547 1 96.56 115 ASP B C 1
ATOM 2760 O O . ASP B 1 115 ? 10.789 -13.164 -12.812 1 96.56 115 ASP B O 1
ATOM 2764 N N . VAL B 1 116 ? 9.125 -14.609 -13.688 1 91.31 116 VAL B N 1
ATOM 2765 C CA . VAL B 1 116 ? 9.734 -15.773 -13.055 1 91.31 116 VAL B CA 1
ATOM 2766 C C . VAL B 1 116 ? 10.562 -16.547 -14.078 1 91.31 116 VAL B C 1
ATOM 2768 O O . VAL B 1 116 ? 10.18 -16.641 -15.25 1 91.31 116 VAL B O 1
ATOM 2771 N N . GLY B 1 117 ? 11.797 -16.875 -13.891 1 85.81 117 GLY B N 1
ATOM 2772 C CA . GLY B 1 117 ? 12.602 -17.656 -14.812 1 85.81 117 GLY B CA 1
ATOM 2773 C C . GLY B 1 117 ? 13.695 -16.859 -15.492 1 85.81 117 GLY B C 1
ATOM 2774 O O . GLY B 1 117 ? 13.992 -15.727 -15.078 1 85.81 117 GLY B O 1
ATOM 2775 N N . ASN B 1 118 ? 14.312 -17.438 -16.5 1 81.88 118 ASN B N 1
ATOM 2776 C CA . ASN B 1 118 ? 15.492 -16.844 -17.109 1 81.88 118 ASN B CA 1
ATOM 2777 C C . ASN B 1 118 ? 15.242 -16.484 -18.578 1 81.88 118 ASN B C 1
ATOM 2779 O O . ASN B 1 118 ? 16.172 -16.172 -19.312 1 81.88 118 ASN B O 1
ATOM 2783 N N . GLY B 1 119 ? 14.016 -16.5 -19 1 87.06 119 GLY B N 1
ATOM 2784 C CA . GLY B 1 119 ? 13.703 -16.125 -20.375 1 87.06 119 GLY B CA 1
ATOM 2785 C C . GLY B 1 119 ? 13.789 -14.625 -20.609 1 87.06 119 GLY B C 1
ATOM 2786 O O . GLY B 1 119 ? 14.18 -13.867 -19.719 1 87.06 119 GLY B O 1
ATOM 2787 N N . PRO B 1 120 ? 13.5 -14.25 -21.922 1 92.94 120 PRO B N 1
ATOM 2788 C CA . PRO B 1 120 ? 13.453 -12.812 -22.188 1 92.94 120 PRO B CA 1
ATOM 2789 C C . PRO B 1 120 ? 12.438 -12.078 -21.312 1 92.94 120 PRO B C 1
ATOM 2791 O O . PRO B 1 120 ? 11.375 -12.625 -21.016 1 92.94 120 PRO B O 1
ATOM 2794 N N . LEU B 1 121 ? 12.789 -10.883 -21.031 1 94.25 121 LEU B N 1
ATOM 2795 C CA . LEU B 1 121 ? 11.945 -10.109 -20.125 1 94.25 121 LEU B CA 1
ATOM 2796 C C . LEU B 1 121 ? 10.648 -9.688 -20.828 1 94.25 121 LEU B C 1
ATOM 2798 O O . LEU B 1 121 ? 10.68 -9.219 -21.969 1 94.25 121 LEU B O 1
ATOM 2802 N N . SER B 1 122 ? 9.539 -9.852 -20.109 1 96.94 122 SER B N 1
ATOM 2803 C CA . SER B 1 122 ? 8.266 -9.289 -20.547 1 96.94 122 SER B CA 1
ATOM 2804 C C . SER B 1 122 ? 8.266 -7.77 -20.422 1 96.94 122 SER B C 1
ATOM 2806 O O . SER B 1 122 ? 9.188 -7.184 -19.859 1 96.94 122 SER B O 1
ATOM 2808 N N . LEU B 1 123 ? 7.258 -7.125 -21.031 1 97.19 123 LEU B N 1
ATOM 2809 C CA . LEU B 1 123 ? 7.105 -5.684 -20.859 1 97.19 123 LEU B CA 1
ATOM 2810 C C . LEU B 1 123 ? 6.949 -5.324 -19.391 1 97.19 123 LEU B C 1
ATOM 2812 O O . LEU B 1 123 ? 7.531 -4.344 -18.922 1 97.19 123 LEU B O 1
ATOM 2816 N N . SER B 1 124 ? 6.172 -6.082 -18.688 1 97.75 124 SER B N 1
ATOM 2817 C CA . SER B 1 124 ? 5.988 -5.859 -17.25 1 97.75 124 SER B CA 1
ATOM 2818 C C . SER B 1 124 ? 7.324 -5.887 -16.516 1 97.75 124 SER B C 1
ATOM 2820 O O . SER B 1 124 ? 7.621 -4.988 -15.719 1 97.75 124 SER B O 1
ATOM 2822 N N . ALA B 1 125 ? 8.102 -6.848 -16.797 1 97.94 125 ALA B N 1
ATOM 2823 C CA . ALA B 1 125 ? 9.398 -6.992 -16.141 1 97.94 125 ALA B CA 1
ATOM 2824 C C . ALA B 1 125 ? 10.336 -5.844 -16.5 1 97.94 125 ALA B C 1
ATOM 2826 O O . ALA B 1 125 ? 11.125 -5.391 -15.672 1 97.94 125 ALA B O 1
ATOM 2827 N N . GLN B 1 126 ? 10.25 -5.418 -17.734 1 97.88 126 GLN B N 1
ATOM 2828 C CA . GLN B 1 126 ? 11.062 -4.281 -18.156 1 97.88 126 GLN B CA 1
ATOM 2829 C C . GLN B 1 126 ? 10.664 -3.012 -17.406 1 97.88 126 GLN B C 1
ATOM 2831 O O . GLN B 1 126 ? 11.516 -2.293 -16.891 1 97.88 126 GLN B O 1
ATOM 2836 N N . ILE B 1 127 ? 9.422 -2.756 -17.375 1 98.62 127 ILE B N 1
ATOM 2837 C CA . ILE B 1 127 ? 8.93 -1.59 -16.641 1 98.62 127 ILE B CA 1
ATOM 2838 C C . ILE B 1 127 ? 9.352 -1.687 -15.18 1 98.62 127 ILE B C 1
ATOM 2840 O O . ILE B 1 127 ? 9.844 -0.713 -14.602 1 98.62 127 ILE B O 1
ATOM 2844 N N . HIS B 1 128 ? 9.203 -2.877 -14.633 1 98.5 128 HIS B N 1
ATOM 2845 C CA . HIS B 1 128 ? 9.594 -3.113 -13.25 1 98.5 128 HIS B CA 1
ATOM 2846 C C . HIS B 1 128 ? 11.062 -2.768 -13.016 1 98.5 128 HIS B C 1
ATOM 2848 O O . HIS B 1 128 ? 11.391 -2.02 -12.094 1 98.5 128 HIS B O 1
ATOM 2854 N N . ARG B 1 129 ? 11.891 -3.281 -13.883 1 97.19 129 ARG B N 1
ATOM 2855 C CA . ARG B 1 129 ? 13.328 -3.102 -13.758 1 97.19 129 ARG B CA 1
ATOM 2856 C C . ARG B 1 129 ? 13.703 -1.623 -13.797 1 97.19 129 ARG B C 1
ATOM 2858 O O . ARG B 1 129 ? 14.43 -1.138 -12.93 1 97.19 129 ARG B O 1
ATOM 2865 N N . TYR B 1 130 ? 13.211 -0.897 -14.672 1 98.19 130 TYR B N 1
ATOM 2866 C CA . TYR B 1 130 ? 13.594 0.5 -14.844 1 98.19 130 TYR B CA 1
ATOM 2867 C C . TYR B 1 130 ? 12.914 1.379 -13.797 1 98.19 130 TYR B C 1
ATOM 2869 O O . TYR B 1 130 ? 13.484 2.383 -13.359 1 98.19 130 TYR B O 1
ATOM 2877 N N . ALA B 1 131 ? 11.742 1.015 -13.445 1 98.81 131 ALA B N 1
ATOM 2878 C CA . ALA B 1 131 ? 11.102 1.725 -12.344 1 98.81 131 ALA B CA 1
ATOM 2879 C C . ALA B 1 131 ? 11.914 1.576 -11.055 1 98.81 131 ALA B C 1
ATOM 2881 O O . ALA B 1 131 ? 12.133 2.555 -10.336 1 98.81 131 ALA B O 1
ATOM 2882 N N . ALA B 1 132 ? 12.359 0.409 -10.805 1 98.44 132 ALA B N 1
ATOM 2883 C CA . ALA B 1 132 ? 13.148 0.155 -9.602 1 98.44 132 ALA B CA 1
ATOM 2884 C C . ALA B 1 132 ? 14.453 0.942 -9.633 1 98.44 132 ALA B C 1
ATOM 2886 O O . ALA B 1 132 ? 14.797 1.626 -8.664 1 98.44 132 ALA B O 1
ATOM 2887 N N . GLY B 1 133 ? 15.156 0.825 -10.742 1 97.75 133 GLY B N 1
ATOM 2888 C CA . GLY B 1 133 ? 16.391 1.589 -10.875 1 97.75 133 GLY B CA 1
ATOM 2889 C C . GLY B 1 133 ? 16.188 3.082 -10.703 1 97.75 133 GLY B C 1
ATOM 2890 O O . GLY B 1 133 ? 16.969 3.748 -10.031 1 97.75 133 GLY B O 1
ATOM 2891 N N . THR B 1 134 ? 15.148 3.594 -11.281 1 98.56 134 THR B N 1
ATOM 2892 C CA . THR B 1 134 ? 14.844 5.016 -11.195 1 98.56 134 THR B CA 1
ATOM 2893 C C . THR B 1 134 ? 14.5 5.406 -9.758 1 98.56 134 THR B C 1
ATOM 2895 O O . THR B 1 134 ? 14.938 6.449 -9.273 1 98.56 134 THR B O 1
ATOM 2898 N N . ALA B 1 135 ? 13.719 4.562 -9.109 1 98.75 135 ALA B N 1
ATOM 2899 C CA . ALA B 1 135 ? 13.398 4.828 -7.707 1 98.75 135 ALA B CA 1
ATOM 2900 C C . ALA B 1 135 ? 14.664 4.941 -6.863 1 98.75 135 ALA B C 1
ATOM 2902 O O . ALA B 1 135 ? 14.805 5.863 -6.059 1 98.75 135 ALA B O 1
ATOM 2903 N N . PHE B 1 136 ? 15.539 4.059 -7.055 1 98.5 136 PHE B N 1
ATOM 2904 C CA . PHE B 1 136 ? 16.781 4.055 -6.305 1 98.5 136 PHE B CA 1
ATOM 2905 C C . PHE B 1 136 ? 17.594 5.324 -6.578 1 98.5 136 PHE B C 1
ATOM 2907 O O . PHE B 1 136 ? 18.109 5.945 -5.652 1 98.5 136 PHE B O 1
ATOM 2914 N N . ALA B 1 137 ? 17.641 5.711 -7.777 1 98.44 137 ALA B N 1
ATOM 2915 C CA . ALA B 1 137 ? 18.375 6.926 -8.133 1 98.44 137 ALA B CA 1
ATOM 2916 C C . ALA B 1 137 ? 17.719 8.156 -7.527 1 98.44 137 ALA B C 1
ATOM 2918 O O . ALA B 1 137 ? 18.406 9.047 -7.016 1 98.44 137 ALA B O 1
ATOM 2919 N N . LEU B 1 138 ? 16.453 8.203 -7.594 1 98.88 138 LEU B N 1
ATOM 2920 C CA . LEU B 1 138 ? 15.719 9.359 -7.086 1 98.88 138 LEU B CA 1
ATOM 2921 C C . LEU B 1 138 ? 15.844 9.453 -5.57 1 98.88 138 LEU B C 1
ATOM 2923 O O . LEU B 1 138 ? 15.93 10.555 -5.02 1 98.88 138 LEU B O 1
ATOM 2927 N N . LEU B 1 139 ? 15.891 8.352 -4.926 1 98.88 139 LEU B N 1
ATOM 2928 C CA . LEU B 1 139 ? 16.078 8.367 -3.48 1 98.88 139 LEU B CA 1
ATOM 2929 C C . LEU B 1 139 ? 17.469 8.867 -3.121 1 98.88 139 LEU B C 1
ATOM 2931 O O . LEU B 1 139 ? 17.641 9.586 -2.129 1 98.88 139 LEU B O 1
ATOM 2935 N N . ALA B 1 140 ? 18.453 8.508 -3.908 1 98.5 140 ALA B N 1
ATOM 2936 C CA . ALA B 1 140 ? 19.797 9.07 -3.709 1 98.5 140 ALA B CA 1
ATOM 2937 C C . ALA B 1 140 ? 19.781 10.586 -3.889 1 98.5 140 ALA B C 1
ATOM 2939 O O . ALA B 1 140 ? 20.391 11.312 -3.1 1 98.5 140 ALA B O 1
ATOM 2940 N N . ILE B 1 141 ? 19.078 11.031 -4.852 1 98.38 141 ILE B N 1
ATOM 2941 C CA . ILE B 1 141 ? 18.984 12.461 -5.125 1 98.38 141 ILE B CA 1
ATOM 2942 C C . ILE B 1 141 ? 18.266 13.164 -3.967 1 98.38 141 ILE B C 1
ATOM 2944 O O . ILE B 1 141 ? 18.641 14.273 -3.58 1 98.38 141 ILE B O 1
ATOM 2948 N N . LEU B 1 142 ? 17.297 12.5 -3.488 1 98.25 142 LEU B N 1
ATOM 2949 C CA . LEU B 1 142 ? 16.578 13.031 -2.33 1 98.25 142 LEU B CA 1
ATOM 2950 C C . LEU B 1 142 ? 17.531 13.242 -1.155 1 98.25 142 LEU B C 1
ATOM 2952 O O . LEU B 1 142 ? 17.531 14.312 -0.542 1 98.25 142 LEU B O 1
ATOM 2956 N N . ILE B 1 143 ? 18.328 12.305 -0.861 1 97.75 143 ILE B N 1
ATOM 2957 C CA . ILE B 1 143 ? 19.297 12.414 0.231 1 97.75 143 ILE B CA 1
ATOM 2958 C C . ILE B 1 143 ? 20.281 13.547 -0.059 1 97.75 143 ILE B C 1
ATOM 2960 O O . ILE B 1 143 ? 20.578 14.359 0.818 1 97.75 143 ILE B O 1
ATOM 2964 N N . CYS B 1 144 ? 20.75 13.648 -1.275 1 96.94 144 CYS B N 1
ATOM 2965 C CA . CYS B 1 144 ? 21.656 14.711 -1.679 1 96.94 144 CYS B CA 1
ATOM 2966 C C . CYS B 1 144 ? 21.031 16.078 -1.451 1 96.94 144 CYS B C 1
ATOM 2968 O O . CYS B 1 144 ? 21.703 17 -0.951 1 96.94 144 CYS B O 1
ATOM 2970 N N . ALA B 1 145 ? 19.828 16.188 -1.812 1 96.62 145 ALA B N 1
ATOM 2971 C CA . ALA B 1 145 ? 19.125 17.469 -1.675 1 96.62 145 ALA B CA 1
ATOM 2972 C C . ALA B 1 145 ? 19.031 17.875 -0.21 1 96.62 145 ALA B C 1
ATOM 2974 O O . ALA B 1 145 ? 19.203 19.062 0.12 1 96.62 145 ALA B O 1
ATOM 2975 N N . VAL B 1 146 ? 18.766 16.891 0.638 1 96 146 VAL B N 1
ATOM 2976 C CA . VAL B 1 146 ? 18.672 17.172 2.066 1 96 146 VAL B CA 1
ATOM 2977 C C . VAL B 1 146 ? 20.031 17.578 2.609 1 96 146 VAL B C 1
ATOM 2979 O O . VAL B 1 146 ? 20.156 18.562 3.359 1 96 146 VAL B O 1
ATOM 2982 N N . LEU B 1 147 ? 21.047 16.906 2.174 1 95.19 147 LEU B N 1
ATOM 2983 C CA . LEU B 1 147 ? 22.406 17.188 2.631 1 95.19 147 LEU B CA 1
ATOM 2984 C C . LEU B 1 147 ? 22.859 18.562 2.156 1 95.19 147 LEU B C 1
ATOM 2986 O O . LEU B 1 147 ? 23.625 19.25 2.85 1 95.19 147 LEU B O 1
ATOM 2990 N N . ALA B 1 148 ? 22.359 19.016 1.108 1 94 148 ALA B N 1
ATOM 2991 C CA . ALA B 1 148 ? 22.766 20.297 0.534 1 94 148 ALA B CA 1
ATOM 2992 C C . ALA B 1 148 ? 22.125 21.469 1.286 1 94 148 ALA B C 1
ATOM 2994 O O . ALA B 1 148 ? 22.625 22.594 1.232 1 94 148 ALA B O 1
ATOM 2995 N N . THR B 1 149 ? 21.062 21.219 1.944 1 89.25 149 THR B N 1
ATOM 2996 C CA . THR B 1 149 ? 20.328 22.328 2.51 1 89.25 149 THR B CA 1
ATOM 2997 C C . THR B 1 149 ? 20.312 22.266 4.035 1 89.25 149 THR B C 1
ATOM 2999 O O . THR B 1 149 ? 19.891 23.203 4.703 1 89.25 149 THR B O 1
ATOM 3002 N N . SER B 1 150 ? 20.672 21.141 4.473 1 81.56 150 SER B N 1
ATOM 3003 C CA . SER B 1 150 ? 20.609 21.016 5.922 1 81.56 150 SER B CA 1
ATOM 3004 C C . SER B 1 150 ? 21.828 20.297 6.477 1 81.56 150 SER B C 1
ATOM 3006 O O . SER B 1 150 ? 22.328 19.344 5.863 1 81.56 150 SER B O 1
ATOM 3008 N N . ARG B 1 151 ? 22.328 20.859 7.555 1 77.56 151 ARG B N 1
ATOM 3009 C CA . ARG B 1 151 ? 23.453 20.203 8.227 1 77.56 151 ARG B CA 1
ATOM 3010 C C . ARG B 1 151 ? 22.969 19.203 9.258 1 77.56 151 ARG B C 1
ATOM 3012 O O . ARG B 1 151 ? 23.766 18.438 9.812 1 77.56 151 ARG B O 1
ATOM 3019 N N . ALA B 1 152 ? 21.688 19.203 9.484 1 66.81 152 ALA B N 1
ATOM 3020 C CA . ALA B 1 152 ? 21.172 18.25 10.469 1 66.81 152 ALA B CA 1
ATOM 3021 C C . ALA B 1 152 ? 21.391 16.812 10.016 1 66.81 152 ALA B C 1
ATOM 3023 O O . ALA B 1 152 ? 21.094 16.469 8.867 1 66.81 152 ALA B O 1
ATOM 3024 N N . ALA B 1 153 ? 21.984 15.945 10.844 1 72.25 153 ALA B N 1
ATOM 3025 C CA . ALA B 1 153 ? 22.281 14.531 10.641 1 72.25 153 ALA B CA 1
ATOM 3026 C C . ALA B 1 153 ? 23.172 14.328 9.414 1 72.25 153 ALA B C 1
ATOM 3028 O O . ALA B 1 153 ? 23.094 13.289 8.75 1 72.25 153 ALA B O 1
ATOM 3029 N N . SER B 1 154 ? 23.969 15.281 9.117 1 84.38 154 SER B N 1
ATOM 3030 C CA . SER B 1 154 ? 24.766 15.273 7.895 1 84.38 154 SER B CA 1
ATOM 3031 C C . SER B 1 154 ? 25.75 14.109 7.879 1 84.38 154 SER B C 1
ATOM 3033 O O . SER B 1 154 ? 25.938 13.461 6.848 1 84.38 154 SER B O 1
ATOM 3035 N N . GLY B 1 155 ? 26.203 13.781 9.094 1 92.25 155 GLY B N 1
ATOM 3036 C CA . GLY B 1 155 ? 27.156 12.688 9.109 1 92.25 155 GLY B CA 1
ATOM 3037 C C . GLY B 1 155 ? 26.547 11.352 8.727 1 92.25 155 GLY B C 1
ATOM 3038 O O . GLY B 1 155 ? 27.047 10.68 7.82 1 92.25 155 GLY B O 1
ATOM 3039 N N . VAL B 1 156 ? 25.516 10.977 9.43 1 95.75 156 VAL B N 1
ATOM 3040 C CA . VAL B 1 156 ? 24.859 9.695 9.188 1 95.75 156 VAL B CA 1
ATOM 3041 C C . VAL B 1 156 ? 24.297 9.664 7.766 1 95.75 156 VAL B C 1
ATOM 3043 O O . VAL B 1 156 ? 24.438 8.664 7.055 1 95.75 156 VAL B O 1
ATOM 3046 N N . LEU B 1 157 ? 23.688 10.742 7.309 1 96.69 157 LEU B N 1
ATOM 3047 C CA . LEU B 1 157 ? 23.125 10.789 5.969 1 96.69 157 LEU B CA 1
ATOM 3048 C C . LEU B 1 157 ? 24.203 10.688 4.906 1 96.69 157 LEU B C 1
ATOM 3050 O O . LEU B 1 157 ? 23.984 10.094 3.844 1 96.69 157 LEU B O 1
ATOM 3054 N N . THR B 1 158 ? 25.359 11.266 5.199 1 96.88 158 THR B N 1
ATOM 3055 C CA . THR B 1 158 ? 26.484 11.141 4.273 1 96.88 158 THR B CA 1
ATOM 3056 C C . THR B 1 158 ? 26.922 9.688 4.148 1 96.88 158 THR B C 1
ATOM 3058 O O . THR B 1 158 ? 27.172 9.203 3.043 1 96.88 158 THR B O 1
ATOM 3061 N N . VAL B 1 159 ? 27 9.008 5.262 1 97.81 159 VAL B N 1
ATOM 3062 C CA . VAL B 1 159 ? 27.359 7.598 5.246 1 97.81 159 VAL B CA 1
ATOM 3063 C C . VAL B 1 159 ? 26.328 6.801 4.465 1 97.81 159 VAL B C 1
ATOM 3065 O O . VAL B 1 159 ? 26.672 5.977 3.613 1 97.81 159 VAL B O 1
ATOM 3068 N N . LEU B 1 160 ? 25.094 7.055 4.711 1 98.06 160 LEU B N 1
ATOM 3069 C CA . LEU B 1 160 ? 24.016 6.359 4.016 1 98.06 160 LEU B CA 1
ATOM 3070 C C . LEU B 1 160 ? 24.062 6.652 2.518 1 98.06 160 LEU B C 1
ATOM 3072 O O . LEU B 1 160 ? 23.812 5.762 1.701 1 98.06 160 LEU B O 1
ATOM 3076 N N . LEU B 1 161 ? 24.422 7.844 2.191 1 97.81 161 LEU B N 1
ATOM 3077 C CA . LEU B 1 161 ? 24.516 8.203 0.78 1 97.81 161 LEU B CA 1
ATOM 3078 C C . LEU B 1 161 ? 25.672 7.461 0.108 1 97.81 161 LEU B C 1
ATOM 3080 O O . LEU B 1 161 ? 25.531 7 -1.028 1 97.81 161 LEU B O 1
ATOM 3084 N N . VAL B 1 162 ? 26.75 7.398 0.744 1 98 162 VAL B N 1
ATOM 3085 C CA . VAL B 1 162 ? 27.906 6.695 0.196 1 98 162 VAL B CA 1
ATOM 3086 C C . VAL B 1 162 ? 27.578 5.219 0.007 1 98 162 VAL B C 1
ATOM 3088 O O . VAL B 1 162 ? 27.844 4.641 -1.047 1 98 162 VAL B O 1
ATOM 3091 N N . ILE B 1 163 ? 26.984 4.594 1.006 1 98.44 163 ILE B N 1
ATOM 3092 C CA . ILE B 1 163 ? 26.547 3.205 0.897 1 98.44 163 ILE B CA 1
ATOM 3093 C C . ILE B 1 163 ? 25.578 3.051 -0.277 1 98.44 163 ILE B C 1
ATOM 3095 O O . ILE B 1 163 ? 25.734 2.145 -1.1 1 98.44 163 ILE B O 1
ATOM 3099 N N . ALA B 1 164 ? 24.641 3.955 -0.348 1 98.25 164 ALA B N 1
ATOM 3100 C CA . ALA B 1 164 ? 23.656 3.92 -1.428 1 98.25 164 ALA B CA 1
ATOM 3101 C C . ALA B 1 164 ? 24.344 3.994 -2.791 1 98.25 164 ALA B C 1
ATOM 3103 O O . ALA B 1 164 ? 23.969 3.268 -3.717 1 98.25 164 ALA B O 1
ATOM 3104 N N . ALA B 1 165 ? 25.297 4.848 -2.92 1 97.88 165 ALA B N 1
ATOM 3105 C CA . ALA B 1 165 ? 26 5.012 -4.184 1 97.88 165 ALA B CA 1
ATOM 3106 C C . ALA B 1 165 ? 26.734 3.732 -4.57 1 97.88 165 ALA B C 1
ATOM 3108 O O . ALA B 1 165 ? 26.688 3.307 -5.727 1 97.88 165 ALA B O 1
ATOM 3109 N N . VAL B 1 166 ? 27.375 3.145 -3.639 1 98.12 166 VAL B N 1
ATOM 3110 C CA . VAL B 1 166 ? 28.156 1.934 -3.889 1 98.12 166 VAL B CA 1
ATOM 3111 C C . VAL B 1 166 ? 27.219 0.796 -4.289 1 98.12 166 VAL B C 1
ATOM 3113 O O . VAL B 1 166 ? 27.438 0.13 -5.305 1 98.12 166 VAL B O 1
ATOM 3116 N N . VAL B 1 167 ? 26.203 0.611 -3.57 1 97.81 167 VAL B N 1
ATOM 3117 C CA . VAL B 1 167 ? 25.328 -0.526 -3.826 1 97.81 167 VAL B CA 1
ATOM 3118 C C . VAL B 1 167 ? 24.5 -0.27 -5.086 1 97.81 167 VAL B C 1
ATOM 3120 O O . VAL B 1 167 ? 24.156 -1.207 -5.812 1 97.81 167 VAL B O 1
ATOM 3123 N N . LEU B 1 168 ? 24.188 0.965 -5.336 1 98.06 168 LEU B N 1
ATOM 3124 C CA . LEU B 1 168 ? 23.531 1.288 -6.602 1 98.06 168 LEU B CA 1
ATOM 3125 C C . LEU B 1 168 ? 24.438 0.925 -7.781 1 98.06 168 LEU B C 1
ATOM 3127 O O . LEU B 1 168 ? 23.969 0.336 -8.758 1 98.06 168 LEU B O 1
ATOM 3131 N N . ALA B 1 169 ? 25.656 1.276 -7.723 1 97.38 169 ALA B N 1
ATOM 3132 C CA . ALA B 1 169 ? 26.609 0.915 -8.773 1 97.38 169 ALA B CA 1
ATOM 3133 C C . ALA B 1 169 ? 26.688 -0.599 -8.945 1 97.38 169 ALA B C 1
ATOM 3135 O O . ALA B 1 169 ? 26.656 -1.101 -10.07 1 97.38 169 ALA B O 1
ATOM 3136 N N . LEU B 1 170 ? 26.734 -1.297 -7.844 1 97.19 170 LEU B N 1
ATOM 3137 C CA . LEU B 1 170 ? 26.797 -2.754 -7.902 1 97.19 170 LEU B CA 1
ATOM 3138 C C . LEU B 1 170 ? 25.531 -3.32 -8.531 1 97.19 170 LEU B C 1
ATOM 3140 O O . LEU B 1 170 ? 25.578 -4.27 -9.312 1 97.19 170 LEU B O 1
ATOM 3144 N N . THR B 1 171 ? 24.422 -2.793 -8.188 1 96.5 171 THR B N 1
ATOM 3145 C CA . THR B 1 171 ? 23.141 -3.234 -8.75 1 96.5 171 THR B CA 1
ATOM 3146 C C . THR B 1 171 ? 23.094 -2.971 -10.25 1 96.5 171 THR B C 1
ATOM 3148 O O . THR B 1 171 ? 22.609 -3.805 -11.016 1 96.5 171 THR B O 1
ATOM 3151 N N . ILE B 1 172 ? 23.609 -1.844 -10.703 1 96.62 172 ILE B N 1
ATOM 3152 C CA . ILE B 1 172 ? 23.656 -1.508 -12.117 1 96.62 172 ILE B CA 1
ATOM 3153 C C . ILE B 1 172 ? 24.547 -2.504 -12.859 1 96.62 172 ILE B C 1
ATOM 3155 O O . ILE B 1 172 ? 24.172 -3.021 -13.914 1 96.62 172 ILE B O 1
ATOM 3159 N N . ILE B 1 173 ? 25.625 -2.82 -12.312 1 96.69 173 ILE B N 1
ATOM 3160 C CA . ILE B 1 173 ? 26.531 -3.787 -12.914 1 96.69 173 ILE B CA 1
ATOM 3161 C C . ILE B 1 173 ? 25.875 -5.16 -12.977 1 96.69 173 ILE B C 1
ATOM 3163 O O . ILE B 1 173 ? 25.906 -5.828 -14.016 1 96.69 173 ILE B O 1
ATOM 3167 N N . ALA B 1 174 ? 25.203 -5.547 -11.883 1 94.94 174 ALA B N 1
ATOM 3168 C CA . ALA B 1 174 ? 24.547 -6.844 -11.828 1 94.94 174 ALA B CA 1
ATOM 3169 C C . ALA B 1 174 ? 23.438 -6.941 -12.883 1 94.94 174 ALA B C 1
ATOM 3171 O O . ALA B 1 174 ? 23.172 -8.023 -13.406 1 94.94 174 ALA B O 1
ATOM 3172 N N . THR B 1 175 ? 22.859 -5.848 -13.18 1 92.69 175 THR B N 1
ATOM 3173 C CA . THR B 1 175 ? 21.719 -5.82 -14.102 1 92.69 175 THR B CA 1
ATOM 3174 C C . THR B 1 175 ? 22.203 -5.844 -15.547 1 92.69 175 THR B C 1
ATOM 3176 O O . THR B 1 175 ? 21.656 -6.57 -16.375 1 92.69 175 THR B O 1
ATOM 3179 N N . PHE B 1 176 ? 23.281 -5.16 -15.875 1 94 176 PHE B N 1
ATOM 3180 C CA . PHE B 1 176 ? 23.609 -4.953 -17.281 1 94 176 PHE B CA 1
ATOM 3181 C C . PHE B 1 176 ? 24.875 -5.73 -17.656 1 94 176 PHE B C 1
ATOM 3183 O O . PHE B 1 176 ? 25.156 -5.922 -18.828 1 94 176 PHE B O 1
ATOM 3190 N N . ALA B 1 177 ? 25.609 -6.168 -16.703 1 95.25 177 ALA B N 1
ATOM 3191 C CA . ALA B 1 177 ? 26.781 -7.008 -16.891 1 95.25 177 ALA B CA 1
ATOM 3192 C C . ALA B 1 177 ? 26.828 -8.133 -15.859 1 95.25 177 ALA B C 1
ATOM 3194 O O . ALA B 1 177 ? 27.781 -8.242 -15.094 1 95.25 177 ALA B O 1
ATOM 3195 N N . PRO B 1 178 ? 25.828 -8.984 -15.906 1 91.38 178 PRO B N 1
ATOM 3196 C CA . PRO B 1 178 ? 25.672 -9.992 -14.852 1 91.38 178 PRO B CA 1
ATOM 3197 C C . PRO B 1 178 ? 26.828 -10.969 -14.789 1 91.38 178 PRO B C 1
ATOM 3199 O O . PRO B 1 178 ? 27.078 -11.586 -13.75 1 91.38 178 PRO B O 1
ATOM 3202 N N . ASP B 1 179 ? 27.547 -11.172 -15.766 1 93.19 179 ASP B N 1
ATOM 3203 C CA . ASP B 1 179 ? 28.656 -12.117 -15.797 1 93.19 179 ASP B CA 1
ATOM 3204 C C . ASP B 1 179 ? 29.938 -11.484 -15.25 1 93.19 179 ASP B C 1
ATOM 3206 O O . ASP B 1 179 ? 30.906 -12.18 -14.969 1 93.19 179 ASP B O 1
ATOM 3210 N N . PHE B 1 180 ? 29.828 -10.18 -15.086 1 91.69 180 PHE B N 1
ATOM 3211 C CA . PHE B 1 180 ? 31 -9.469 -14.586 1 91.69 180 PHE B CA 1
ATOM 3212 C C . PHE B 1 180 ? 31.297 -9.859 -13.141 1 91.69 180 PHE B C 1
ATOM 3214 O O . PHE B 1 180 ? 30.469 -9.672 -12.258 1 91.69 180 PHE B O 1
ATOM 3221 N N . LEU B 1 181 ? 32.531 -10.445 -12.867 1 91.44 181 LEU B N 1
ATOM 3222 C CA . LEU B 1 181 ? 33.031 -10.812 -11.547 1 91.44 181 LEU B CA 1
ATOM 3223 C C . LEU B 1 181 ? 32.031 -11.734 -10.828 1 91.44 181 LEU B C 1
ATOM 3225 O O . LEU B 1 181 ? 31.969 -11.727 -9.602 1 91.44 181 LEU B O 1
ATOM 3229 N N . GLY B 1 182 ? 31.219 -12.43 -11.586 1 93.38 182 GLY B N 1
ATOM 3230 C CA . GLY B 1 182 ? 30.266 -13.367 -10.992 1 93.38 182 GLY B CA 1
ATOM 3231 C C . GLY B 1 182 ? 29.203 -12.688 -10.156 1 93.38 182 GLY B C 1
ATOM 3232 O O . GLY B 1 182 ? 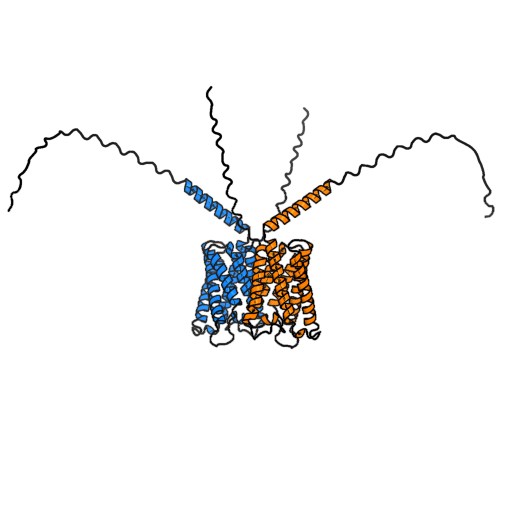28.656 -13.289 -9.227 1 93.38 182 GLY B O 1
ATOM 3233 N N . ILE B 1 183 ? 28.938 -11.469 -10.414 1 93 183 ILE B N 1
ATOM 3234 C CA . ILE B 1 183 ? 28.062 -10.664 -9.578 1 93 183 ILE B CA 1
ATOM 3235 C C . ILE B 1 183 ? 26.641 -11.219 -9.641 1 93 183 ILE B C 1
ATOM 3237 O O . ILE B 1 183 ? 25.844 -11.008 -8.719 1 93 183 ILE B O 1
ATOM 3241 N N . SER B 1 184 ? 26.297 -11.93 -10.633 1 91 184 SER B N 1
ATOM 3242 C CA . SER B 1 184 ? 24.969 -12.531 -10.766 1 91 184 SER B CA 1
ATOM 3243 C C . SER B 1 184 ? 24.719 -13.531 -9.641 1 91 184 SER B C 1
ATOM 3245 O O . SER B 1 184 ? 23.562 -13.766 -9.273 1 91 184 SER B O 1
ATOM 3247 N N . GLN B 1 185 ? 25.75 -14.078 -9.086 1 94.31 185 GLN B N 1
ATOM 3248 C CA . GLN B 1 185 ? 25.625 -15.109 -8.055 1 94.31 185 GLN B CA 1
ATOM 3249 C C . GLN B 1 185 ? 25.297 -14.492 -6.699 1 94.31 185 GLN B C 1
ATOM 3251 O O . GLN B 1 185 ? 24.906 -15.195 -5.766 1 94.31 185 GLN B O 1
ATOM 3256 N N . TRP B 1 186 ? 25.422 -13.125 -6.578 1 95.69 186 TRP B N 1
ATOM 3257 C CA . TRP B 1 186 ? 25.125 -12.492 -5.293 1 95.69 186 TRP B CA 1
ATOM 3258 C C . TRP B 1 186 ? 24.438 -11.148 -5.496 1 95.69 186 TRP B C 1
ATOM 3260 O O . TRP B 1 186 ? 24.531 -10.266 -4.641 1 95.69 186 TRP B O 1
ATOM 3270 N N . ARG B 1 187 ? 23.734 -11.031 -6.582 1 95.12 187 ARG B N 1
ATOM 3271 C CA . ARG B 1 187 ? 23.109 -9.773 -6.977 1 95.12 187 ARG B CA 1
ATOM 3272 C C . ARG B 1 187 ? 22.016 -9.383 -5.992 1 95.12 187 ARG B C 1
ATOM 3274 O O . ARG B 1 187 ? 21.625 -8.211 -5.918 1 95.12 187 ARG B O 1
ATOM 3281 N N . GLY B 1 188 ? 21.5 -10.297 -5.25 1 97 188 GLY B N 1
ATOM 3282 C CA . GLY B 1 188 ? 20.438 -10 -4.301 1 97 188 GLY B CA 1
ATOM 3283 C C . GLY B 1 188 ? 20.906 -9.172 -3.121 1 97 188 GLY B C 1
ATOM 3284 O O . GLY B 1 188 ? 20.141 -8.414 -2.535 1 97 188 GLY B O 1
ATOM 3285 N N . VAL B 1 189 ? 22.078 -9.219 -2.725 1 97.19 189 VAL B N 1
ATOM 3286 C CA . VAL B 1 189 ? 22.625 -8.633 -1.505 1 97.19 189 VAL B CA 1
ATOM 3287 C C . VAL B 1 189 ? 22.641 -7.113 -1.628 1 97.19 189 VAL B C 1
ATOM 3289 O O . VAL B 1 189 ? 22.094 -6.406 -0.777 1 97.19 189 VAL B O 1
ATOM 3292 N N . PRO B 1 190 ? 23.203 -6.578 -2.701 1 96.69 190 PRO B N 1
ATOM 3293 C CA . PRO B 1 190 ? 23.219 -5.113 -2.775 1 96.69 190 PRO B CA 1
ATOM 3294 C C . PRO B 1 190 ? 21.812 -4.508 -2.797 1 96.69 190 PRO B C 1
ATOM 3296 O O . PRO B 1 190 ? 21.609 -3.422 -2.248 1 96.69 190 PRO B O 1
ATOM 3299 N N . GLN B 1 191 ? 20.922 -5.145 -3.354 1 96.56 191 GLN B N 1
ATOM 3300 C CA . GLN B 1 191 ? 19.562 -4.613 -3.416 1 96.56 191 GLN B CA 1
ATOM 3301 C C . GLN B 1 191 ? 18.922 -4.574 -2.031 1 96.56 191 GLN B C 1
ATOM 3303 O O . GLN B 1 191 ? 18.219 -3.615 -1.689 1 96.56 191 GLN B O 1
ATOM 3308 N N . ARG B 1 192 ? 19.203 -5.539 -1.254 1 97.62 192 ARG B N 1
ATOM 3309 C CA . ARG B 1 192 ? 18.688 -5.566 0.111 1 97.62 192 ARG B CA 1
ATOM 3310 C C . ARG B 1 192 ? 19.328 -4.473 0.96 1 97.62 192 ARG B C 1
ATOM 3312 O O . ARG B 1 192 ? 18.641 -3.803 1.737 1 97.62 192 ARG B O 1
ATOM 3319 N N . VAL B 1 193 ? 20.516 -4.344 0.798 1 97.88 193 VAL B N 1
ATOM 3320 C CA . VAL B 1 193 ? 21.203 -3.275 1.511 1 97.88 193 VAL B CA 1
ATOM 3321 C C . VAL B 1 193 ? 20.656 -1.92 1.067 1 97.88 193 VAL B C 1
ATOM 3323 O O . VAL B 1 193 ? 20.438 -1.034 1.895 1 97.88 193 VAL B O 1
ATOM 3326 N N . MET B 1 194 ? 20.438 -1.78 -0.158 1 97.5 194 MET B N 1
ATOM 3327 C CA . MET B 1 194 ? 19.953 -0.529 -0.735 1 97.5 194 MET B CA 1
ATOM 3328 C C . MET B 1 194 ? 18.578 -0.164 -0.174 1 97.5 194 MET B C 1
ATOM 3330 O O . MET B 1 194 ? 18.375 0.966 0.27 1 97.5 194 MET B O 1
ATOM 3334 N N . LEU B 1 195 ? 17.734 -1.098 -0.165 1 97.25 195 LEU B N 1
ATOM 3335 C CA . LEU B 1 195 ? 16.375 -0.833 0.306 1 97.25 195 LEU B CA 1
ATOM 3336 C C . LEU B 1 195 ? 16.375 -0.49 1.792 1 97.25 195 LEU B C 1
ATOM 3338 O O . LEU B 1 195 ? 15.695 0.444 2.217 1 97.25 195 LEU B O 1
ATOM 3342 N N . LEU B 1 196 ? 17.141 -1.238 2.529 1 98 196 LEU B N 1
ATOM 3343 C CA . LEU B 1 196 ? 17.266 -0.931 3.951 1 98 196 LEU B CA 1
ATOM 3344 C C . LEU B 1 196 ? 17.859 0.46 4.16 1 98 196 LEU B C 1
ATOM 3346 O O . LEU B 1 196 ? 17.359 1.236 4.977 1 98 196 LEU B O 1
ATOM 3350 N N . ASP B 1 197 ? 18.859 0.714 3.418 1 98.25 197 ASP B N 1
ATOM 3351 C CA . ASP B 1 197 ? 19.578 1.983 3.488 1 98.25 197 ASP B CA 1
ATOM 3352 C C . ASP B 1 197 ? 18.641 3.158 3.213 1 98.25 197 ASP B C 1
ATOM 3354 O O . ASP B 1 197 ? 18.609 4.125 3.98 1 98.25 197 ASP B O 1
ATOM 3358 N N . TYR B 1 198 ? 17.875 3.082 2.184 1 98.62 198 TYR B N 1
ATOM 3359 C CA . TYR B 1 198 ? 16.969 4.164 1.793 1 98.62 198 TYR B CA 1
ATOM 3360 C C . TYR B 1 198 ? 15.836 4.316 2.797 1 98.62 198 TYR B C 1
ATOM 3362 O O . TYR B 1 198 ? 15.469 5.438 3.16 1 98.62 198 TYR B O 1
ATOM 3370 N N . ALA B 1 199 ? 15.297 3.252 3.221 1 98.69 199 ALA B N 1
ATOM 3371 C CA . ALA B 1 199 ? 14.211 3.322 4.203 1 98.69 199 ALA B CA 1
ATOM 3372 C C . ALA B 1 199 ? 14.695 3.951 5.508 1 98.69 199 ALA B C 1
ATOM 3374 O O . ALA B 1 199 ? 13.984 4.746 6.125 1 98.69 199 ALA B O 1
ATOM 3375 N N . LEU B 1 200 ? 15.891 3.613 5.891 1 98.31 200 LEU B N 1
ATOM 3376 C CA . LEU B 1 200 ? 16.484 4.211 7.086 1 98.31 200 LEU B CA 1
ATOM 3377 C C . LEU B 1 200 ? 16.672 5.711 6.902 1 98.31 200 LEU B C 1
ATOM 3379 O O . LEU B 1 200 ? 16.406 6.492 7.812 1 98.31 200 LEU B O 1
ATOM 3383 N N . ALA B 1 201 ? 17.156 6.074 5.777 1 98.19 201 ALA B N 1
ATOM 3384 C CA . ALA B 1 201 ? 17.359 7.488 5.492 1 98.19 201 ALA B CA 1
ATOM 3385 C C . ALA B 1 201 ? 16.047 8.258 5.555 1 98.19 201 ALA B C 1
ATOM 3387 O O . ALA B 1 201 ? 15.969 9.32 6.18 1 98.19 201 ALA B O 1
ATOM 3388 N N . VAL B 1 202 ? 15.023 7.711 4.949 1 98.19 202 VAL B N 1
ATOM 3389 C CA . VAL B 1 202 ? 13.719 8.352 4.93 1 98.19 202 VAL B CA 1
ATOM 3390 C C . VAL B 1 202 ? 13.164 8.438 6.352 1 98.19 202 VAL B C 1
ATOM 3392 O O . VAL B 1 202 ? 12.609 9.469 6.746 1 98.19 202 VAL B O 1
ATOM 3395 N N . ALA B 1 203 ? 13.359 7.398 7.117 1 97.81 203 ALA B N 1
ATOM 3396 C CA . ALA B 1 203 ? 12.93 7.406 8.516 1 97.81 203 ALA B CA 1
ATOM 3397 C C . ALA B 1 203 ? 13.648 8.492 9.305 1 97.81 203 ALA B C 1
ATOM 3399 O O . ALA B 1 203 ? 13.023 9.234 10.07 1 97.81 203 ALA B O 1
ATOM 3400 N N . LEU B 1 204 ? 14.883 8.57 9.078 1 96.31 204 LEU B N 1
ATOM 3401 C CA . LEU B 1 204 ? 15.703 9.539 9.805 1 96.31 204 LEU B CA 1
ATOM 3402 C C . LEU B 1 204 ? 15.32 10.969 9.43 1 96.31 204 LEU B C 1
ATOM 3404 O O . LEU B 1 204 ? 15.148 11.82 10.305 1 96.31 204 LEU B O 1
ATOM 3408 N N . ILE B 1 205 ? 15.172 11.195 8.18 1 95.81 205 ILE B N 1
ATOM 3409 C CA . ILE B 1 205 ? 14.789 12.516 7.707 1 95.81 205 ILE B CA 1
ATOM 3410 C C . ILE B 1 205 ? 13.398 12.875 8.242 1 95.81 205 ILE B C 1
ATOM 3412 O O . ILE B 1 205 ? 13.188 13.984 8.734 1 95.81 205 ILE B O 1
ATOM 3416 N N . GLY B 1 206 ? 12.516 11.922 8.172 1 94.75 206 GLY B N 1
ATOM 3417 C CA . GLY B 1 206 ? 11.172 12.141 8.688 1 94.75 206 GLY B CA 1
ATOM 3418 C C . GLY B 1 206 ? 11.148 12.453 10.172 1 94.75 206 GLY B C 1
ATOM 3419 O O . GLY B 1 206 ? 10.438 13.352 10.617 1 94.75 206 GLY B O 1
ATOM 3420 N N . ALA B 1 207 ? 11.898 11.742 10.953 1 93.19 207 ALA B N 1
ATOM 3421 C CA . ALA B 1 207 ? 11.969 11.945 12.398 1 93.19 207 ALA B CA 1
ATOM 3422 C C . ALA B 1 207 ? 12.508 13.336 12.727 1 93.19 207 ALA B C 1
ATOM 3424 O O . ALA B 1 207 ? 12.055 13.969 13.688 1 93.19 207 ALA B O 1
ATOM 3425 N N . ARG B 1 208 ? 13.336 13.773 11.961 1 90.12 208 ARG B N 1
ATOM 3426 C CA . ARG B 1 208 ? 13.961 15.07 12.211 1 90.12 208 ARG B CA 1
ATOM 3427 C C . ARG B 1 208 ? 13.047 16.203 11.797 1 90.12 208 ARG B C 1
ATOM 3429 O O . ARG B 1 208 ? 12.992 17.25 12.461 1 90.12 208 ARG B O 1
ATOM 3436 N N . LEU B 1 209 ? 12.43 15.992 10.734 1 86.31 209 LEU B N 1
ATOM 3437 C CA . LEU B 1 209 ? 11.586 17.062 10.211 1 86.31 209 LEU B CA 1
ATOM 3438 C C . LEU B 1 209 ? 10.258 17.125 10.961 1 86.31 209 LEU B C 1
ATOM 3440 O O . LEU B 1 209 ? 9.539 18.125 10.875 1 86.31 209 LEU B O 1
ATOM 3444 N N . SER B 1 210 ? 9.852 16.094 11.578 1 81.19 210 SER B N 1
ATOM 3445 C CA . SER B 1 210 ? 8.609 16.094 12.344 1 81.19 210 SER B CA 1
ATOM 3446 C C . SER B 1 210 ? 8.82 16.656 13.742 1 81.19 210 SER B C 1
ATOM 3448 O O . SER B 1 210 ? 7.855 16.922 14.469 1 81.19 210 SER B O 1
ATOM 3450 N N . ASP B 1 211 ? 9.93 16.812 14.172 1 71.44 211 ASP B N 1
ATOM 3451 C CA . ASP B 1 211 ? 10.242 17.422 15.469 1 71.44 211 ASP B CA 1
ATOM 3452 C C . ASP B 1 211 ? 9.906 18.906 15.477 1 71.44 211 ASP B C 1
ATOM 3454 O O . ASP B 1 211 ? 10.461 19.672 14.688 1 71.44 211 ASP B O 1
ATOM 3458 N N . PRO B 1 212 ? 8.758 19.25 16.141 1 62.41 212 PRO B N 1
ATOM 3459 C CA . PRO B 1 212 ? 8.344 20.641 16.219 1 62.41 212 PRO B CA 1
ATOM 3460 C C . PRO B 1 212 ? 9.5 21.594 16.562 1 62.41 212 PRO B C 1
ATOM 3462 O O . PRO B 1 212 ? 9.484 22.75 16.172 1 62.41 212 PRO B O 1
ATOM 3465 N N . ARG B 1 213 ? 10.391 21.062 17.297 1 59.38 213 ARG B N 1
ATOM 3466 C CA . ARG B 1 213 ? 11.523 21.906 17.656 1 59.38 213 ARG B CA 1
ATOM 3467 C C . ARG B 1 213 ? 12.367 22.234 16.422 1 59.38 213 ARG B C 1
ATOM 3469 O O . ARG B 1 213 ? 12.859 23.359 16.297 1 59.38 213 ARG B O 1
ATOM 3476 N N . ALA B 1 214 ? 12.398 21.297 15.656 1 58.44 214 ALA B N 1
ATOM 3477 C CA . ALA B 1 214 ? 13.188 21.484 14.445 1 58.44 214 ALA B CA 1
ATOM 3478 C C . ALA B 1 214 ? 12.484 22.438 13.484 1 58.44 214 ALA B C 1
ATOM 3480 O O . ALA B 1 214 ? 13.125 23.297 12.859 1 58.44 214 ALA B O 1
ATOM 3481 N N . ALA B 1 215 ? 11.203 22.281 13.453 1 57.72 215 ALA B N 1
ATOM 3482 C CA . ALA B 1 215 ? 10.406 23.172 12.609 1 57.72 215 ALA B CA 1
ATOM 3483 C C . ALA B 1 215 ? 10.508 24.625 13.094 1 57.72 215 ALA B C 1
ATOM 3485 O O . ALA B 1 215 ? 10.602 25.547 12.281 1 57.72 215 ALA B O 1
ATOM 3486 N N . ALA B 1 216 ? 10.539 24.766 14.352 1 57.53 216 ALA B N 1
ATOM 3487 C CA . ALA B 1 216 ? 10.68 26.094 14.945 1 57.53 216 ALA B CA 1
ATOM 3488 C C . ALA B 1 216 ? 12.047 26.703 14.625 1 57.53 216 ALA B C 1
ATOM 3490 O O . ALA B 1 216 ? 12.148 27.891 14.328 1 57.53 216 ALA B O 1
ATOM 3491 N N . ARG B 1 217 ? 13 25.922 14.609 1 56.59 217 ARG B N 1
ATOM 3492 C CA . ARG B 1 217 ? 14.352 26.406 14.336 1 56.59 217 ARG B CA 1
ATOM 3493 C C . ARG B 1 217 ? 14.508 26.812 12.875 1 56.59 217 ARG B C 1
ATOM 3495 O O . ARG B 1 217 ? 15.141 27.828 12.57 1 56.59 217 ARG B O 1
ATOM 3502 N N . HIS B 1 218 ? 13.859 26.078 12.055 1 56.62 218 HIS B N 1
ATOM 3503 C CA . HIS B 1 218 ? 13.898 26.375 10.625 1 56.62 218 HIS B CA 1
ATOM 3504 C C . HIS B 1 218 ? 13.141 27.672 10.32 1 56.62 218 HIS B C 1
ATOM 3506 O O . HIS B 1 218 ? 13.586 28.469 9.5 1 56.62 218 HIS B O 1
ATOM 3512 N N . ARG B 1 219 ? 12.031 27.828 11 1 55.09 219 ARG B N 1
ATOM 3513 C CA . ARG B 1 219 ? 11.258 29.047 10.844 1 55.09 219 ARG B CA 1
ATOM 3514 C C . ARG B 1 219 ? 12.031 30.25 11.375 1 55.09 219 ARG B C 1
ATOM 3516 O O . ARG B 1 219 ? 12.016 31.328 10.766 1 55.09 219 ARG B O 1
ATOM 3523 N N . GLN B 1 220 ? 12.688 30.016 12.398 1 58.53 220 GLN B N 1
ATOM 3524 C CA . GLN B 1 220 ? 13.492 31.094 12.977 1 58.53 220 GLN B CA 1
ATOM 3525 C C . GLN B 1 220 ? 14.695 31.422 12.102 1 58.53 220 GLN B C 1
ATOM 3527 O O . GLN B 1 220 ? 15.047 32.594 11.938 1 58.53 220 GLN B O 1
ATOM 3532 N N . GLY B 1 221 ? 15.188 30.328 11.57 1 56.56 221 GLY B N 1
ATOM 3533 C CA . GLY B 1 221 ? 16.297 30.562 10.664 1 56.56 221 GLY B CA 1
ATOM 3534 C C . GLY B 1 221 ? 15.898 31.297 9.406 1 56.56 221 GLY B C 1
ATOM 3535 O O . GLY B 1 221 ? 16.609 32.188 8.945 1 56.56 221 GLY B O 1
ATOM 3536 N N . ARG B 1 222 ? 14.75 30.953 8.93 1 55.78 222 ARG B N 1
ATOM 3537 C CA . ARG B 1 222 ? 14.227 31.641 7.75 1 55.78 222 ARG B CA 1
ATOM 3538 C C . ARG B 1 222 ? 13.867 33.094 8.078 1 55.78 222 ARG B C 1
ATOM 3540 O O . ARG B 1 222 ? 14.156 34 7.289 1 55.78 222 ARG B O 1
ATOM 3547 N N . ALA B 1 223 ? 13.258 33.344 9.188 1 58 223 ALA B N 1
ATOM 3548 C CA . ALA B 1 223 ? 12.93 34.688 9.648 1 58 223 ALA B CA 1
ATOM 3549 C C . ALA B 1 223 ? 14.195 35.531 9.836 1 58 223 ALA B C 1
ATOM 3551 O O . ALA B 1 223 ? 14.227 36.688 9.461 1 58 223 ALA B O 1
ATOM 3552 N N . ALA B 1 224 ? 15.234 34.906 10.297 1 65.12 224 ALA B N 1
ATOM 3553 C CA . ALA B 1 224 ? 16.5 35.594 10.523 1 65.12 224 ALA B CA 1
ATOM 3554 C C . ALA B 1 224 ? 17.172 35.938 9.195 1 65.12 224 ALA B C 1
ATOM 3556 O O . ALA B 1 224 ? 17.719 37.031 9.031 1 65.12 224 ALA B O 1
ATOM 3557 N N . ALA B 1 225 ? 17.062 35.062 8.273 1 63.12 225 ALA B N 1
ATOM 3558 C CA . ALA B 1 225 ? 17.641 35.281 6.953 1 63.12 225 ALA B CA 1
ATOM 3559 C C . ALA B 1 225 ? 16.891 36.375 6.203 1 63.12 225 ALA B C 1
ATOM 3561 O O . ALA B 1 225 ? 17.516 37.188 5.52 1 63.12 225 ALA B O 1
ATOM 3562 N N . GLU B 1 226 ? 15.633 36.344 6.391 1 64.19 226 GLU B N 1
ATOM 3563 C CA . GLU B 1 226 ? 14.812 37.375 5.785 1 64.19 226 GLU B CA 1
ATOM 3564 C C . GLU B 1 226 ? 15.078 38.719 6.426 1 64.19 226 GLU B C 1
ATOM 3566 O O . GLU B 1 226 ? 15.156 39.75 5.73 1 64.19 226 GLU B O 1
ATOM 3571 N N . SER B 1 227 ? 15.281 38.781 7.641 1 69.31 227 SER B N 1
ATOM 3572 C CA . SER B 1 227 ? 15.617 40 8.359 1 69.31 227 SER B CA 1
ATOM 3573 C C . SER B 1 227 ? 17 40.531 7.965 1 69.31 227 SER B C 1
ATOM 3575 O O . SER B 1 227 ? 17.188 41.719 7.801 1 69.31 227 SER B O 1
ATOM 3577 N N . HIS B 1 228 ? 17.891 39.594 7.75 1 69.31 228 HIS B N 1
ATOM 3578 C CA . HIS B 1 228 ? 19.234 39.969 7.34 1 69.31 228 HIS B CA 1
ATOM 3579 C C . HIS B 1 228 ? 19.25 40.5 5.914 1 69.31 228 HIS B C 1
ATOM 3581 O O . HIS B 1 228 ? 19.969 41.469 5.617 1 69.31 228 HIS B O 1
ATOM 3587 N N . ARG B 1 229 ? 18.469 39.938 5.066 1 65.69 229 ARG B N 1
ATOM 3588 C CA . ARG B 1 229 ? 18.344 40.406 3.693 1 65.69 229 ARG B CA 1
ATOM 3589 C C . ARG B 1 229 ? 17.672 41.781 3.648 1 65.69 229 ARG B C 1
ATOM 3591 O O . ARG B 1 229 ? 18.078 42.656 2.879 1 65.69 229 ARG B O 1
ATOM 3598 N N . ALA B 1 230 ? 16.688 42.031 4.484 1 69.56 230 ALA B N 1
ATOM 3599 C CA . ALA B 1 230 ? 15.984 43.312 4.586 1 69.56 230 ALA B CA 1
ATOM 3600 C C . ALA B 1 230 ? 16.906 44.375 5.113 1 69.56 230 ALA B C 1
ATOM 3602 O O . ALA B 1 230 ? 16.859 45.531 4.656 1 69.56 230 ALA B O 1
ATOM 3603 N N . SER B 1 231 ? 17.781 43.969 5.992 1 67.81 231 SER B N 1
ATOM 3604 C CA . SER B 1 231 ? 18.719 44.938 6.566 1 67.81 231 SER B CA 1
ATOM 3605 C C . SER B 1 231 ? 19.812 45.281 5.57 1 67.81 231 SER B C 1
ATOM 3607 O O . SER B 1 231 ? 20.266 46.438 5.531 1 67.81 231 SER B O 1
ATOM 3609 N N . ARG B 1 232 ? 20.234 44.344 4.77 1 65.94 232 ARG B N 1
ATOM 3610 C CA . ARG B 1 232 ? 21.25 44.625 3.76 1 65.94 232 ARG B CA 1
ATOM 3611 C C . ARG B 1 232 ? 20.688 45.5 2.643 1 65.94 232 ARG B C 1
ATOM 3613 O O . ARG B 1 232 ? 21.422 46.281 2.041 1 65.94 232 ARG B O 1
ATOM 3620 N N . GLY B 1 233 ? 19.422 45.25 2.404 1 63 233 GLY B N 1
ATOM 3621 C CA . GLY B 1 233 ? 18.781 46.062 1.385 1 63 233 GLY B CA 1
ATOM 3622 C C . GLY B 1 233 ? 18.672 47.531 1.773 1 63 233 GLY B C 1
ATOM 3623 O O . GLY B 1 233 ? 18.703 48.406 0.912 1 63 233 GLY B O 1
ATOM 3624 N N . ARG B 1 234 ? 18.594 47.781 3.041 1 61.72 234 ARG B N 1
ATOM 3625 C CA . ARG B 1 234 ? 18.453 49.156 3.535 1 61.72 234 ARG B CA 1
ATOM 3626 C C . ARG B 1 234 ? 19.812 49.844 3.645 1 61.72 234 ARG B C 1
ATOM 3628 O O . ARG B 1 234 ? 19.891 51.062 3.711 1 61.72 234 ARG B O 1
ATOM 3635 N N . SER B 1 235 ? 20.891 49.031 3.795 1 57.5 235 SER B N 1
ATOM 3636 C CA . SER B 1 235 ? 22.203 49.625 4.008 1 57.5 235 SER B CA 1
ATOM 3637 C C . SER B 1 235 ? 22.844 50.031 2.688 1 57.5 235 SER B C 1
ATOM 3639 O O . SER B 1 235 ? 24.047 50.312 2.637 1 57.5 235 SER B O 1
ATOM 3641 N N . ARG B 1 236 ? 22.109 49.969 1.587 1 54.84 236 ARG B N 1
ATOM 3642 C CA . ARG B 1 236 ? 22.812 50.594 0.455 1 54.84 236 ARG B CA 1
ATOM 3643 C C . ARG B 1 236 ? 23.047 52.062 0.691 1 54.84 236 ARG B C 1
ATOM 3645 O O . ARG B 1 236 ? 22.094 52.844 0.85 1 54.84 236 ARG B O 1
ATOM 3652 N N . PRO B 1 237 ? 24.203 52.375 1.186 1 51.88 237 PRO B N 1
ATOM 3653 C CA . PRO B 1 237 ? 24.5 53.812 1.339 1 51.88 237 PRO B CA 1
ATOM 3654 C C . PRO B 1 237 ? 24.125 54.625 0.098 1 51.88 237 PRO B C 1
ATOM 3656 O O . PRO B 1 237 ? 24.172 54.094 -1.021 1 51.88 237 PRO B O 1
ATOM 3659 N N . ALA B 1 238 ? 23.234 55.625 0.201 1 49.69 238 ALA B N 1
ATOM 3660 C CA . ALA B 1 238 ? 23 56.625 -0.836 1 49.69 238 ALA B CA 1
ATOM 3661 C C . ALA B 1 238 ? 24.328 57.094 -1.46 1 49.69 238 ALA B C 1
ATOM 3663 O O . ALA B 1 238 ? 25.297 57.375 -0.748 1 49.69 238 ALA B O 1
ATOM 3664 N N . HIS B 1 239 ? 24.703 56.594 -2.611 1 49.53 239 HIS B N 1
ATOM 3665 C CA . HIS B 1 239 ? 25.875 57.094 -3.332 1 49.53 239 HIS B CA 1
ATOM 3666 C C . HIS B 1 239 ? 25.984 58.625 -3.205 1 49.53 239 HIS B C 1
ATOM 3668 O O . HIS B 1 239 ? 24.984 59.344 -3.354 1 49.53 239 HIS B O 1
ATOM 3674 N N . PRO B 1 240 ? 26.844 59.188 -2.424 1 48.5 240 PRO B N 1
ATOM 3675 C CA . PRO B 1 240 ? 26.969 60.625 -2.383 1 48.5 240 PRO B CA 1
ATOM 3676 C C . PRO B 1 240 ? 26.922 61.281 -3.77 1 48.5 240 PRO B C 1
ATOM 3678 O O . PRO B 1 240 ? 27.312 60.625 -4.754 1 48.5 240 PRO B O 1
ATOM 3681 N N . GLY B 1 241 ? 25.891 62 -4.203 1 44.03 241 GLY B N 1
ATOM 3682 C CA . GLY B 1 241 ? 25.781 62.719 -5.469 1 44.03 241 GLY B CA 1
ATOM 3683 C C . GLY B 1 241 ? 27.062 63.375 -5.902 1 44.03 241 GLY B C 1
ATOM 3684 O O . GLY B 1 241 ? 27.969 63.562 -5.09 1 44.03 241 GLY B O 1
ATOM 3685 N N . PRO B 1 242 ? 27.438 63.375 -7.168 1 44.12 242 PRO B N 1
ATOM 3686 C CA . PRO B 1 242 ? 28.719 63.875 -7.637 1 44.12 242 PRO B CA 1
ATOM 3687 C C . PRO B 1 242 ? 29.047 65.25 -7.098 1 44.12 242 PRO B C 1
ATOM 3689 O O . PRO B 1 242 ? 28.141 66.062 -6.793 1 44.12 242 PRO B O 1
ATOM 3692 N N . ARG B 1 243 ? 30.016 65.438 -6.309 1 46.06 243 ARG B N 1
ATOM 3693 C CA . ARG B 1 243 ? 30.453 66.75 -5.82 1 46.06 243 ARG B CA 1
ATOM 3694 C C . ARG B 1 243 ? 30.547 67.75 -6.961 1 46.06 243 ARG B C 1
ATOM 3696 O O . ARG B 1 243 ? 30.984 67.375 -8.062 1 46.06 243 ARG B O 1
ATOM 3703 N N . PRO B 1 244 ? 29.734 68.812 -6.977 1 42.78 244 PRO B N 1
ATOM 3704 C CA . PRO B 1 244 ? 29.812 69.75 -8.094 1 42.78 244 PRO B CA 1
ATOM 3705 C C . PRO B 1 244 ? 31.25 70.125 -8.453 1 42.78 244 PRO B C 1
ATOM 3707 O O . PRO B 1 244 ? 32.125 70.125 -7.582 1 42.78 244 PRO B O 1
ATOM 3710 N N . LEU B 1 245 ? 31.781 69.75 -9.641 1 40.59 245 LEU B N 1
ATOM 3711 C CA . LEU B 1 245 ? 33.125 70 -10.156 1 40.59 245 LEU B CA 1
ATOM 3712 C C . LEU B 1 245 ? 33.562 71.438 -9.906 1 40.59 245 LEU B C 1
ATOM 3714 O O . LEU B 1 245 ? 32.719 72.375 -9.953 1 40.59 245 LEU B O 1
ATOM 3718 N N . PRO B 1 246 ? 34.562 71.625 -9.078 1 41.78 246 PRO B N 1
ATOM 3719 C CA . PRO B 1 246 ? 34.969 73 -8.797 1 41.78 246 PRO B CA 1
ATOM 3720 C C . PRO B 1 246 ? 35.062 73.875 -10.055 1 41.78 246 PRO B C 1
ATOM 3722 O O . PRO B 1 246 ? 35.312 73.375 -11.148 1 41.78 246 PRO B O 1
ATOM 3725 N N . GLY B 1 247 ? 34.219 74.938 -10.25 1 36.41 247 GLY B N 1
ATOM 3726 C CA . GLY B 1 247 ? 34.188 75.812 -11.367 1 36.41 247 GLY B CA 1
ATOM 3727 C C . GLY B 1 247 ? 35.562 76.312 -11.812 1 36.41 247 GLY B C 1
ATOM 3728 O O . GLY B 1 247 ? 36.531 76.188 -11.047 1 36.41 247 GLY B O 1
ATOM 3729 N N . PRO B 1 248 ? 35.844 76.188 -13.117 1 35.59 248 PRO B N 1
ATOM 3730 C CA . PRO B 1 248 ? 37.156 76.375 -13.734 1 35.59 248 PRO B CA 1
ATOM 3731 C C . PRO B 1 248 ? 37.875 77.625 -13.211 1 35.59 248 PRO B C 1
ATOM 3733 O O . PRO B 1 248 ? 37.25 78.562 -12.82 1 35.59 248 PRO B O 1
ATOM 3736 N N . ARG B 1 249 ? 38.812 77.438 -12.367 1 35 249 ARG B N 1
ATOM 3737 C CA . ARG B 1 249 ? 39.625 78.562 -11.961 1 35 249 ARG B CA 1
ATOM 3738 C C . ARG B 1 249 ? 40.062 79.375 -13.164 1 35 249 ARG B C 1
ATOM 3740 O O . ARG B 1 249 ? 40.438 78.812 -14.195 1 35 249 ARG B O 1
ATOM 3747 N N . SER B 1 250 ? 39.469 80.562 -13.227 1 32.5 250 SER B N 1
ATOM 3748 C CA . SER B 1 250 ? 39.719 81.625 -14.242 1 32.5 250 SER B CA 1
ATOM 3749 C C . SER B 1 250 ? 41.219 81.75 -14.469 1 32.5 250 SER B C 1
ATOM 3751 O O . SER B 1 250 ? 41.969 82.062 -13.531 1 32.5 250 SER B O 1
ATOM 3753 N N . ALA B 1 251 ? 41.812 80.812 -15.289 1 32.28 251 ALA B N 1
ATOM 3754 C CA . ALA B 1 251 ? 43.219 80.938 -15.688 1 32.28 251 ALA B CA 1
ATOM 3755 C C . ALA B 1 251 ? 43.594 82.375 -15.977 1 32.28 251 ALA B C 1
ATOM 3757 O O . ALA B 1 251 ? 42.75 83.188 -16.438 1 32.28 251 ALA B O 1
ATOM 3758 N N . PRO B 1 252 ? 44.625 82.875 -15.297 1 32.03 252 PRO B N 1
ATOM 3759 C CA . PRO B 1 252 ? 45.062 84.25 -15.539 1 32.03 252 PRO B CA 1
ATOM 3760 C C . PRO B 1 252 ? 45.25 84.562 -17.016 1 32.03 252 PRO B C 1
ATOM 3762 O O . PRO B 1 252 ? 45.438 83.625 -17.828 1 32.03 252 PRO B O 1
ATOM 3765 N N . ALA B 1 253 ? 44.844 85.688 -17.469 1 27.53 253 ALA B N 1
ATOM 3766 C CA . ALA B 1 253 ? 44.844 86.312 -18.766 1 27.53 253 ALA B CA 1
ATOM 3767 C C . ALA B 1 253 ? 46.219 86.312 -19.406 1 27.53 253 ALA B C 1
ATOM 3769 O O . ALA B 1 253 ? 47.125 87.062 -18.953 1 27.53 253 ALA B O 1
ATOM 3770 N N . ARG B 1 254 ? 46.875 85.125 -19.422 1 25.97 254 ARG B N 1
ATOM 3771 C CA . ARG B 1 254 ? 48.188 85.5 -19.953 1 25.97 254 ARG B CA 1
ATOM 3772 C C . ARG B 1 254 ? 48.031 86.188 -21.297 1 25.97 254 ARG B C 1
ATOM 3774 O O . ARG B 1 254 ? 47.125 85.938 -22.062 1 25.97 254 ARG B O 1
ATOM 3781 N N . PRO B 1 255 ? 49.031 87.125 -21.609 1 25.83 255 PRO B N 1
ATOM 3782 C CA . PRO B 1 255 ? 49.125 88.188 -22.625 1 25.83 255 PRO B CA 1
ATOM 3783 C C . PRO B 1 255 ? 49.125 87.625 -24.047 1 25.83 255 PRO B C 1
ATOM 3785 O O . PRO B 1 255 ? 49.344 86.438 -24.234 1 25.83 255 PRO B O 1
ATOM 3788 N N . LEU B 1 256 ? 48.781 88.375 -25.031 1 23.3 256 LEU B N 1
ATOM 3789 C CA . LEU B 1 256 ? 48.438 88.562 -26.438 1 23.3 256 LEU B CA 1
ATOM 3790 C C . LEU B 1 256 ? 49.594 88.125 -27.344 1 23.3 256 LEU B C 1
ATOM 3792 O O . LEU B 1 256 ? 49.5 88.25 -28.562 1 23.3 256 LEU B O 1
ATOM 3796 N N . ALA B 1 257 ? 50.625 87.25 -26.859 1 21.66 257 ALA B N 1
ATOM 3797 C CA . ALA B 1 257 ? 51.656 87.688 -27.812 1 21.66 257 ALA B CA 1
ATOM 3798 C C . ALA B 1 257 ? 51.281 87.312 -29.234 1 21.66 257 ALA B C 1
ATOM 3800 O O . ALA B 1 257 ? 50.438 86.438 -29.438 1 21.66 257 ALA B O 1
ATOM 3801 N N . ALA B 1 258 ? 52.281 87.375 -30.141 1 20.45 258 ALA B N 1
ATOM 3802 C CA . ALA B 1 258 ? 52.625 87.938 -31.453 1 20.45 258 ALA B CA 1
ATOM 3803 C C . ALA B 1 258 ? 52.281 87 -32.562 1 20.45 258 ALA B C 1
ATOM 3805 O O . ALA B 1 258 ? 52 85.812 -32.312 1 20.45 258 ALA B O 1
ATOM 3806 N N . ALA B 1 259 ? 53.219 86.75 -33.469 1 20.44 259 ALA B N 1
ATOM 3807 C CA . ALA B 1 259 ? 53.406 87.188 -34.844 1 20.44 259 ALA B CA 1
ATOM 3808 C C . ALA B 1 259 ? 53.125 86 -35.781 1 20.44 259 ALA B C 1
ATOM 3810 O O . ALA B 1 259 ? 52.344 86.125 -36.75 1 20.44 259 ALA B O 1
ATOM 3811 N N . GLY B 1 260 ? 53.938 84.938 -35.844 1 21.27 260 GLY B N 1
ATOM 3812 C CA . GLY B 1 260 ? 54.656 84.812 -37.094 1 21.27 260 GLY B CA 1
ATOM 3813 C C . GLY B 1 260 ? 53.969 84 -38.125 1 21.27 260 GLY B C 1
ATOM 3814 O O . GLY B 1 260 ? 53.125 83.125 -37.781 1 21.27 260 GLY B O 1
ATOM 3815 N N . SER B 1 261 ? 54 84.438 -39.469 1 21.5 261 SER B N 1
ATOM 3816 C CA . SER B 1 261 ? 53.562 84.375 -40.844 1 21.5 261 SER B CA 1
ATOM 3817 C C . SER B 1 261 ? 53.938 83 -41.5 1 21.5 261 SER B C 1
ATOM 3819 O O . SER B 1 261 ? 53.75 82.812 -42.688 1 21.5 261 SER B O 1
ATOM 3821 N N . SER B 1 262 ? 54.531 82.062 -40.938 1 22.61 262 SER B N 1
ATOM 3822 C CA . SER B 1 262 ? 55.312 81.375 -41.969 1 22.61 262 SER B CA 1
ATOM 3823 C C . SER B 1 262 ? 54.406 80.562 -42.938 1 22.61 262 SER B C 1
ATOM 3825 O O . SER B 1 262 ? 53.656 79.688 -42.5 1 22.61 262 SER B O 1
ATOM 3827 N N . LEU B 1 263 ? 54.031 81.25 -44.125 1 20.98 263 LEU B N 1
ATOM 3828 C CA . LEU B 1 263 ? 53.281 80.812 -45.281 1 20.98 263 LEU B CA 1
ATOM 3829 C C . LEU B 1 263 ? 54 79.688 -46.031 1 20.98 263 LEU B C 1
ATOM 3831 O O . LEU B 1 263 ? 54.656 79.938 -47.062 1 20.98 263 LEU B O 1
ATOM 3835 N N . GLN B 1 264 ? 54.656 78.875 -45.531 1 20.06 264 GLN B N 1
ATOM 3836 C CA . GLN B 1 264 ? 55.438 78.125 -46.562 1 20.06 264 GLN B CA 1
ATOM 3837 C C . GLN B 1 264 ? 54.5 77.625 -47.625 1 20.06 264 GLN B C 1
ATOM 3839 O O . GLN B 1 264 ? 53.344 77.312 -47.375 1 20.06 264 GLN B O 1
ATOM 3844 N N . ALA B 1 265 ? 55.125 77 -48.75 1 19.53 265 ALA B N 1
ATOM 3845 C CA . ALA B 1 265 ? 55.344 76.875 -50.188 1 19.53 265 ALA B CA 1
ATOM 3846 C C . ALA B 1 265 ? 54.562 75.688 -50.719 1 19.53 265 ALA B C 1
ATOM 3848 O O . ALA B 1 265 ? 54.969 74.5 -50.562 1 19.53 265 ALA B O 1
ATOM 3849 N N . ALA B 1 266 ? 53.312 75.562 -50.375 1 18.89 266 ALA B N 1
ATOM 3850 C CA . ALA B 1 266 ? 52.844 74.5 -51.25 1 18.89 266 ALA B CA 1
ATOM 3851 C C . ALA B 1 266 ? 53.219 74.812 -52.719 1 18.89 266 ALA B C 1
ATOM 3853 O O . ALA B 1 266 ? 53.5 76 -53.062 1 18.89 266 ALA B O 1
ATOM 3854 N N . GLY B 1 267 ? 52.938 73.875 -53.625 1 20.73 267 GLY B N 1
ATOM 3855 C CA . GLY B 1 267 ? 52.781 73.062 -54.781 1 20.73 267 GLY B CA 1
ATOM 3856 C C . GLY B 1 267 ? 52 73.688 -55.906 1 20.73 267 GLY B C 1
ATOM 3857 O O . GLY B 1 267 ? 51 74.375 -55.656 1 20.73 267 GLY B O 1
ATOM 3858 N N . ALA B 1 268 ? 52.531 73.938 -57.125 1 20.16 268 ALA B N 1
ATOM 3859 C CA . ALA B 1 268 ? 52.5 74.125 -58.562 1 20.16 268 ALA B CA 1
ATOM 3860 C C . ALA B 1 268 ? 51.469 73.25 -59.219 1 20.16 268 ALA B C 1
ATOM 3862 O O . ALA B 1 268 ? 50.688 73.625 -60.094 1 20.16 268 ALA B O 1
ATOM 3863 N N . VAL B 1 269 ? 51.625 71.875 -59.812 1 23.3 269 VAL B N 1
ATOM 3864 C CA . VAL B 1 269 ? 50.969 71.625 -61.062 1 23.3 269 VAL B CA 1
ATOM 3865 C C . VAL B 1 269 ? 49.438 71.75 -60.906 1 23.3 269 VAL B C 1
ATOM 3867 O O . VAL B 1 269 ? 48.781 72.438 -61.656 1 23.3 269 VAL B O 1
ATOM 3870 N N . ARG B 1 270 ? 48.75 70.625 -60.906 1 20.89 270 ARG B N 1
ATOM 3871 C CA . ARG B 1 270 ? 47.625 70.75 -61.844 1 20.89 270 ARG B CA 1
ATOM 3872 C C . ARG B 1 270 ? 46.594 71.812 -61.312 1 20.89 270 ARG B C 1
ATOM 3874 O O . ARG B 1 270 ? 46.344 71.875 -60.125 1 20.89 270 ARG B O 1
#

Nearest PDB structures (foldseek):
  8d9p-assembly1_A  TM=2.598E-01  e=3.594E-01  synthetic construct
  6z0c-assembly1_A  TM=2.509E-01  e=5.680E-01  Escherichia coli
  6oo3-assembly1_C  TM=2.511E-01  e=7.713E+00  Oryctolagus cuniculus
  8d9p-assembly1_A  TM=2.598E-01  e=3.590E-01  synthetic construct
  6z0c-assembly1_A  TM=2.509E-01  e=5.673E-01  Escherichia coli